Protein AF-A0A935X255-F1 (afdb_monomer_lite)

Sequence (738 aa):
MITITALLGCGSSGLGSADPRAIEQDSILAELKTSAPALTLWVRTAPRISPDDANPSITIHGRTSRNLRSVVASSASGSLGQVVLASPRTFDLTLAGNQELRRVLSGQFVQLAIETADGGHASRYVGRFRVEAVVGGFHGSSRLWVNEEILPVYVAESLADPLRHRVSVRTSRDVSNAVASTIDGRSTWNGTAWNATADRRNAQTLRFDLTTDELIPTLGGDGQRLVFEAQGSREVFRKEAAVRVAVSNLELREAHAPFLADVCEQETRTCLKDAVDSSECGRFEEVRSCVEAREPSCPPMLESWIAECVLQQVEDFANDVDREKISALDALELCTHEGDLMGPMLDEICASAPDEPYCACLGQEDCFEAFAVDFVEPCATTVEPRFDCALGLTFRDIRDPPPTIVHTEERVVRIDDVTDGLLAAQILASAGPVYGITTLEEAFQSVDRHEVNLISFWEGTNGVPYTAIEYGAGDNSYGSVFAWGTTELRAIIGDSDLYDASAERRLGCRIPFGPRWSRCWSQDGCANGFRCEGVVLTYDEEPSETHAIAPGKCVESIESDGPEDGAACTSAQPCSLGAGFACSSAIASNDDGLCRPLWMFGGFAFPESMSIPASGTERYSVTVYGLATVAEEAVFTATLNYTNFTKLKLSLANPQDGTTSTFFDGPALGAAGVHALLGGVSGEFRVKLRVPVPGDEEVNGEWRLIVDTTSRGERVPRYDAYNIIYGDPTLTISSRYD

Foldseek 3Di:
DDDDDDDDDDDDDDDDPDDPVPPVPDPPQDWDWEDDVPKIKIKGFFWAWDPPVVKIKTKIKMFMPAFFPDKFKAFPVGGAADWDAPDRTMIIGMGMHLVRLVCQQLFTKIKIFTWGDPDPDTFTKIKIWGKFKFWAPKDFDPQKDKHRGFFFFAFVVCVPARTWGKIKIFGNDAFPWKWKDKPCPPDPPPPDTFTWDQDPVDSRITIGTHDSVRVRSLEHDPRIWMWMWTHDPPDITIMTIRMGMTMGDIYMDGPVDDDDDQAQDPQLLVCVVPDPGSRVSDGSRNSCNNVVPDQLAQDVLLLVLLVVQLVVQQVVQVPDPVHDRDASLVSSCCCQPPLVNQVVVLVVCCVVPVPDPLNVCPPPPCSSVCCSPVRRVSNSVVCNLQSLFLQGFFVCCVVLDAQQKDWQDKDKDAPVNCPDPFVQLQLCLFQCVPPVDDGSVVSLVQFPPSIWIWTWMARFQVRFIWIWIWTHHPQFIWTFIAGPPHSHTFWTHTSRTTFEPDPVGRGGTNHHGHQFFPWAQAQVSGDPQWGFWFFAWDQDVVVRDIDGPGTATTHGDPVLFDPQFFPKAFPVRADDSSSQWGFQPSLADRDIGGIGHNQQKGKWFWPQKDAQDPAFKDKTKTFAGHHAFFWDWKKKWWKFAFAFLLQKWKWKAAFPPRDIFTQGHSVVCDQVNCCVQFVGRGGIGTDITITPGPDGGGRGGMMMIMIHGDDPPDDDPPDDPDRMIHDGTMMMTGGDYD

pLDDT: mean 86.94, std 14.16, range [22.48, 98.38]

Structure (mmCIF, N/CA/C/O backbone):
data_AF-A0A935X255-F1
#
_entry.id   AF-A0A935X255-F1
#
loop_
_atom_site.group_PDB
_atom_site.id
_atom_site.type_symbol
_atom_site.label_atom_id
_atom_site.label_alt_id
_atom_site.label_comp_id
_atom_site.label_asym_id
_atom_site.label_entity_id
_atom_site.label_seq_id
_atom_site.pdbx_PDB_ins_code
_atom_site.Cartn_x
_atom_site.Cartn_y
_atom_site.Cartn_z
_atom_site.occupancy
_atom_site.B_iso_or_equiv
_atom_site.auth_seq_id
_atom_site.auth_comp_id
_atom_site.auth_asym_id
_atom_site.auth_atom_id
_atom_site.pdbx_PDB_model_num
ATOM 1 N N . MET A 1 1 ? 34.950 -18.655 -27.715 1.00 28.55 1 MET A N 1
ATOM 2 C CA . MET A 1 1 ? 36.169 -18.061 -28.309 1.00 28.55 1 MET A CA 1
ATOM 3 C C . MET A 1 1 ? 36.663 -19.003 -29.410 1.00 28.55 1 MET A C 1
ATOM 5 O O . MET A 1 1 ? 37.285 -20.010 -29.103 1.00 28.55 1 MET A O 1
ATOM 9 N N . ILE A 1 2 ? 36.262 -18.773 -30.667 1.00 24.47 2 ILE A N 1
ATOM 10 C CA . ILE A 1 2 ? 36.640 -19.612 -31.820 1.00 24.47 2 ILE A CA 1
ATOM 11 C C . ILE A 1 2 ? 37.793 -18.911 -32.539 1.00 24.47 2 ILE A C 1
ATOM 13 O O . ILE A 1 2 ? 37.608 -17.853 -33.133 1.00 24.47 2 ILE A O 1
ATOM 17 N N . THR A 1 3 ? 38.990 -19.482 -32.452 1.00 22.48 3 THR A N 1
ATOM 18 C CA . THR A 1 3 ? 40.193 -18.966 -33.110 1.00 22.48 3 THR A CA 1
ATOM 19 C C . THR A 1 3 ? 40.163 -19.348 -34.590 1.00 22.48 3 THR A C 1
ATOM 21 O O . THR A 1 3 ? 40.330 -20.516 -34.934 1.00 22.48 3 THR A O 1
ATOM 24 N N . ILE A 1 4 ? 39.955 -18.378 -35.482 1.00 29.16 4 ILE A N 1
ATOM 25 C CA . ILE A 1 4 ? 40.078 -18.580 -36.932 1.00 29.16 4 ILE A CA 1
ATOM 26 C C . ILE A 1 4 ? 41.558 -18.433 -37.309 1.00 29.16 4 ILE A C 1
ATOM 28 O O . ILE A 1 4 ? 42.127 -17.347 -37.230 1.00 29.16 4 ILE A O 1
ATOM 32 N N . THR A 1 5 ? 42.203 -19.532 -37.703 1.00 26.33 5 THR A N 1
ATOM 33 C CA . THR A 1 5 ? 43.579 -19.536 -38.227 1.00 26.33 5 THR A CA 1
ATOM 34 C C . THR A 1 5 ? 43.546 -19.434 -39.753 1.00 26.33 5 THR A C 1
ATOM 36 O O . THR A 1 5 ? 43.171 -20.388 -40.429 1.00 26.33 5 THR A O 1
ATOM 39 N N . ALA A 1 6 ? 43.947 -18.288 -40.308 1.00 29.00 6 ALA A N 1
ATOM 40 C CA . ALA A 1 6 ? 44.138 -18.110 -41.748 1.00 29.00 6 ALA A CA 1
ATOM 41 C C . ALA A 1 6 ? 45.600 -18.411 -42.134 1.00 29.00 6 ALA A C 1
ATOM 43 O O . ALA A 1 6 ? 46.527 -17.765 -41.645 1.00 29.00 6 ALA A O 1
ATOM 44 N N . LEU A 1 7 ? 45.811 -19.397 -43.012 1.00 29.80 7 LEU A N 1
ATOM 45 C CA . LEU A 1 7 ? 47.106 -19.701 -43.631 1.00 29.80 7 LEU A CA 1
ATOM 46 C C . LEU A 1 7 ? 47.351 -18.758 -44.822 1.00 29.80 7 LEU A C 1
ATOM 48 O O . LEU A 1 7 ? 46.636 -18.820 -45.819 1.00 29.80 7 LEU A O 1
ATOM 52 N N . LEU A 1 8 ? 48.386 -17.920 -44.735 1.00 32.69 8 LEU A N 1
ATOM 53 C CA . LEU A 1 8 ? 48.885 -17.095 -45.840 1.00 32.69 8 LEU A CA 1
ATOM 54 C C . LEU A 1 8 ? 50.045 -17.812 -46.546 1.00 32.69 8 LEU A C 1
ATOM 56 O O . LEU A 1 8 ? 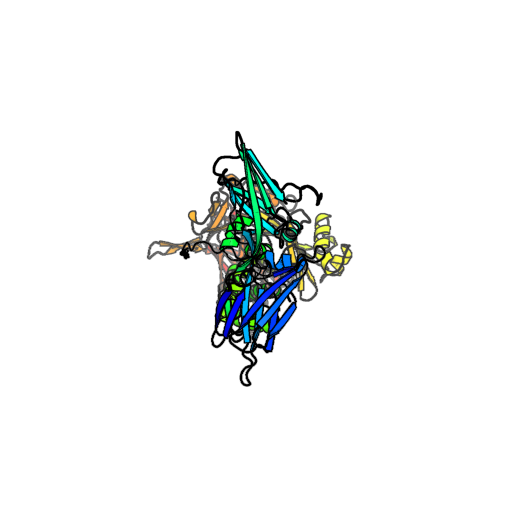51.098 -18.040 -45.952 1.00 32.69 8 LEU A O 1
ATOM 60 N N . GLY A 1 9 ? 49.856 -18.155 -47.822 1.00 30.42 9 GLY A N 1
ATOM 61 C CA . GLY A 1 9 ? 50.917 -18.614 -48.720 1.00 30.42 9 GLY A CA 1
ATOM 62 C C . GLY A 1 9 ? 51.490 -17.452 -49.534 1.00 30.42 9 GLY A C 1
ATOM 63 O O . GLY A 1 9 ? 50.751 -16.757 -50.227 1.00 30.42 9 GLY A O 1
ATOM 64 N N . CYS A 1 10 ? 52.806 -17.244 -49.470 1.00 39.25 10 CYS A N 1
ATOM 65 C CA . CYS A 1 10 ? 53.517 -16.260 -50.290 1.00 39.25 10 CYS A CA 1
ATOM 66 C C . CYS A 1 10 ? 53.726 -16.784 -51.723 1.00 39.25 10 CYS A C 1
ATOM 68 O O . CYS A 1 10 ? 54.491 -17.725 -51.929 1.00 39.25 10 CYS A O 1
ATOM 70 N N . GLY A 1 11 ? 53.095 -16.144 -52.711 1.00 31.88 11 GLY A N 1
ATOM 71 C CA . GLY A 1 11 ? 53.361 -16.324 -54.143 1.00 31.88 11 GLY A CA 1
ATOM 72 C C . GLY A 1 11 ? 53.905 -15.033 -54.760 1.00 31.88 11 GLY A C 1
ATOM 73 O O . GLY A 1 11 ? 53.390 -13.952 -54.493 1.00 31.88 11 GLY A O 1
ATOM 74 N N . SER A 1 12 ? 54.977 -15.142 -55.544 1.00 33.47 12 SER A N 1
ATOM 75 C CA . SER A 1 12 ? 55.759 -14.022 -56.078 1.00 33.47 12 SER A CA 1
ATOM 76 C C . SER A 1 12 ? 55.330 -13.588 -57.491 1.00 33.47 12 SER A C 1
ATOM 78 O O . SER A 1 12 ? 55.118 -14.409 -58.374 1.00 33.47 12 SER A O 1
ATOM 80 N N . SER A 1 13 ? 55.266 -12.264 -57.665 1.00 39.06 13 SER A N 1
ATOM 81 C CA . SER A 1 13 ? 55.654 -11.452 -58.833 1.00 39.06 13 SER A CA 1
ATOM 82 C C . SER A 1 13 ? 55.159 -11.817 -60.245 1.00 39.06 13 SER A C 1
ATOM 84 O O . SER A 1 13 ? 55.776 -12.607 -60.954 1.00 39.06 13 SER A O 1
ATOM 86 N N . GLY A 1 14 ? 54.184 -11.044 -60.738 1.00 32.69 14 GLY A N 1
ATOM 87 C CA . GLY A 1 14 ? 53.932 -10.825 -62.166 1.00 32.69 14 GLY A CA 1
ATOM 88 C C . GLY A 1 14 ? 53.415 -9.405 -62.412 1.00 32.69 14 GLY A C 1
ATOM 89 O O . GLY A 1 14 ? 52.252 -9.118 -62.157 1.00 32.69 14 GLY A O 1
ATOM 90 N N . LEU A 1 15 ? 54.291 -8.501 -62.866 1.00 44.34 15 LEU A N 1
ATOM 91 C CA . LEU A 1 15 ? 53.966 -7.112 -63.213 1.00 44.34 15 LEU A CA 1
ATOM 92 C C . LEU A 1 15 ? 53.176 -7.065 -64.530 1.00 44.34 15 LEU A C 1
ATOM 94 O O . LEU A 1 15 ? 53.755 -7.080 -65.614 1.00 44.34 15 LEU A O 1
ATOM 98 N N . GLY A 1 16 ? 51.854 -6.987 -64.419 1.00 36.94 16 GLY A N 1
ATOM 99 C CA . GLY A 1 16 ? 50.947 -6.562 -65.479 1.00 36.94 16 GLY A CA 1
ATOM 100 C C . GLY A 1 16 ? 50.077 -5.429 -64.945 1.00 36.94 16 GLY A C 1
ATOM 101 O O . GLY A 1 16 ? 49.527 -5.543 -63.856 1.00 36.94 16 GLY A O 1
ATOM 102 N N . SER A 1 17 ? 50.002 -4.325 -65.688 1.00 47.75 17 SER A N 1
ATOM 103 C CA . SER A 1 17 ? 49.127 -3.173 -65.437 1.00 47.75 17 SER A CA 1
ATOM 104 C C . SER A 1 17 ? 47.673 -3.632 -65.260 1.00 47.75 17 SER A C 1
ATOM 106 O O . SER A 1 17 ? 46.958 -3.812 -66.246 1.00 47.75 17 SER A O 1
ATOM 108 N N . ALA A 1 18 ? 47.257 -3.842 -64.011 1.00 40.53 18 ALA A N 1
ATOM 109 C CA . ALA A 1 18 ? 45.892 -4.187 -63.654 1.00 40.53 18 ALA A CA 1
ATOM 110 C C . ALA A 1 18 ? 45.028 -2.922 -63.646 1.00 40.53 18 ALA A C 1
ATOM 112 O O . ALA A 1 18 ? 45.377 -1.912 -63.035 1.00 40.53 18 ALA A O 1
ATOM 113 N N . ASP A 1 19 ? 43.905 -3.004 -64.351 1.00 43.06 19 ASP A N 1
ATOM 114 C CA . ASP A 1 19 ? 42.808 -2.049 -64.293 1.00 43.06 19 ASP A CA 1
ATOM 115 C C . ASP A 1 19 ? 42.371 -1.857 -62.822 1.00 43.06 19 ASP A C 1
ATOM 117 O O . ASP A 1 19 ? 42.008 -2.845 -62.171 1.00 43.06 19 ASP A O 1
ATOM 121 N N . PRO A 1 20 ? 42.391 -0.630 -62.264 1.00 44.69 20 PRO A N 1
ATOM 122 C CA . PRO A 1 20 ? 41.963 -0.372 -60.888 1.00 44.69 20 PRO A CA 1
ATOM 123 C C . PRO A 1 20 ? 40.484 -0.708 -60.627 1.00 44.69 20 PRO A C 1
ATOM 125 O O . PRO A 1 20 ? 40.058 -0.667 -59.478 1.00 44.69 20 PRO A O 1
ATOM 128 N N . ARG A 1 21 ? 39.704 -1.092 -61.649 1.00 44.25 21 ARG A N 1
ATOM 129 C CA . ARG A 1 21 ? 38.328 -1.592 -61.497 1.00 44.25 21 ARG A CA 1
ATOM 130 C C . ARG A 1 21 ? 38.206 -3.108 -61.293 1.00 44.25 21 ARG A C 1
ATOM 132 O O . ARG A 1 21 ? 37.105 -3.577 -61.032 1.00 44.25 21 ARG A O 1
ATOM 139 N N . ALA A 1 22 ? 39.293 -3.879 -61.388 1.00 42.19 22 ALA A N 1
ATOM 140 C CA . ALA A 1 22 ? 39.243 -5.347 -61.316 1.00 42.19 22 ALA A CA 1
ATOM 141 C C . ALA A 1 22 ? 39.646 -5.952 -59.951 1.00 42.19 22 ALA A C 1
ATOM 143 O O . ALA A 1 22 ? 39.548 -7.163 -59.777 1.00 42.19 22 ALA A O 1
ATOM 144 N N . ILE A 1 23 ? 40.083 -5.145 -58.972 1.00 43.38 23 ILE A N 1
ATOM 145 C CA . ILE A 1 23 ? 40.497 -5.630 -57.633 1.00 43.38 23 ILE A CA 1
ATOM 146 C C . ILE A 1 23 ? 39.360 -5.528 -56.593 1.00 43.38 23 ILE A C 1
ATOM 148 O O . ILE A 1 23 ? 39.443 -6.109 -55.516 1.00 43.38 23 ILE A O 1
ATOM 152 N N . GLU A 1 24 ? 38.236 -4.890 -56.924 1.00 43.66 24 GLU A N 1
ATOM 153 C CA . GLU A 1 24 ? 37.090 -4.741 -56.009 1.00 43.66 24 GLU A CA 1
ATOM 154 C C . GLU A 1 24 ? 36.144 -5.961 -55.984 1.00 43.66 24 GLU A C 1
ATOM 156 O O . GLU A 1 24 ? 35.068 -5.902 -55.392 1.00 43.66 24 GLU A O 1
ATOM 161 N N . GLN A 1 25 ? 36.505 -7.070 -56.644 1.00 43.12 25 GLN A N 1
ATOM 162 C CA . GLN A 1 25 ? 35.538 -8.125 -56.963 1.00 43.12 25 GLN A CA 1
ATOM 163 C C . GLN A 1 25 ? 35.700 -9.472 -56.253 1.00 43.12 25 GLN A C 1
ATOM 165 O O . GLN A 1 25 ? 34.866 -10.329 -56.505 1.00 43.12 25 GLN A O 1
ATOM 170 N N . ASP A 1 26 ? 36.669 -9.686 -55.352 1.00 41.25 26 ASP A N 1
ATOM 171 C CA . ASP A 1 26 ? 36.780 -11.007 -54.694 1.00 41.25 26 ASP A CA 1
ATOM 172 C C . ASP A 1 26 ? 37.553 -11.034 -53.359 1.00 41.25 26 ASP A C 1
ATOM 174 O O . ASP A 1 26 ? 38.230 -12.008 -53.018 1.00 41.25 26 ASP A O 1
ATOM 178 N N . SER A 1 27 ? 37.423 -9.999 -52.519 1.00 45.00 27 SER A N 1
ATOM 179 C CA . SER A 1 27 ? 37.490 -10.294 -51.084 1.00 45.00 27 SER A CA 1
ATOM 180 C C . SER A 1 27 ? 36.191 -11.022 -50.760 1.00 45.00 27 SER A C 1
ATOM 182 O O . SER A 1 27 ? 35.115 -10.443 -50.857 1.00 45.00 27 SER A O 1
ATOM 184 N N . ILE A 1 28 ? 36.286 -12.323 -50.485 1.00 49.75 28 ILE A N 1
ATOM 185 C CA . ILE A 1 28 ? 35.174 -13.182 -50.065 1.00 49.75 28 ILE A CA 1
ATOM 186 C C . ILE A 1 28 ? 34.412 -12.435 -48.965 1.00 49.75 28 ILE A C 1
ATOM 188 O O . ILE A 1 28 ? 34.857 -12.390 -47.818 1.00 49.75 28 ILE A O 1
ATOM 192 N N . LEU A 1 29 ? 33.317 -11.768 -49.337 1.00 62.62 29 LEU A N 1
ATOM 193 C CA . LEU A 1 29 ? 32.521 -10.978 -48.411 1.00 62.62 29 LEU A CA 1
ATOM 194 C C . LEU A 1 29 ? 31.969 -11.974 -47.405 1.00 62.62 29 LEU A C 1
ATOM 196 O O . LEU A 1 29 ? 31.193 -12.856 -47.774 1.00 62.62 29 LEU A O 1
ATOM 200 N N . ALA A 1 30 ? 32.429 -11.881 -46.160 1.00 87.50 30 ALA A N 1
ATOM 201 C CA . ALA A 1 30 ? 31.957 -12.768 -45.117 1.00 87.50 30 ALA A CA 1
ATOM 202 C C . ALA A 1 30 ? 30.427 -12.627 -45.023 1.00 87.50 30 ALA A C 1
ATOM 204 O O . ALA A 1 30 ? 29.881 -11.529 -44.922 1.00 87.50 30 ALA A O 1
ATOM 205 N N . GLU A 1 31 ? 29.723 -13.747 -45.145 1.00 95.19 31 GLU A N 1
ATOM 206 C CA . GLU A 1 31 ? 28.279 -13.822 -44.946 1.00 95.19 31 GLU A CA 1
ATOM 207 C C . GLU A 1 31 ? 28.029 -14.507 -43.606 1.00 95.19 31 GLU A C 1
ATOM 209 O O . GLU A 1 31 ? 28.599 -15.564 -43.321 1.00 95.19 31 GLU A O 1
ATOM 214 N N . LEU A 1 32 ? 27.141 -13.934 -42.798 1.00 96.38 32 LEU A N 1
ATOM 215 C CA . LEU A 1 32 ? 26.515 -14.671 -41.712 1.00 96.38 32 LEU A CA 1
ATOM 216 C C . LEU A 1 32 ? 25.489 -15.625 -42.305 1.00 96.38 32 LEU A C 1
ATOM 218 O O . LEU A 1 32 ? 24.794 -15.281 -43.261 1.00 96.38 32 LEU A O 1
ATOM 222 N N . LYS A 1 33 ? 25.382 -16.819 -41.726 1.00 97.56 33 LYS A N 1
ATOM 223 C CA . LYS A 1 33 ? 24.455 -17.863 -42.160 1.00 97.56 33 LYS A CA 1
ATOM 224 C C . LYS A 1 33 ? 23.729 -18.436 -40.955 1.00 97.56 33 LYS A C 1
ATOM 226 O O . LYS A 1 33 ? 24.370 -18.851 -39.996 1.00 97.56 33 LYS A O 1
ATOM 231 N N . THR A 1 34 ? 22.413 -18.559 -41.064 1.00 97.50 34 THR A N 1
ATOM 232 C CA . THR A 1 34 ? 21.570 -19.251 -40.082 1.00 97.50 34 THR A CA 1
ATOM 233 C C . THR A 1 34 ? 20.476 -20.055 -40.788 1.00 97.50 34 THR A C 1
ATOM 235 O O . THR A 1 34 ? 20.255 -19.894 -41.993 1.00 97.50 34 THR A O 1
ATOM 238 N N . SER A 1 35 ? 19.826 -20.997 -40.108 1.00 97.00 35 SER A N 1
ATOM 239 C CA . SER A 1 35 ? 18.799 -21.858 -40.713 1.00 97.00 35 SER A CA 1
ATOM 240 C C . SER A 1 35 ? 17.690 -22.212 -39.732 1.00 97.00 35 SER A C 1
ATOM 242 O O . SER A 1 35 ? 17.952 -22.459 -38.563 1.00 97.00 35 SER A O 1
ATOM 244 N N . ALA A 1 36 ? 16.475 -22.293 -40.262 1.00 94.38 36 ALA A N 1
ATOM 245 C CA . ALA A 1 36 ? 15.272 -22.828 -39.636 1.00 94.38 36 ALA A CA 1
ATOM 246 C C . ALA A 1 36 ? 14.717 -23.948 -40.545 1.00 94.38 36 ALA A C 1
ATOM 248 O O . ALA A 1 36 ? 15.211 -24.113 -41.673 1.00 94.38 36 ALA A O 1
ATOM 249 N N . PRO A 1 37 ? 13.720 -24.742 -40.116 1.00 93.56 37 PRO A N 1
ATOM 250 C CA . PRO A 1 37 ? 13.120 -25.758 -40.976 1.00 93.56 37 PRO A CA 1
ATOM 251 C C . PRO A 1 37 ? 12.738 -25.189 -42.354 1.00 93.56 37 PRO A C 1
ATOM 253 O O . PRO A 1 37 ? 12.009 -24.210 -42.474 1.00 93.56 37 PRO A O 1
ATOM 256 N N . ALA A 1 38 ? 13.291 -25.787 -43.413 1.00 93.25 38 ALA A N 1
ATOM 257 C CA . ALA A 1 38 ? 13.094 -25.424 -44.822 1.00 93.25 38 ALA A CA 1
ATOM 258 C C . ALA A 1 38 ? 13.614 -24.050 -45.313 1.00 93.25 38 ALA A C 1
ATOM 260 O O . ALA A 1 38 ? 13.556 -23.825 -46.529 1.00 93.25 38 ALA A O 1
ATOM 261 N N . LEU A 1 39 ? 14.200 -23.193 -44.463 1.00 96.19 39 LEU A N 1
ATOM 262 C CA . LEU A 1 39 ? 14.765 -21.892 -44.857 1.00 96.19 39 LEU A CA 1
ATOM 263 C C . LEU A 1 39 ? 16.185 -21.678 -44.309 1.00 96.19 39 LEU A C 1
ATOM 265 O O . LEU A 1 39 ? 16.455 -21.835 -43.123 1.00 96.19 39 LEU A O 1
ATOM 269 N N . THR A 1 40 ? 17.094 -21.238 -45.176 1.00 97.50 40 THR A N 1
ATOM 270 C CA . THR A 1 40 ? 18.413 -20.719 -44.793 1.00 97.50 40 THR A CA 1
ATOM 271 C C . THR A 1 40 ? 18.476 -19.249 -45.173 1.00 97.50 40 THR A C 1
ATOM 273 O O . THR A 1 40 ? 18.122 -18.903 -46.303 1.00 97.50 40 THR A O 1
ATOM 276 N N . LEU A 1 41 ? 18.930 -18.411 -44.242 1.00 97.94 41 LEU A N 1
ATOM 277 C CA . LEU A 1 41 ? 19.128 -16.976 -44.422 1.00 97.94 41 LEU A CA 1
ATOM 278 C C . LEU A 1 41 ? 20.626 -16.668 -44.392 1.00 97.94 41 LEU A C 1
ATOM 280 O O . LEU A 1 41 ? 21.345 -17.140 -43.507 1.00 97.94 41 LEU A O 1
ATOM 284 N N . TRP A 1 42 ? 21.074 -15.872 -45.360 1.00 98.19 42 TRP A N 1
ATOM 285 C CA . TRP A 1 42 ? 22.413 -15.302 -45.406 1.00 98.19 42 TRP A CA 1
ATOM 286 C C . TRP A 1 42 ? 22.332 -13.781 -45.424 1.00 98.19 42 TRP A C 1
ATOM 288 O O . TRP A 1 42 ? 21.516 -13.222 -46.158 1.00 98.19 42 TRP A O 1
ATOM 298 N N . VAL A 1 43 ? 23.201 -13.121 -44.663 1.00 97.75 43 VAL A N 1
ATOM 299 C CA . VAL A 1 43 ? 23.325 -11.656 -44.630 1.00 97.75 43 VAL A CA 1
ATOM 300 C C . VAL A 1 43 ? 24.802 -11.288 -44.700 1.00 97.75 43 VAL A C 1
ATOM 302 O O . VAL A 1 43 ? 25.622 -11.891 -44.007 1.00 97.75 43 VAL A O 1
ATOM 305 N N . ARG A 1 44 ? 25.168 -10.324 -45.550 1.00 96.44 44 ARG A N 1
ATOM 306 C CA . ARG A 1 44 ? 26.562 -9.860 -45.640 1.00 96.44 44 ARG A CA 1
ATOM 307 C C . ARG A 1 44 ? 26.984 -9.161 -44.350 1.00 96.44 44 ARG A C 1
ATOM 309 O O . ARG A 1 44 ? 26.254 -8.309 -43.854 1.00 96.44 44 ARG A O 1
ATOM 316 N N . THR A 1 45 ? 28.179 -9.474 -43.848 1.00 94.56 45 THR A N 1
ATOM 317 C CA . THR A 1 45 ? 28.704 -8.870 -42.612 1.00 94.56 45 THR A CA 1
ATOM 318 C C . THR A 1 45 ? 29.122 -7.419 -42.789 1.00 94.56 45 THR A C 1
ATOM 320 O O . THR A 1 45 ? 29.143 -6.700 -41.805 1.00 94.56 45 THR A O 1
ATOM 323 N N . ALA A 1 46 ? 29.460 -6.982 -44.005 1.00 93.56 46 ALA A N 1
ATOM 324 C CA . ALA A 1 46 ? 29.887 -5.618 -44.305 1.00 93.56 46 ALA A CA 1
ATOM 325 C C . ALA A 1 46 ? 28.845 -4.927 -45.203 1.00 93.56 46 ALA A C 1
ATOM 327 O O . ALA A 1 46 ? 28.827 -5.171 -46.418 1.00 93.56 46 ALA A O 1
ATOM 328 N N . PRO A 1 47 ? 27.951 -4.101 -44.633 1.00 93.69 47 PRO A N 1
ATOM 329 C CA . PRO A 1 47 ? 26.996 -3.317 -45.400 1.00 93.69 47 PRO A CA 1
ATOM 330 C C . PRO A 1 47 ? 27.674 -2.318 -46.337 1.00 93.69 47 PRO A C 1
ATOM 332 O O . PRO A 1 47 ? 28.791 -1.859 -46.093 1.00 93.69 47 PRO A O 1
ATOM 335 N N . ARG A 1 48 ? 26.966 -1.932 -47.400 1.00 93.38 48 ARG A N 1
ATOM 336 C CA . ARG A 1 48 ? 27.388 -0.821 -48.259 1.00 93.38 48 ARG A CA 1
ATOM 337 C C . ARG A 1 48 ? 26.957 0.485 -47.619 1.00 93.38 48 ARG A C 1
ATOM 339 O O . ARG A 1 48 ? 25.773 0.661 -47.353 1.00 93.38 48 ARG A O 1
ATOM 346 N N . ILE A 1 49 ? 27.901 1.387 -47.404 1.00 91.19 49 ILE A N 1
ATOM 347 C CA . ILE A 1 49 ? 27.619 2.714 -46.864 1.00 91.19 49 ILE A CA 1
ATOM 348 C C . ILE A 1 49 ? 27.615 3.692 -48.036 1.00 91.19 49 ILE A C 1
ATOM 350 O O . ILE A 1 49 ? 28.547 3.689 -48.839 1.00 91.19 49 ILE A O 1
ATOM 354 N N . SER A 1 50 ? 26.558 4.491 -48.151 1.00 90.25 50 SER A N 1
ATOM 355 C CA . SER A 1 50 ? 26.496 5.613 -49.083 1.00 90.25 50 SER A CA 1
ATOM 356 C C . SER A 1 50 ? 26.694 6.903 -48.284 1.00 90.25 50 SER A C 1
ATOM 358 O O . SER A 1 50 ? 25.764 7.303 -47.575 1.00 90.25 50 SER A O 1
ATOM 360 N N . PRO A 1 51 ? 27.878 7.538 -48.367 1.00 74.94 51 PRO A N 1
ATOM 361 C CA . PRO A 1 51 ? 28.167 8.798 -47.693 1.00 74.94 51 PRO A CA 1
ATOM 362 C C . PRO A 1 51 ? 27.524 9.945 -48.483 1.00 74.94 51 PRO A C 1
ATOM 364 O O . PRO A 1 51 ? 28.189 10.679 -49.207 1.00 74.94 51 PRO A O 1
ATOM 367 N N . ASP A 1 52 ? 26.200 10.042 -48.435 1.00 79.88 52 ASP A N 1
ATOM 368 C CA . ASP A 1 52 ? 25.520 11.280 -48.806 1.00 79.88 52 ASP A CA 1
ATOM 369 C C . ASP A 1 52 ? 25.528 12.179 -47.566 1.00 79.88 52 ASP A C 1
ATOM 371 O O . ASP A 1 52 ? 24.882 11.849 -46.570 1.00 79.88 52 ASP A O 1
ATOM 375 N N . ASP A 1 53 ? 26.280 13.284 -47.617 1.00 69.12 53 ASP A N 1
ATOM 376 C CA . ASP A 1 53 ? 26.476 14.214 -46.493 1.00 69.12 53 ASP A CA 1
ATOM 377 C C . ASP A 1 53 ? 25.149 14.706 -45.887 1.00 69.12 53 ASP A C 1
ATOM 379 O O . ASP A 1 53 ? 25.093 15.052 -44.708 1.00 69.12 53 ASP A O 1
ATOM 383 N N . ALA A 1 54 ? 24.072 14.746 -46.680 1.00 79.75 54 ALA A N 1
ATOM 384 C CA . ALA A 1 54 ? 22.758 15.179 -46.214 1.00 79.75 54 ALA A CA 1
ATOM 385 C C . ALA A 1 54 ? 21.914 14.042 -45.619 1.00 79.75 54 ALA A C 1
ATOM 387 O O . ALA A 1 54 ? 20.998 14.307 -44.838 1.00 79.75 54 ALA A O 1
ATOM 388 N N . ASN A 1 55 ? 22.168 12.793 -46.017 1.00 86.31 55 ASN A N 1
ATOM 389 C CA . ASN A 1 55 ? 21.338 11.656 -45.641 1.00 86.31 55 ASN A CA 1
ATOM 390 C C . ASN A 1 55 ? 22.119 10.331 -45.744 1.00 86.31 55 ASN A C 1
ATOM 392 O O . ASN A 1 55 ? 21.926 9.567 -46.699 1.00 86.31 55 ASN A O 1
ATOM 396 N N . PRO A 1 56 ? 23.014 10.043 -44.783 1.00 90.12 56 PRO A N 1
ATOM 397 C CA . PRO A 1 56 ? 23.809 8.828 -44.809 1.00 90.12 56 PRO A CA 1
ATOM 398 C C . PRO A 1 56 ? 22.887 7.611 -44.810 1.00 90.12 56 PRO A C 1
ATOM 400 O O . PRO A 1 56 ? 21.861 7.573 -44.123 1.00 90.12 56 PRO A O 1
ATOM 403 N N . SER A 1 57 ? 23.248 6.609 -45.608 1.00 94.62 57 SER A N 1
ATOM 404 C CA . SER A 1 57 ? 22.477 5.373 -45.685 1.00 94.62 57 SER A CA 1
ATOM 405 C C . SER A 1 57 ? 23.356 4.136 -45.697 1.00 94.62 57 SER A C 1
ATOM 407 O O . SER A 1 57 ? 24.486 4.132 -46.191 1.00 94.62 57 SER A O 1
ATOM 409 N N . ILE A 1 58 ? 22.808 3.063 -45.137 1.00 95.38 58 ILE A N 1
ATOM 410 C CA . ILE A 1 58 ? 23.432 1.751 -45.058 1.00 95.38 58 ILE A CA 1
ATOM 411 C C . ILE A 1 58 ? 22.546 0.769 -45.810 1.00 95.38 58 ILE A C 1
ATOM 413 O O . ILE A 1 58 ? 21.371 0.619 -45.495 1.00 95.38 58 ILE A O 1
ATOM 417 N N . THR A 1 59 ? 23.113 0.076 -46.794 1.00 96.81 59 THR A N 1
ATOM 418 C CA . THR A 1 59 ? 22.432 -0.987 -47.534 1.00 96.81 59 THR A CA 1
ATOM 419 C C . THR A 1 59 ? 22.988 -2.350 -47.142 1.00 96.81 59 THR A C 1
ATOM 421 O O . THR A 1 59 ? 24.159 -2.664 -47.381 1.00 96.81 59 THR A O 1
ATOM 424 N N . ILE A 1 60 ? 22.126 -3.170 -46.549 1.00 97.50 60 ILE A N 1
ATOM 425 C CA . ILE A 1 60 ? 22.410 -4.526 -46.092 1.00 97.50 60 ILE A CA 1
ATOM 426 C C . ILE A 1 60 ? 21.847 -5.506 -47.117 1.00 97.50 60 ILE A C 1
ATOM 428 O O . ILE A 1 60 ? 20.644 -5.547 -47.361 1.00 97.50 60 ILE A O 1
ATOM 432 N N . HIS A 1 61 ? 22.725 -6.317 -47.700 1.00 97.69 61 HIS A N 1
ATOM 433 C CA . HIS A 1 61 ? 22.338 -7.333 -48.671 1.00 97.69 61 HIS A CA 1
ATOM 434 C C . HIS A 1 61 ? 22.075 -8.672 -47.980 1.00 97.69 61 HIS A C 1
ATOM 436 O O . HIS A 1 61 ? 22.937 -9.176 -47.248 1.00 97.69 61 HIS A O 1
ATOM 442 N N . GLY A 1 62 ? 20.923 -9.273 -48.269 1.00 97.81 62 GLY A N 1
ATOM 443 C CA . GLY A 1 62 ? 20.544 -10.590 -47.778 1.00 97.81 62 GLY A CA 1
ATOM 444 C C . GLY A 1 62 ? 20.041 -11.518 -48.880 1.00 97.81 62 GLY A C 1
ATOM 445 O O . GLY A 1 62 ? 19.585 -11.093 -49.943 1.00 97.81 62 GLY A O 1
ATOM 446 N N . ARG A 1 63 ? 20.125 -12.827 -48.632 1.00 97.88 63 ARG A N 1
ATOM 447 C CA . ARG A 1 63 ? 19.619 -13.860 -49.544 1.00 97.88 63 ARG A CA 1
ATOM 448 C C . ARG A 1 63 ? 19.079 -15.073 -48.804 1.00 97.88 63 ARG A C 1
ATOM 450 O O . ARG A 1 63 ? 19.472 -15.340 -47.671 1.00 97.88 63 ARG A O 1
ATOM 457 N N . THR A 1 64 ? 18.210 -15.836 -49.458 1.00 97.88 64 THR A N 1
ATOM 458 C CA . THR A 1 64 ? 17.548 -17.009 -48.874 1.00 97.88 64 THR A CA 1
ATOM 459 C C . THR A 1 64 ? 17.620 -18.246 -49.772 1.00 97.88 64 THR A C 1
ATOM 461 O O . THR A 1 64 ? 17.955 -18.177 -50.956 1.00 97.88 64 THR A O 1
ATOM 464 N N . SER A 1 65 ? 17.362 -19.430 -49.201 1.00 96.69 65 SER A N 1
ATOM 465 C CA . SER A 1 65 ? 17.404 -20.706 -49.942 1.00 96.69 65 SER A CA 1
ATOM 466 C C . SER A 1 65 ? 16.122 -20.979 -50.734 1.00 96.69 65 SER A C 1
ATOM 468 O O . SER A 1 65 ? 16.120 -21.842 -51.615 1.00 96.69 65 SER A O 1
ATOM 470 N N . ARG A 1 66 ? 15.050 -20.235 -50.437 1.00 95.88 66 ARG A N 1
ATOM 471 C CA . ARG A 1 66 ? 13.717 -20.324 -51.048 1.00 95.88 66 ARG A CA 1
ATOM 472 C C . ARG A 1 66 ? 13.362 -19.030 -51.763 1.00 95.88 66 ARG A C 1
ATOM 474 O O . ARG A 1 66 ? 13.990 -18.003 -51.525 1.00 95.88 66 ARG A O 1
ATOM 481 N N . ASN A 1 67 ? 12.354 -19.076 -52.629 1.00 96.12 67 ASN A N 1
ATOM 482 C CA . ASN A 1 67 ? 11.875 -17.855 -53.263 1.00 96.12 67 ASN A CA 1
ATOM 483 C C . ASN A 1 67 ? 11.137 -16.983 -52.235 1.00 96.12 67 ASN A C 1
ATOM 485 O O . ASN A 1 67 ? 10.347 -17.493 -51.443 1.00 96.12 67 ASN A O 1
ATOM 489 N N . LEU A 1 68 ? 11.403 -15.683 -52.246 1.00 96.62 68 LEU A N 1
ATOM 490 C CA . LEU A 1 68 ? 10.809 -14.672 -51.386 1.00 96.62 68 LEU A CA 1
ATOM 491 C C . LEU A 1 68 ? 9.515 -14.160 -52.015 1.00 96.62 68 LEU A C 1
ATOM 493 O O . LEU A 1 68 ? 9.479 -13.824 -53.199 1.00 96.62 68 LEU A O 1
ATOM 497 N N . ARG A 1 69 ? 8.462 -14.077 -51.204 1.00 96.19 69 ARG A N 1
ATOM 498 C CA . ARG A 1 69 ? 7.229 -13.358 -51.529 1.00 96.19 69 ARG A CA 1
ATOM 499 C C . ARG A 1 69 ? 7.299 -11.924 -51.013 1.00 96.19 69 ARG A C 1
ATOM 501 O O . ARG A 1 69 ? 6.968 -10.997 -51.744 1.00 96.19 69 ARG A O 1
ATOM 508 N N . SER A 1 70 ? 7.724 -11.758 -49.765 1.00 96.56 70 SER A N 1
ATOM 509 C CA . SER A 1 70 ? 7.886 -10.466 -49.103 1.00 96.56 70 SER A CA 1
ATOM 510 C C . SER A 1 70 ? 8.954 -10.569 -48.013 1.00 96.56 70 SER A C 1
ATOM 512 O O . SER A 1 70 ? 9.199 -11.640 -47.452 1.00 96.56 70 SER A O 1
ATOM 514 N N . VAL A 1 71 ? 9.613 -9.444 -47.748 1.00 97.44 71 VAL A N 1
ATOM 515 C CA . VAL A 1 71 ? 10.495 -9.253 -46.595 1.00 97.44 71 VAL A CA 1
ATOM 516 C C . VAL A 1 71 ? 10.184 -7.871 -46.038 1.00 97.44 71 VAL A C 1
ATOM 518 O O . VAL A 1 71 ? 10.204 -6.896 -46.788 1.00 97.44 71 VAL A O 1
ATOM 521 N N . VAL A 1 72 ? 9.875 -7.793 -44.749 1.00 96.75 72 VAL A N 1
ATOM 522 C CA . VAL A 1 72 ? 9.619 -6.534 -44.038 1.00 96.75 72 VAL A CA 1
ATOM 523 C C . VAL A 1 72 ? 10.611 -6.429 -42.892 1.00 96.75 72 VAL A C 1
ATOM 525 O O . VAL A 1 72 ? 10.817 -7.409 -42.178 1.00 96.75 72 VAL A O 1
ATOM 528 N N . ALA A 1 73 ? 11.231 -5.262 -42.735 1.00 97.00 73 ALA A N 1
ATOM 529 C CA . ALA A 1 73 ? 12.148 -4.986 -41.640 1.00 97.00 73 ALA A CA 1
ATOM 530 C C . ALA A 1 73 ? 11.473 -4.117 -40.569 1.00 97.00 73 ALA A C 1
ATOM 532 O O . ALA A 1 73 ? 10.761 -3.156 -40.875 1.00 97.00 73 ALA A O 1
ATOM 533 N N . SER A 1 74 ? 11.696 -4.469 -39.309 1.00 94.56 74 SER A N 1
ATOM 534 C CA . SER A 1 74 ? 11.177 -3.761 -38.140 1.00 94.56 74 SER A CA 1
ATOM 535 C C . SER A 1 74 ? 12.170 -3.813 -36.982 1.00 94.56 74 SER A C 1
ATOM 537 O O . SER A 1 74 ? 13.136 -4.575 -36.994 1.00 94.56 74 SER A O 1
ATOM 539 N N . SER A 1 75 ? 11.928 -3.002 -35.963 1.00 92.00 75 SER A N 1
ATOM 540 C CA . SER A 1 75 ? 12.547 -3.105 -34.645 1.00 92.00 75 SER A CA 1
ATOM 541 C C . SER A 1 75 ? 11.465 -2.979 -33.566 1.00 92.00 75 SER A C 1
ATOM 543 O O . SER A 1 75 ? 10.286 -2.817 -33.888 1.00 92.00 75 SER A O 1
ATOM 545 N N . ALA A 1 76 ? 11.833 -3.018 -32.282 1.00 81.38 76 ALA A N 1
ATOM 546 C CA . ALA A 1 76 ? 10.863 -2.827 -31.196 1.00 81.38 76 ALA A CA 1
ATOM 547 C C . ALA A 1 76 ? 10.174 -1.443 -31.232 1.00 81.38 76 ALA A C 1
ATOM 549 O O . ALA A 1 76 ? 9.141 -1.260 -30.604 1.00 81.38 76 ALA A O 1
ATOM 550 N N . SER A 1 77 ? 10.716 -0.474 -31.987 1.00 81.56 77 SER A N 1
ATOM 551 C CA . SER A 1 77 ? 10.123 0.862 -32.163 1.00 81.56 77 SER A CA 1
ATOM 552 C C . SER A 1 77 ? 9.305 1.025 -33.457 1.00 81.56 77 SER A C 1
ATOM 554 O O . SER A 1 77 ? 8.909 2.143 -33.792 1.00 81.56 77 SER A O 1
ATOM 556 N N . GLY A 1 78 ? 9.041 -0.064 -34.191 1.00 88.94 78 GLY A N 1
ATOM 557 C CA . GLY A 1 78 ? 8.181 -0.075 -35.381 1.00 88.94 78 GLY A CA 1
ATOM 558 C C . GLY A 1 78 ? 8.901 -0.455 -36.678 1.00 88.94 78 GLY A C 1
ATOM 559 O O . GLY A 1 78 ? 9.907 -1.160 -36.669 1.00 88.94 78 GLY A O 1
ATOM 560 N N . SER A 1 79 ? 8.361 -0.025 -37.823 1.00 90.50 79 SER A N 1
ATOM 561 C CA . SER A 1 79 ? 8.950 -0.299 -39.144 1.00 90.50 79 SER A CA 1
ATOM 562 C C . SER A 1 79 ? 10.325 0.348 -39.298 1.00 90.50 79 SER A C 1
ATOM 564 O O . SER A 1 79 ? 10.534 1.467 -38.825 1.00 90.50 79 SER A O 1
ATOM 566 N N . LEU A 1 80 ? 11.231 -0.328 -40.006 1.00 94.06 80 LEU A N 1
ATOM 567 C CA . LEU A 1 80 ? 12.611 0.111 -40.168 1.00 94.06 80 LEU A CA 1
ATOM 568 C C . LEU A 1 80 ? 13.058 0.027 -41.634 1.00 94.06 80 LEU A C 1
ATOM 570 O O . LEU A 1 80 ? 13.081 -1.063 -42.208 1.00 94.06 80 LEU A O 1
ATOM 574 N N . GLY A 1 81 ? 13.487 1.153 -42.205 1.00 95.12 81 GLY A N 1
ATOM 575 C CA . GLY A 1 81 ? 14.089 1.216 -43.532 1.00 95.12 81 GLY A CA 1
ATOM 576 C C . GLY A 1 81 ? 13.179 0.773 -44.676 1.00 95.12 81 GLY A C 1
ATOM 577 O O . GLY A 1 81 ? 11.976 0.544 -44.534 1.00 95.12 81 GLY A O 1
ATOM 578 N N . GLN A 1 82 ? 13.786 0.640 -45.853 1.00 97.19 82 GLN A N 1
ATOM 579 C CA . GLN A 1 82 ? 13.132 0.150 -47.060 1.00 97.19 82 GLN A CA 1
ATOM 580 C C . GLN A 1 82 ? 13.750 -1.177 -47.497 1.00 97.19 82 GLN A C 1
ATOM 582 O O . GLN A 1 82 ? 14.954 -1.263 -47.734 1.00 97.19 82 GLN A O 1
ATOM 587 N N . VAL A 1 83 ? 12.914 -2.204 -47.664 1.00 97.81 83 VAL A N 1
ATOM 588 C CA . VAL A 1 83 ? 13.334 -3.497 -48.216 1.00 97.81 83 VAL A CA 1
ATOM 589 C C . VAL A 1 83 ? 12.928 -3.602 -49.684 1.00 97.81 83 VAL A C 1
ATOM 591 O O . VAL A 1 83 ? 11.759 -3.429 -50.029 1.00 97.81 83 VAL A O 1
ATOM 594 N N . VAL A 1 84 ? 13.885 -3.925 -50.556 1.00 97.75 84 VAL A N 1
ATOM 595 C CA . VAL A 1 84 ? 13.666 -4.155 -51.991 1.00 97.75 84 VAL A CA 1
ATOM 596 C C . VAL A 1 84 ? 14.104 -5.571 -52.357 1.00 97.75 84 VAL A C 1
ATOM 598 O O . VAL A 1 84 ? 15.237 -5.969 -52.100 1.00 97.75 84 VAL A O 1
ATOM 601 N N . LEU A 1 85 ? 13.222 -6.349 -52.993 1.00 97.94 85 LEU A N 1
ATOM 602 C CA . LEU A 1 85 ? 13.574 -7.671 -53.520 1.00 97.94 85 LEU A CA 1
ATOM 603 C C . LEU A 1 85 ? 14.388 -7.516 -54.813 1.00 97.94 85 LEU A C 1
ATOM 605 O O . LEU A 1 85 ? 13.833 -7.264 -55.881 1.00 97.94 85 LEU A O 1
ATOM 609 N N . ALA A 1 86 ? 15.709 -7.673 -54.721 1.00 96.19 86 ALA A N 1
ATOM 610 C CA . ALA A 1 86 ? 16.616 -7.567 -55.865 1.00 96.19 86 ALA A CA 1
ATOM 611 C C . ALA A 1 86 ? 16.498 -8.760 -56.840 1.00 96.19 86 ALA A C 1
ATOM 613 O O . ALA A 1 86 ? 16.807 -8.642 -58.024 1.00 96.19 86 ALA A O 1
ATOM 614 N N . SER A 1 87 ? 16.052 -9.924 -56.358 1.00 97.06 87 SER A N 1
ATOM 615 C CA . SER A 1 87 ? 15.751 -11.115 -57.167 1.00 97.06 87 SER A CA 1
ATOM 616 C C . SER A 1 87 ? 14.760 -12.015 -56.415 1.00 97.06 87 SER A C 1
ATOM 618 O O . SER A 1 87 ? 14.473 -11.744 -55.247 1.00 97.06 87 SER A O 1
ATOM 620 N N . PRO A 1 88 ? 14.285 -13.137 -56.997 1.00 96.88 88 PRO A N 1
ATOM 621 C CA . PRO A 1 88 ? 13.423 -14.072 -56.278 1.00 96.88 88 PRO A CA 1
ATOM 622 C C . PRO A 1 88 ? 14.007 -14.601 -54.967 1.00 96.88 88 PRO A C 1
ATOM 624 O O . PRO A 1 88 ? 13.250 -15.131 -54.173 1.00 96.88 88 PRO A O 1
ATOM 627 N N . ARG A 1 89 ? 15.322 -14.515 -54.723 1.00 97.38 89 ARG A N 1
ATOM 628 C CA . ARG A 1 89 ? 15.966 -15.056 -53.510 1.00 97.38 89 ARG A CA 1
ATOM 629 C C . ARG A 1 89 ? 16.872 -14.066 -52.791 1.00 97.38 89 ARG A C 1
ATOM 631 O O . ARG A 1 89 ? 17.621 -14.469 -51.907 1.00 97.38 89 ARG A O 1
ATOM 638 N N . THR A 1 90 ? 16.870 -12.802 -53.193 1.00 97.81 90 THR A N 1
ATOM 639 C CA . THR A 1 90 ? 17.776 -11.787 -52.642 1.00 97.81 90 THR A CA 1
ATOM 640 C C . THR A 1 90 ? 17.012 -10.510 -52.355 1.00 97.81 90 THR A C 1
ATOM 642 O O . THR A 1 90 ? 16.117 -10.142 -53.116 1.00 97.81 90 THR A O 1
ATOM 645 N N . PHE A 1 91 ? 17.403 -9.811 -51.300 1.00 98.38 91 PHE A N 1
ATOM 646 C CA . PHE A 1 91 ? 16.835 -8.530 -50.913 1.00 98.38 91 PHE A CA 1
ATOM 647 C C . PHE A 1 91 ? 17.940 -7.563 -50.485 1.00 98.38 91 PHE A C 1
ATOM 649 O O . PHE A 1 91 ? 18.998 -7.988 -50.020 1.00 98.38 91 PHE A O 1
ATOM 656 N N . ASP A 1 92 ? 17.664 -6.274 -50.631 1.00 98.25 92 ASP A N 1
ATOM 657 C CA . ASP A 1 92 ? 18.465 -5.185 -50.087 1.00 98.25 92 ASP A CA 1
ATOM 658 C C . ASP A 1 92 ? 17.607 -4.426 -49.068 1.00 98.25 92 ASP A C 1
ATOM 660 O O . ASP A 1 92 ? 16.486 -4.021 -49.379 1.00 98.25 92 ASP A O 1
ATOM 664 N N . LEU A 1 93 ? 18.113 -4.274 -47.844 1.00 98.00 93 LEU A N 1
ATOM 665 C CA . LEU A 1 93 ? 17.543 -3.413 -46.808 1.00 98.00 93 LEU A CA 1
ATOM 666 C C . LEU A 1 93 ? 18.354 -2.121 -46.761 1.00 98.00 93 LEU A C 1
ATOM 668 O O . LEU A 1 93 ? 19.524 -2.149 -46.380 1.00 98.00 93 LEU A O 1
ATOM 672 N N . THR A 1 94 ? 17.737 -1.003 -47.123 1.00 97.88 94 THR A N 1
ATOM 673 C CA . THR A 1 94 ? 18.339 0.327 -47.019 1.00 97.88 94 THR A CA 1
ATOM 674 C C . THR A 1 94 ? 17.802 1.036 -45.782 1.00 97.88 94 THR A C 1
ATOM 676 O O . THR A 1 94 ? 16.601 1.265 -45.666 1.00 97.88 94 THR A O 1
ATOM 679 N N . LEU A 1 95 ? 18.711 1.378 -44.873 1.00 96.19 95 LEU A N 1
ATOM 680 C CA . LEU A 1 95 ? 18.478 2.191 -43.684 1.00 96.19 95 LEU A CA 1
ATOM 681 C C . LEU A 1 95 ? 18.970 3.602 -43.997 1.00 96.19 95 LEU A C 1
ATOM 683 O O . LEU A 1 95 ? 20.153 3.762 -44.308 1.00 96.19 95 LEU A O 1
ATOM 687 N N . ALA A 1 96 ? 18.092 4.598 -43.974 1.00 93.75 96 ALA A N 1
ATOM 688 C CA . ALA A 1 96 ? 18.411 5.960 -44.385 1.00 93.75 96 ALA A CA 1
ATOM 689 C C . ALA A 1 96 ? 18.090 6.974 -43.284 1.00 93.75 96 ALA A C 1
ATOM 691 O O . ALA A 1 96 ? 17.027 6.952 -42.666 1.00 93.75 96 ALA A O 1
ATOM 692 N N . GLY A 1 97 ? 19.012 7.913 -43.090 1.00 92.12 97 GLY A N 1
ATOM 693 C CA . GLY A 1 97 ? 18.839 9.040 -42.186 1.00 92.12 97 GLY A CA 1
ATOM 694 C C . GLY A 1 97 ? 19.230 8.758 -40.746 1.00 92.12 97 GLY A C 1
ATOM 695 O O . GLY A 1 97 ? 19.251 7.623 -40.265 1.00 92.12 97 GLY A O 1
ATOM 696 N N . ASN A 1 98 ? 19.542 9.841 -40.035 1.00 91.06 98 ASN A N 1
ATOM 697 C CA . ASN A 1 98 ? 20.158 9.761 -38.713 1.00 91.06 98 ASN A CA 1
ATOM 698 C C . ASN A 1 98 ? 19.282 9.032 -37.692 1.00 91.06 98 ASN A C 1
ATOM 700 O O . ASN A 1 98 ? 19.816 8.338 -36.837 1.00 91.06 98 ASN A O 1
ATOM 704 N N . GLN A 1 99 ? 17.952 9.142 -37.777 1.00 92.38 99 GLN A N 1
ATOM 705 C CA . GLN A 1 99 ? 17.059 8.465 -36.832 1.00 92.38 99 GLN A CA 1
ATOM 706 C C . GLN A 1 99 ? 17.080 6.940 -36.989 1.00 92.38 99 GLN A C 1
ATOM 708 O O . GLN A 1 99 ? 17.138 6.236 -35.983 1.00 92.38 99 GLN A O 1
ATOM 713 N N . GLU A 1 100 ? 17.059 6.418 -38.218 1.00 93.62 100 GLU A N 1
ATOM 714 C CA . GLU A 1 100 ? 17.127 4.970 -38.448 1.00 93.62 100 GLU A CA 1
ATOM 715 C C . GLU A 1 100 ? 18.505 4.422 -38.084 1.00 93.62 100 GLU A C 1
ATOM 717 O O . GLU A 1 100 ? 18.603 3.406 -37.395 1.00 93.62 100 GLU A O 1
ATOM 722 N N . LEU A 1 101 ? 19.567 5.135 -38.473 1.00 94.88 101 LEU A N 1
ATOM 723 C CA . LEU A 1 101 ? 20.937 4.776 -38.112 1.00 94.88 101 LEU A CA 1
ATOM 724 C C . LEU A 1 101 ? 21.146 4.796 -36.596 1.00 94.88 101 LEU A C 1
ATOM 726 O O . LEU A 1 101 ? 21.740 3.869 -36.054 1.00 94.88 101 LEU A O 1
ATOM 730 N N . ARG A 1 102 ? 20.589 5.788 -35.895 1.00 95.00 102 ARG A N 1
ATOM 731 C CA . ARG A 1 102 ? 20.614 5.856 -34.430 1.00 95.00 102 ARG A CA 1
ATOM 732 C C . ARG A 1 102 ? 19.943 4.656 -33.784 1.00 95.00 102 ARG A C 1
ATOM 734 O O . ARG A 1 102 ? 20.505 4.099 -32.848 1.00 95.00 102 ARG A O 1
ATOM 741 N N . ARG A 1 103 ? 18.779 4.244 -34.293 1.00 93.62 103 ARG A N 1
ATOM 742 C CA . ARG A 1 103 ? 18.054 3.071 -33.781 1.00 93.62 103 ARG A CA 1
ATOM 743 C C . ARG A 1 103 ? 18.835 1.780 -33.980 1.00 93.62 103 ARG A C 1
ATOM 745 O O . ARG A 1 103 ? 18.883 0.970 -33.073 1.00 93.62 103 ARG A O 1
ATOM 752 N N . VAL A 1 104 ? 19.452 1.560 -35.139 1.00 95.69 104 VAL A N 1
ATOM 753 C CA . VAL A 1 104 ? 20.180 0.296 -35.353 1.00 95.69 104 VAL A CA 1
ATOM 754 C C . VAL A 1 104 ? 21.531 0.272 -34.642 1.00 95.69 104 VAL A C 1
ATOM 756 O O . VAL A 1 104 ? 21.917 -0.765 -34.113 1.00 95.69 104 VAL A O 1
ATOM 759 N N . LEU A 1 105 ? 22.225 1.414 -34.573 1.00 96.12 105 LEU A N 1
ATOM 760 C CA . LEU A 1 105 ? 23.527 1.520 -33.911 1.00 96.12 105 LEU A CA 1
ATOM 761 C C . LEU A 1 105 ? 23.416 1.541 -32.384 1.00 96.12 105 LEU A C 1
ATOM 763 O O . LEU A 1 105 ? 24.419 1.309 -31.719 1.00 96.12 105 LEU A O 1
ATOM 767 N N . SER A 1 106 ? 22.227 1.753 -31.807 1.00 95.50 106 SER A N 1
ATOM 768 C CA . SER A 1 106 ? 22.002 1.585 -30.362 1.00 95.50 106 SER A CA 1
ATOM 769 C C . SER A 1 106 ? 22.166 0.133 -29.890 1.00 95.50 106 SER A C 1
ATOM 771 O O . SER A 1 106 ? 22.142 -0.146 -28.694 1.00 95.50 106 SER A O 1
ATOM 773 N N . GLY A 1 107 ? 22.350 -0.803 -30.826 1.00 93.81 107 GLY A N 1
ATOM 774 C CA . GLY A 1 107 ? 22.410 -2.232 -30.563 1.00 93.81 107 GLY A CA 1
ATOM 775 C C . GLY A 1 107 ? 21.047 -2.910 -30.657 1.00 93.81 107 GLY A C 1
ATOM 776 O O . GLY A 1 107 ? 20.979 -4.110 -30.380 1.00 93.81 107 GLY A O 1
ATOM 777 N N . GLN A 1 108 ? 19.995 -2.185 -31.057 1.00 94.00 108 GLN A N 1
ATOM 778 C CA . GLN A 1 108 ? 18.667 -2.742 -31.287 1.00 94.00 108 GLN A CA 1
ATOM 779 C C . GLN A 1 108 ? 18.702 -3.804 -32.394 1.00 94.00 108 GLN A C 1
ATOM 781 O O . GLN A 1 108 ? 19.321 -3.624 -33.446 1.00 94.00 108 GLN A O 1
ATOM 786 N N . PHE A 1 109 ? 18.009 -4.923 -32.175 1.00 95.25 109 PHE A N 1
ATOM 787 C CA . PHE A 1 109 ? 17.858 -5.939 -33.211 1.00 95.25 109 PHE A CA 1
ATOM 788 C C . PHE A 1 109 ? 17.008 -5.419 -34.375 1.00 95.25 109 PHE A C 1
ATOM 790 O O . PHE A 1 109 ? 15.900 -4.911 -34.189 1.00 95.25 109 PHE A O 1
ATOM 797 N N . VAL A 1 110 ? 17.505 -5.638 -35.589 1.00 96.44 110 VAL A N 1
ATOM 798 C CA . VAL A 1 110 ? 16.713 -5.559 -36.814 1.00 96.44 110 VAL A CA 1
ATOM 799 C C . VAL A 1 110 ? 16.014 -6.896 -36.992 1.00 96.44 110 VAL A C 1
ATOM 801 O O . VAL A 1 110 ? 16.675 -7.918 -37.178 1.00 96.44 110 VAL A O 1
ATOM 804 N N . GLN A 1 111 ? 14.688 -6.897 -36.934 1.00 97.06 111 GLN A N 1
ATOM 805 C CA . GLN A 1 111 ? 13.858 -8.062 -37.203 1.00 97.06 111 GLN A CA 1
ATOM 806 C C . GLN A 1 111 ? 13.410 -8.068 -38.666 1.00 97.06 111 GLN A C 1
ATOM 808 O O . GLN A 1 111 ? 13.051 -7.037 -39.227 1.00 97.06 111 GLN A O 1
ATOM 813 N N . LEU A 1 112 ? 13.430 -9.244 -39.283 1.00 97.62 112 LEU A N 1
ATOM 814 C CA . LEU A 1 112 ? 12.976 -9.490 -40.644 1.00 97.62 112 LEU A CA 1
ATOM 815 C C . LEU A 1 112 ? 11.784 -10.444 -40.610 1.00 97.62 112 LEU A C 1
ATOM 817 O O . LEU A 1 112 ? 11.961 -11.633 -40.342 1.00 97.62 112 LEU A O 1
ATOM 821 N N . ALA A 1 113 ? 10.594 -9.958 -40.946 1.00 96.56 113 ALA A N 1
ATOM 822 C CA . ALA A 1 113 ? 9.456 -10.814 -41.259 1.00 96.56 113 ALA A CA 1
ATOM 823 C C . ALA A 1 113 ? 9.594 -11.303 -42.708 1.00 96.56 113 ALA A C 1
ATOM 825 O O . ALA A 1 113 ? 9.546 -10.506 -43.647 1.00 96.56 113 ALA A O 1
ATOM 826 N N . ILE A 1 114 ? 9.809 -12.607 -42.890 1.00 97.31 114 ILE A N 1
ATOM 827 C CA . ILE A 1 114 ? 10.109 -13.230 -44.184 1.00 97.31 114 ILE A CA 1
ATOM 828 C C . ILE A 1 114 ? 8.959 -14.164 -44.571 1.00 97.31 114 ILE A C 1
ATOM 830 O O . ILE A 1 114 ? 8.684 -15.136 -43.866 1.00 97.31 114 ILE A O 1
ATOM 834 N N . GLU A 1 115 ? 8.338 -13.922 -45.728 1.00 96.31 115 GLU A N 1
ATOM 835 C CA . GLU A 1 115 ? 7.373 -14.844 -46.339 1.00 96.31 115 GLU A CA 1
ATOM 836 C C . GLU A 1 115 ? 7.965 -15.486 -47.600 1.00 96.31 115 GLU A C 1
ATOM 838 O O . GLU A 1 115 ? 8.462 -14.794 -48.496 1.00 96.31 115 GLU A O 1
ATOM 843 N N . THR A 1 116 ? 7.897 -16.816 -47.704 1.00 96.38 116 THR A N 1
ATOM 844 C CA . THR A 1 116 ? 8.376 -17.562 -48.881 1.00 96.38 116 THR A CA 1
ATOM 845 C C . THR A 1 116 ? 7.253 -17.844 -49.891 1.00 96.38 116 THR A C 1
ATOM 847 O O . THR A 1 116 ? 6.068 -17.836 -49.558 1.00 96.38 116 THR A O 1
ATOM 850 N N . ALA A 1 117 ? 7.617 -18.072 -51.158 1.00 91.31 117 ALA A N 1
ATOM 851 C CA . ALA A 1 117 ? 6.701 -18.220 -52.296 1.00 91.31 117 ALA A CA 1
ATOM 852 C C . ALA A 1 117 ? 6.530 -19.676 -52.798 1.00 91.31 117 ALA A C 1
ATOM 854 O O . ALA A 1 117 ? 6.123 -19.891 -53.941 1.00 91.31 117 ALA A O 1
ATOM 855 N N . ASP A 1 118 ? 6.846 -20.690 -51.988 1.00 82.69 118 ASP A N 1
ATOM 856 C CA . ASP A 1 118 ? 6.918 -22.083 -52.449 1.00 82.69 118 ASP A CA 1
ATOM 857 C C . ASP A 1 118 ? 5.571 -22.837 -52.327 1.00 82.69 118 ASP A C 1
ATOM 859 O O . ASP A 1 118 ? 5.013 -22.985 -51.246 1.00 82.69 118 ASP A O 1
ATOM 863 N N . GLY A 1 119 ? 5.071 -23.406 -53.432 1.00 58.66 119 GLY A N 1
ATOM 864 C CA . GLY A 1 119 ? 4.189 -24.589 -53.399 1.00 58.66 119 GLY A CA 1
ATOM 865 C C . GLY A 1 119 ? 2.758 -24.440 -52.854 1.00 58.66 119 GLY A C 1
ATOM 866 O O . GLY A 1 119 ? 2.125 -25.458 -52.599 1.00 58.66 119 GLY A O 1
ATOM 867 N N . GLY A 1 120 ? 2.223 -23.225 -52.703 1.00 58.38 120 GLY A N 1
ATOM 868 C CA . GLY A 1 120 ? 0.813 -22.995 -52.337 1.00 58.38 120 GLY A CA 1
ATOM 869 C C . GLY A 1 120 ? 0.533 -22.790 -50.843 1.00 58.38 120 GLY A C 1
ATOM 870 O O . GLY A 1 120 ? -0.578 -22.396 -50.498 1.00 58.38 120 GLY A O 1
ATOM 871 N N . HIS A 1 121 ? 1.535 -22.950 -49.972 1.00 66.19 121 HIS A N 1
ATOM 872 C CA . HIS A 1 121 ? 1.458 -22.568 -48.560 1.00 66.19 121 HIS A CA 1
ATOM 873 C C . HIS A 1 121 ? 2.567 -21.559 -48.249 1.00 66.19 121 HIS A C 1
ATOM 875 O O . HIS A 1 121 ? 3.746 -21.857 -48.416 1.00 66.19 121 HIS A O 1
ATOM 881 N N . ALA A 1 122 ? 2.196 -20.350 -47.823 1.00 70.56 122 ALA A N 1
ATOM 882 C CA . ALA A 1 122 ? 3.170 -19.352 -47.395 1.00 70.56 122 ALA A CA 1
ATOM 883 C C . ALA A 1 122 ? 3.726 -19.754 -46.023 1.00 70.56 122 ALA A C 1
ATOM 885 O O . ALA A 1 122 ? 2.999 -19.732 -45.030 1.00 70.56 122 ALA A O 1
ATOM 886 N N . SER A 1 123 ? 5.006 -20.119 -45.968 1.00 89.19 123 SER A N 1
ATOM 887 C CA . SER A 1 123 ? 5.720 -20.278 -44.701 1.00 89.19 123 SER A CA 1
ATOM 888 C C . SER A 1 123 ? 6.228 -18.914 -44.238 1.00 89.19 123 SER A C 1
ATOM 890 O O . SER A 1 123 ? 6.757 -18.134 -45.037 1.00 89.19 123 SER A O 1
ATOM 892 N N . ARG A 1 124 ? 6.054 -18.630 -42.945 1.00 94.56 124 ARG A N 1
ATOM 893 C CA . ARG A 1 124 ? 6.455 -17.374 -42.306 1.00 94.56 124 ARG A CA 1
ATOM 894 C C . ARG A 1 124 ? 7.609 -17.616 -41.348 1.00 94.56 124 ARG A C 1
ATOM 896 O O . ARG A 1 124 ? 7.553 -18.525 -40.520 1.00 94.56 124 ARG A O 1
ATOM 903 N N . TYR A 1 125 ? 8.619 -16.767 -41.443 1.00 95.88 125 TYR A N 1
ATOM 904 C CA . TYR A 1 125 ? 9.813 -16.818 -40.612 1.00 95.88 125 TYR A CA 1
ATOM 905 C C . TYR A 1 125 ? 10.117 -15.439 -40.043 1.00 95.88 125 TYR A C 1
ATOM 907 O O . TYR A 1 125 ? 9.781 -14.422 -40.654 1.00 95.88 125 TYR A O 1
ATOM 915 N N . VAL A 1 126 ? 10.799 -15.422 -38.903 1.00 96.50 126 VAL A N 1
ATOM 916 C CA . VAL A 1 126 ? 11.350 -14.205 -38.310 1.00 96.50 126 VAL A CA 1
ATOM 917 C C . VAL A 1 126 ? 12.859 -14.376 -38.210 1.00 96.50 126 VAL A C 1
ATOM 919 O O . VAL A 1 126 ? 13.353 -15.274 -37.528 1.00 96.50 126 VAL A O 1
ATOM 922 N N . GLY A 1 127 ? 13.596 -13.545 -38.942 1.00 97.19 127 GLY A N 1
ATOM 923 C CA . GLY A 1 127 ? 15.038 -13.390 -38.775 1.00 97.19 127 GLY A CA 1
ATOM 924 C C . GLY A 1 127 ? 15.337 -12.218 -37.850 1.00 97.19 127 GLY A C 1
ATOM 925 O O . GLY A 1 127 ? 14.554 -11.275 -37.799 1.00 97.19 127 GLY A O 1
ATOM 926 N N . ARG A 1 128 ? 16.468 -12.231 -37.149 1.00 97.25 128 ARG A N 1
ATOM 927 C CA . ARG A 1 128 ? 16.991 -11.019 -36.504 1.00 97.25 128 ARG A CA 1
ATOM 928 C C . ARG A 1 128 ? 18.505 -10.941 -36.595 1.00 97.25 128 ARG A C 1
ATOM 930 O O . ARG A 1 128 ? 19.160 -11.974 -36.680 1.00 97.25 128 ARG A O 1
ATOM 937 N N . PHE A 1 129 ? 19.048 -9.732 -36.592 1.00 97.44 129 PHE A N 1
ATOM 938 C CA . PHE A 1 129 ? 20.487 -9.465 -36.510 1.00 97.44 129 PHE A CA 1
ATOM 939 C C . PHE A 1 129 ? 20.740 -8.097 -35.872 1.00 97.44 129 PHE A C 1
ATOM 941 O O . PHE A 1 129 ? 19.812 -7.300 -35.731 1.00 97.44 129 PHE A O 1
ATOM 948 N N . ARG A 1 130 ? 21.988 -7.810 -35.493 1.00 96.50 130 ARG A N 1
ATOM 949 C CA . ARG A 1 130 ? 22.412 -6.484 -35.017 1.00 96.50 130 ARG A CA 1
ATOM 950 C C . ARG A 1 130 ? 23.274 -5.780 -36.054 1.00 96.50 130 ARG A C 1
ATOM 952 O O . ARG A 1 130 ? 23.959 -6.428 -36.847 1.00 96.50 130 ARG A O 1
ATOM 959 N N . VAL A 1 131 ? 23.218 -4.454 -36.035 1.00 96.38 131 VAL A N 1
ATOM 960 C CA . VAL A 1 131 ? 24.087 -3.577 -36.819 1.00 96.38 131 VAL A CA 1
ATOM 961 C C . VAL A 1 131 ? 24.993 -2.857 -35.832 1.00 96.38 131 VAL A C 1
ATOM 963 O O . VAL A 1 131 ? 24.521 -2.104 -34.989 1.00 96.38 131 VAL A O 1
ATOM 966 N N . GLU A 1 132 ? 26.289 -3.113 -35.911 1.00 95.81 132 GLU A N 1
ATOM 967 C CA . GLU A 1 132 ? 27.272 -2.619 -34.949 1.00 95.81 132 GLU A CA 1
ATOM 968 C C . GLU A 1 132 ? 28.283 -1.722 -35.662 1.00 95.81 132 GLU A C 1
ATOM 970 O O . GLU A 1 132 ? 28.685 -1.990 -36.799 1.00 95.81 132 GLU A O 1
ATOM 975 N N . ALA A 1 133 ? 28.711 -0.650 -34.999 1.00 95.56 133 ALA A N 1
ATOM 976 C CA . ALA A 1 133 ? 29.866 0.107 -35.450 1.00 95.56 133 ALA A CA 1
ATOM 977 C C . ALA A 1 133 ? 31.142 -0.583 -34.953 1.00 95.56 133 ALA A C 1
ATOM 979 O O . ALA A 1 133 ? 31.253 -0.983 -33.796 1.00 95.56 133 ALA A O 1
ATOM 980 N N . VAL A 1 134 ? 32.116 -0.731 -35.842 1.00 95.25 134 VAL A N 1
ATOM 981 C CA . VAL A 1 134 ? 33.403 -1.360 -35.544 1.00 95.25 134 VAL A CA 1
ATOM 982 C C . VAL A 1 134 ? 34.529 -0.490 -36.074 1.00 95.25 134 VAL A C 1
ATOM 984 O O . VAL A 1 134 ? 34.408 0.139 -37.124 1.00 95.25 134 VAL A O 1
ATOM 987 N N . VAL A 1 135 ? 35.654 -0.457 -35.375 1.00 94.00 135 VAL A N 1
ATOM 988 C CA . VAL A 1 135 ? 36.874 0.180 -35.865 1.00 94.00 135 VAL A CA 1
ATOM 989 C C . VAL A 1 135 ? 37.812 -0.861 -36.460 1.00 94.00 135 VAL A C 1
ATOM 991 O O . VAL A 1 135 ? 37.989 -1.955 -35.936 1.00 94.00 135 VAL A O 1
ATOM 994 N N . GLY A 1 136 ? 38.445 -0.512 -37.574 1.00 91.94 136 GLY A N 1
ATOM 995 C CA . GLY A 1 136 ? 39.412 -1.365 -38.250 1.00 91.94 136 GLY A CA 1
ATOM 996 C C . GLY A 1 136 ? 40.399 -0.559 -39.083 1.00 91.94 136 GLY A C 1
ATOM 997 O O . GLY A 1 136 ? 40.419 0.669 -39.048 1.00 91.94 136 GLY A O 1
ATOM 998 N N . GLY A 1 137 ? 41.250 -1.245 -39.851 1.00 90.88 137 GLY A N 1
ATOM 999 C CA . GLY A 1 137 ? 42.224 -0.575 -40.722 1.00 90.88 137 GLY A CA 1
ATOM 1000 C C . GLY A 1 137 ? 43.148 0.362 -39.940 1.00 90.88 137 GLY A C 1
ATOM 1001 O O . GLY A 1 137 ? 43.216 1.554 -40.232 1.00 90.88 137 GLY A O 1
ATOM 1002 N N . PHE A 1 138 ? 43.796 -0.175 -38.907 1.00 94.12 138 PHE A N 1
ATOM 1003 C CA . PHE A 1 138 ? 44.585 0.583 -37.942 1.00 94.12 138 PHE A CA 1
ATOM 1004 C C . PHE A 1 138 ? 45.947 1.040 -38.490 1.00 94.12 138 PHE A C 1
ATOM 1006 O O . PHE A 1 138 ? 46.708 0.230 -39.018 1.00 94.12 138 PHE A O 1
ATOM 1013 N N . HIS A 1 139 ? 46.321 2.301 -38.256 1.00 94.38 139 HIS A N 1
ATOM 1014 C CA . HIS A 1 139 ? 47.662 2.841 -38.533 1.00 94.38 139 HIS A CA 1
ATOM 1015 C C . HIS A 1 139 ? 48.207 3.628 -37.339 1.00 94.38 139 HIS A C 1
ATOM 1017 O O . HIS A 1 139 ? 47.473 3.990 -36.424 1.00 94.38 139 HIS A O 1
ATOM 1023 N N . GLY A 1 140 ? 49.516 3.882 -37.325 1.00 94.56 140 GLY A N 1
ATOM 1024 C CA . GLY A 1 140 ? 50.185 4.628 -36.258 1.00 94.56 140 GLY A CA 1
ATOM 1025 C C . GLY A 1 140 ? 50.789 3.739 -35.168 1.00 94.56 140 GLY A C 1
ATOM 1026 O O . GLY A 1 140 ? 51.172 2.594 -35.408 1.00 94.56 140 GLY A O 1
ATOM 1027 N N . SER A 1 141 ? 50.916 4.295 -33.965 1.00 94.88 141 SER A N 1
ATOM 1028 C CA . SER A 1 141 ? 51.640 3.726 -32.827 1.00 94.88 141 SER A CA 1
ATOM 1029 C C . SER A 1 141 ? 51.148 2.328 -32.440 1.00 94.88 141 SER A C 1
ATOM 1031 O O . SER A 1 141 ? 49.950 2.076 -32.328 1.00 94.88 141 SER A O 1
ATOM 1033 N N . SER A 1 142 ? 52.079 1.411 -32.165 1.00 94.69 142 SER A N 1
ATOM 1034 C CA . SER A 1 142 ? 51.787 0.092 -31.582 1.00 94.69 142 SER A CA 1
ATOM 1035 C C . SER A 1 142 ? 51.577 0.130 -30.067 1.00 94.69 142 SER A C 1
ATOM 1037 O O . SER A 1 142 ? 51.292 -0.898 -29.466 1.00 94.69 142 SER A O 1
ATOM 1039 N N . ARG A 1 143 ? 51.734 1.302 -29.440 1.00 95.06 143 ARG A N 1
ATOM 1040 C CA . ARG A 1 143 ? 51.541 1.508 -27.995 1.00 95.06 143 ARG A CA 1
ATOM 1041 C C . ARG A 1 143 ? 50.115 1.906 -27.619 1.00 95.06 143 ARG A C 1
ATOM 1043 O O . ARG A 1 143 ? 49.836 2.078 -26.437 1.00 95.06 143 ARG A O 1
ATOM 1050 N N . LEU A 1 144 ? 49.263 2.076 -28.628 1.00 94.38 144 LEU A N 1
ATOM 1051 C CA . LEU A 1 144 ? 47.825 2.252 -28.508 1.00 94.38 144 LEU A CA 1
ATOM 1052 C C . LEU A 1 144 ? 47.144 1.049 -29.158 1.00 94.38 144 LEU A C 1
ATOM 1054 O O . LEU A 1 144 ? 47.342 0.782 -30.350 1.00 94.38 144 LEU A O 1
ATOM 1058 N N . TRP A 1 145 ? 46.343 0.344 -28.370 1.00 96.12 145 TRP A N 1
ATOM 1059 C CA . TRP A 1 145 ? 45.497 -0.753 -28.821 1.00 96.12 145 TRP A CA 1
ATOM 1060 C C . TRP A 1 145 ? 44.050 -0.313 -28.708 1.00 96.12 145 TRP A C 1
ATOM 1062 O O . TRP A 1 145 ? 43.526 -0.160 -27.611 1.00 96.12 145 TRP A O 1
ATOM 1072 N N . VAL A 1 146 ? 43.424 -0.072 -29.849 1.00 95.25 146 VAL A N 1
ATOM 1073 C CA . VAL A 1 146 ? 42.010 0.289 -29.922 1.00 95.25 146 VAL A CA 1
ATOM 1074 C C . VAL A 1 146 ? 41.220 -1.014 -29.999 1.00 95.25 146 VAL A C 1
ATOM 1076 O O . VAL A 1 146 ? 41.576 -1.883 -30.796 1.00 95.25 146 VAL A O 1
ATOM 1079 N N . ASN A 1 147 ? 40.205 -1.175 -29.152 1.00 95.31 147 ASN A N 1
ATOM 1080 C CA . ASN A 1 147 ? 39.275 -2.294 -29.262 1.00 95.31 147 ASN A CA 1
ATOM 1081 C C . ASN A 1 147 ? 38.476 -2.157 -30.566 1.00 95.31 147 ASN A C 1
ATOM 1083 O O . ASN A 1 147 ? 38.032 -1.059 -30.880 1.00 95.31 147 ASN A O 1
ATOM 1087 N N . GLU A 1 148 ? 38.320 -3.249 -31.315 1.00 95.12 148 GLU A N 1
ATOM 1088 C CA . GLU A 1 148 ? 37.620 -3.246 -32.608 1.00 95.12 148 GLU A CA 1
ATOM 1089 C C . GLU A 1 148 ? 36.121 -2.961 -32.459 1.00 95.12 148 GLU A C 1
ATOM 1091 O O . GLU A 1 148 ? 35.513 -2.390 -33.358 1.00 95.12 148 GLU A O 1
ATOM 1096 N N . GLU A 1 149 ? 35.528 -3.314 -31.322 1.00 93.94 149 GLU A N 1
ATOM 1097 C CA . GLU A 1 149 ? 34.112 -3.081 -31.039 1.00 93.94 149 GLU A CA 1
ATOM 1098 C C . GLU A 1 149 ? 33.871 -1.654 -30.522 1.00 93.94 149 GLU A C 1
ATOM 1100 O O . GLU A 1 149 ? 34.534 -1.205 -29.579 1.00 93.94 149 GLU A O 1
ATOM 1105 N N . ILE A 1 150 ? 32.901 -0.955 -31.122 1.00 95.19 150 ILE A N 1
ATOM 1106 C CA . ILE A 1 150 ? 32.324 0.269 -30.563 1.00 95.19 150 ILE A CA 1
ATOM 1107 C C . ILE A 1 150 ? 31.029 -0.124 -29.854 1.00 95.19 150 ILE A C 1
ATOM 1109 O O . ILE A 1 150 ? 30.068 -0.548 -30.494 1.00 95.19 150 ILE A O 1
ATOM 1113 N N . LEU A 1 151 ? 31.011 0.000 -28.529 1.00 95.31 151 LEU A N 1
ATOM 1114 C CA . LEU A 1 151 ? 29.898 -0.469 -27.707 1.00 95.31 151 LEU A CA 1
ATOM 1115 C C . LEU A 1 151 ? 28.847 0.633 -27.532 1.00 95.31 151 LEU A C 1
ATOM 1117 O O . LEU A 1 151 ? 29.187 1.687 -26.989 1.00 95.31 151 LEU A O 1
ATOM 1121 N N . PRO A 1 152 ? 27.576 0.418 -27.911 1.00 96.62 152 PRO A N 1
ATOM 1122 C CA . PRO A 1 152 ? 26.511 1.325 -27.520 1.00 96.62 152 PRO A CA 1
ATOM 1123 C C . PRO A 1 152 ? 26.235 1.170 -26.020 1.00 96.62 152 PRO A C 1
ATOM 1125 O O . PRO A 1 152 ? 25.947 0.073 -25.532 1.00 96.62 152 PRO A O 1
ATOM 1128 N N . VAL A 1 153 ? 26.321 2.273 -25.283 1.00 95.75 153 VAL A N 1
ATOM 1129 C CA . VAL A 1 153 ? 26.175 2.325 -23.827 1.00 95.75 153 VAL A CA 1
ATOM 1130 C C . VAL A 1 153 ? 25.182 3.399 -23.391 1.00 95.75 153 VAL A C 1
ATOM 1132 O O . VAL A 1 153 ? 25.018 4.418 -24.065 1.00 95.75 153 VAL A O 1
ATOM 113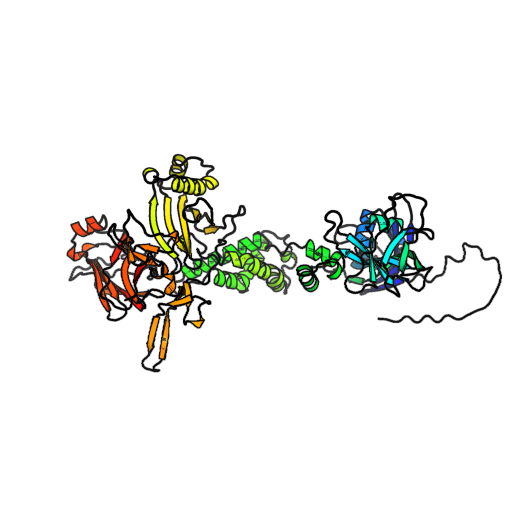5 N N . TYR A 1 154 ? 24.524 3.166 -22.252 1.00 94.38 154 TYR A N 1
ATOM 1136 C CA . TYR A 1 154 ? 23.588 4.104 -21.630 1.00 94.38 154 TYR A CA 1
ATOM 1137 C C . TYR A 1 154 ? 24.309 4.979 -20.600 1.00 94.38 154 TYR A C 1
ATOM 1139 O O . TYR A 1 154 ? 24.892 4.455 -19.648 1.00 94.38 154 TYR A O 1
ATOM 1147 N N . VAL A 1 155 ? 24.261 6.303 -20.776 1.00 91.75 155 VAL A N 1
ATOM 1148 C CA . VAL A 1 155 ? 24.894 7.290 -19.885 1.00 91.75 155 VAL A CA 1
ATOM 1149 C C . VAL A 1 155 ? 23.834 8.236 -19.318 1.00 91.75 155 VAL A C 1
ATOM 1151 O O . VAL A 1 155 ? 23.374 9.154 -19.999 1.00 91.75 155 VAL A O 1
ATOM 1154 N N . ALA A 1 156 ? 23.463 8.022 -18.052 1.00 86.31 156 ALA A N 1
ATOM 1155 C CA . ALA A 1 156 ? 22.350 8.710 -17.389 1.00 86.31 156 ALA A CA 1
ATOM 1156 C C . ALA A 1 156 ? 22.496 10.244 -17.307 1.00 86.31 156 ALA A C 1
ATOM 1158 O O . ALA A 1 156 ? 21.498 10.961 -17.316 1.00 86.31 156 ALA A O 1
ATOM 1159 N N . GLU A 1 157 ? 23.726 10.768 -17.275 1.00 82.88 157 GLU A N 1
ATOM 1160 C CA . GLU A 1 157 ? 23.997 12.211 -17.161 1.00 82.88 157 GLU A CA 1
ATOM 1161 C C . GLU A 1 157 ? 23.492 13.027 -18.369 1.00 82.88 157 GLU A C 1
ATOM 1163 O O . GLU A 1 157 ? 23.352 14.248 -18.285 1.00 82.88 157 GLU A O 1
ATOM 1168 N N . SER A 1 158 ? 23.186 12.376 -19.498 1.00 78.06 158 SER A N 1
ATOM 1169 C CA . SER A 1 158 ? 22.674 13.036 -20.700 1.00 78.06 158 SER A CA 1
ATOM 1170 C C . SER A 1 158 ? 21.186 12.770 -20.914 1.00 78.06 158 SER A C 1
ATOM 1172 O O . SER A 1 158 ? 20.790 12.036 -21.812 1.00 78.06 158 SER A O 1
ATOM 1174 N N . LEU A 1 159 ? 20.346 13.431 -20.115 1.00 73.94 159 LEU A N 1
ATOM 1175 C CA . LEU A 1 159 ? 18.886 13.246 -20.135 1.00 73.94 159 LEU A CA 1
ATOM 1176 C C . LEU A 1 159 ? 18.229 13.452 -21.516 1.00 73.94 159 LEU A C 1
ATOM 1178 O O . LEU A 1 159 ? 17.187 12.869 -21.787 1.00 73.94 159 LEU A O 1
ATOM 1182 N N . ALA A 1 160 ? 18.816 14.273 -22.395 1.00 85.00 160 ALA A N 1
ATOM 1183 C CA . ALA A 1 160 ? 18.277 14.519 -23.738 1.00 85.00 160 ALA A CA 1
ATOM 1184 C C . ALA A 1 160 ? 18.660 13.435 -24.767 1.00 85.00 160 ALA A C 1
ATOM 1186 O O . ALA A 1 160 ? 17.942 13.226 -25.745 1.00 85.00 160 ALA A O 1
ATOM 1187 N N . ASP A 1 161 ? 19.798 12.766 -24.571 1.00 88.81 161 ASP A N 1
ATOM 1188 C CA . ASP A 1 161 ? 20.269 11.673 -25.419 1.00 88.81 161 ASP A CA 1
ATOM 1189 C C . ASP A 1 161 ? 21.195 10.763 -24.600 1.00 88.81 161 ASP A C 1
ATOM 1191 O O . ASP A 1 161 ? 22.398 11.026 -24.545 1.00 88.81 161 ASP A O 1
ATOM 1195 N N . PRO A 1 162 ? 20.674 9.703 -23.961 1.00 92.88 162 PRO A N 1
ATOM 1196 C CA . PRO A 1 162 ? 21.489 8.830 -23.123 1.00 92.88 162 PRO A CA 1
ATOM 1197 C C . PRO A 1 162 ? 22.366 7.862 -23.932 1.00 92.88 162 PRO A C 1
ATOM 1199 O O . PRO A 1 162 ? 23.214 7.187 -23.348 1.00 92.88 162 PRO A O 1
ATOM 1202 N N . LEU A 1 163 ? 22.189 7.768 -25.259 1.00 95.56 163 LEU A N 1
ATOM 1203 C CA . LEU A 1 163 ? 22.953 6.853 -26.105 1.00 95.56 163 LEU A CA 1
ATOM 1204 C C . LEU A 1 163 ? 24.354 7.408 -26.374 1.00 95.56 163 LEU A C 1
ATOM 1206 O O . LEU A 1 163 ? 24.526 8.493 -26.941 1.00 95.56 163 LEU A O 1
ATOM 1210 N N . ARG A 1 164 ? 25.372 6.628 -26.016 1.00 95.00 164 ARG A N 1
ATOM 1211 C CA . ARG A 1 164 ? 26.768 6.878 -26.381 1.00 95.00 164 ARG A CA 1
ATOM 1212 C C . ARG A 1 164 ? 27.379 5.660 -27.050 1.00 95.00 164 ARG A C 1
ATOM 1214 O O . ARG A 1 164 ? 27.005 4.533 -26.764 1.00 95.00 164 ARG A O 1
ATOM 1221 N N . HIS A 1 165 ? 28.348 5.900 -27.918 1.00 95.38 165 HIS A N 1
ATOM 1222 C CA . HIS A 1 165 ? 29.123 4.891 -28.626 1.00 95.38 165 HIS A CA 1
ATOM 1223 C C . HIS A 1 165 ? 30.531 4.888 -28.056 1.00 95.38 165 HIS A C 1
ATOM 1225 O O . HIS A 1 165 ? 31.333 5.777 -28.346 1.00 95.38 165 HIS A O 1
ATOM 1231 N N . ARG A 1 166 ? 30.810 3.921 -27.186 1.00 94.56 166 ARG A N 1
ATOM 1232 C CA . ARG A 1 166 ? 32.043 3.849 -26.413 1.00 94.56 166 ARG A CA 1
ATOM 1233 C C . ARG A 1 166 ? 33.131 3.117 -27.179 1.00 94.56 166 ARG A C 1
ATOM 1235 O O . ARG A 1 166 ? 33.037 1.916 -27.433 1.00 94.56 166 ARG A O 1
ATOM 1242 N N . VAL A 1 167 ? 34.222 3.823 -27.454 1.00 94.94 167 VAL A N 1
ATOM 1243 C CA . VAL A 1 167 ? 35.471 3.239 -27.946 1.00 94.94 167 VAL A CA 1
ATOM 1244 C C . VAL A 1 167 ? 36.435 3.067 -26.781 1.00 94.94 167 VAL A C 1
ATOM 1246 O O . VAL A 1 167 ? 36.733 4.015 -26.052 1.00 94.94 167 VAL A O 1
ATOM 1249 N N . SER A 1 168 ? 36.955 1.852 -26.618 1.00 94.12 168 SER A N 1
ATOM 1250 C CA . SER A 1 168 ? 37.959 1.548 -25.595 1.00 94.12 168 SER A CA 1
ATOM 1251 C C . SER A 1 168 ? 39.357 1.507 -26.201 1.00 94.12 168 SER A C 1
ATOM 1253 O O . SER A 1 168 ? 39.608 0.766 -27.152 1.00 94.12 168 SER A O 1
ATOM 1255 N N . VAL A 1 169 ? 40.293 2.260 -25.626 1.00 94.19 169 VAL A N 1
ATOM 1256 C CA . VAL A 1 169 ? 41.697 2.287 -26.053 1.00 94.19 169 VAL A CA 1
ATOM 1257 C C . VAL A 1 169 ? 42.593 1.916 -24.885 1.00 94.19 169 VAL A C 1
ATOM 1259 O O . VAL A 1 169 ? 42.554 2.547 -23.835 1.00 94.19 169 VAL A O 1
ATOM 1262 N N . ARG A 1 170 ? 43.436 0.903 -25.068 1.00 94.56 170 ARG A N 1
ATOM 1263 C CA . ARG A 1 170 ? 44.465 0.516 -24.105 1.00 94.56 170 ARG A CA 1
ATOM 1264 C C . ARG A 1 170 ? 45.810 1.125 -24.468 1.00 94.56 170 ARG A C 1
ATOM 1266 O O . ARG A 1 170 ? 46.199 1.136 -25.638 1.00 94.56 170 ARG A O 1
ATOM 1273 N N . THR A 1 171 ? 46.543 1.587 -23.467 1.00 92.88 171 THR A N 1
ATOM 1274 C CA . THR A 1 171 ? 47.893 2.140 -23.606 1.00 92.88 171 THR A CA 1
ATOM 1275 C C . THR A 1 171 ? 48.923 1.182 -23.010 1.00 92.88 171 THR A C 1
ATOM 1277 O O . THR A 1 171 ? 48.638 0.418 -22.094 1.00 92.88 171 THR A O 1
ATOM 1280 N N . SER A 1 172 ? 50.159 1.200 -23.517 1.00 90.50 172 SER A N 1
ATOM 1281 C CA . SER A 1 172 ? 51.245 0.364 -22.960 1.00 90.50 172 SER A CA 1
ATOM 1282 C C . SER A 1 172 ? 51.873 0.921 -21.686 1.00 90.50 172 SER A C 1
ATOM 1284 O O . SER A 1 172 ? 52.725 0.274 -21.077 1.00 90.50 172 SER A O 1
ATOM 1286 N N . ARG A 1 173 ? 51.519 2.160 -21.344 1.00 87.75 173 ARG A N 1
ATOM 1287 C CA . ARG A 1 173 ? 52.051 2.958 -20.242 1.00 87.75 173 ARG A CA 1
ATOM 1288 C C . ARG A 1 173 ? 50.983 3.931 -19.775 1.00 87.75 173 ARG A C 1
ATOM 1290 O O . ARG A 1 173 ? 50.076 4.258 -20.540 1.00 87.75 173 ARG A O 1
ATOM 1297 N N . ASP A 1 174 ? 51.168 4.454 -18.577 1.00 86.25 174 ASP A N 1
ATOM 1298 C CA . ASP A 1 174 ? 50.316 5.507 -18.040 1.00 86.25 174 ASP A CA 1
ATOM 1299 C C . ASP A 1 174 ? 50.422 6.766 -18.911 1.00 86.25 174 ASP A C 1
ATOM 1301 O O . ASP A 1 174 ? 51.507 7.151 -19.373 1.00 86.25 174 ASP A O 1
ATOM 1305 N N . VAL A 1 175 ? 49.274 7.390 -19.156 1.00 85.69 175 VAL A N 1
ATOM 1306 C CA . VAL A 1 175 ? 49.139 8.601 -19.967 1.00 85.69 175 VAL A CA 1
ATOM 1307 C C . VAL A 1 175 ? 48.513 9.703 -19.123 1.00 85.69 175 VAL A C 1
ATOM 1309 O O . VAL A 1 175 ? 47.660 9.436 -18.282 1.00 85.69 175 VAL A O 1
ATOM 1312 N N . SER A 1 176 ? 48.957 10.944 -19.317 1.00 83.62 176 SER A N 1
ATOM 1313 C CA . SER A 1 176 ? 48.461 12.095 -18.549 1.00 83.62 176 SER A CA 1
ATOM 1314 C C . SER A 1 176 ? 47.264 12.779 -19.203 1.00 83.62 176 SER A C 1
ATOM 1316 O O . SER A 1 176 ? 46.532 13.502 -18.537 1.00 83.62 176 SER A O 1
ATOM 1318 N N . ASN A 1 177 ? 47.102 12.601 -20.514 1.00 84.44 177 ASN A N 1
ATOM 1319 C CA . ASN A 1 177 ? 46.000 13.145 -21.294 1.00 84.44 177 ASN A CA 1
ATOM 1320 C C . ASN A 1 177 ? 45.768 12.263 -22.525 1.00 84.44 177 ASN A C 1
ATOM 1322 O O . ASN A 1 177 ? 46.730 11.727 -23.082 1.00 84.44 177 ASN A O 1
ATOM 1326 N N . ALA A 1 178 ? 44.522 12.136 -22.965 1.00 85.56 178 ALA A N 1
ATOM 1327 C CA . ALA A 1 178 ? 44.188 11.487 -24.219 1.00 85.56 178 ALA A CA 1
ATOM 1328 C C . ALA A 1 178 ? 42.956 12.130 -24.860 1.00 85.56 178 ALA A C 1
ATOM 1330 O O . ALA A 1 178 ? 41.990 12.467 -24.177 1.00 85.56 178 ALA A O 1
ATOM 1331 N N . VAL A 1 179 ? 43.008 12.283 -26.179 1.00 86.31 179 VAL A N 1
ATOM 1332 C CA . VAL A 1 179 ? 41.962 12.900 -26.993 1.00 86.31 179 VAL A CA 1
ATOM 1333 C C . VAL A 1 179 ? 41.677 12.037 -28.216 1.00 86.31 179 VAL A C 1
ATOM 1335 O O . VAL A 1 179 ? 42.587 11.429 -28.786 1.00 86.31 179 VAL A O 1
ATOM 1338 N N . ALA A 1 180 ? 40.413 11.990 -28.624 1.00 83.38 180 ALA A N 1
ATOM 1339 C CA . ALA A 1 180 ? 40.012 11.466 -29.921 1.00 83.38 180 ALA A CA 1
ATOM 1340 C C . ALA A 1 180 ? 39.520 12.614 -30.815 1.00 83.38 180 ALA A C 1
ATOM 1342 O O . ALA A 1 180 ? 38.960 13.597 -30.328 1.00 83.38 180 ALA A O 1
ATOM 1343 N N . SER A 1 181 ? 39.756 12.503 -32.121 1.00 83.19 181 SER A N 1
ATOM 1344 C CA . SER A 1 181 ? 39.321 13.474 -33.138 1.00 83.19 181 SER A CA 1
ATOM 1345 C C . SER A 1 181 ? 39.169 12.804 -34.509 1.00 83.19 181 SER A C 1
ATOM 1347 O O . SER A 1 181 ? 39.560 11.651 -34.680 1.00 83.19 181 SER A O 1
ATOM 1349 N N . THR A 1 182 ? 38.623 13.503 -35.502 1.00 80.44 182 THR A N 1
ATOM 1350 C CA . THR A 1 182 ? 38.583 13.065 -36.910 1.00 80.44 182 THR A CA 1
ATOM 1351 C C . THR A 1 182 ? 39.730 13.687 -37.722 1.00 80.44 182 THR A C 1
ATOM 1353 O O . THR A 1 182 ? 40.168 14.798 -37.430 1.00 80.44 182 THR A O 1
ATOM 1356 N N . ILE A 1 183 ? 40.236 12.990 -38.755 1.00 66.25 183 ILE A N 1
ATOM 1357 C CA . ILE A 1 183 ? 41.413 13.422 -39.555 1.00 66.25 183 ILE A CA 1
ATOM 1358 C C . ILE A 1 183 ? 41.239 14.775 -40.270 1.00 66.25 183 ILE A C 1
ATOM 1360 O O . ILE A 1 183 ? 42.241 15.460 -40.495 1.00 66.25 183 ILE A O 1
ATOM 1364 N N . ASP A 1 184 ? 40.015 15.199 -40.591 1.00 59.72 184 ASP A N 1
ATOM 1365 C CA . ASP A 1 184 ? 39.769 16.469 -41.283 1.00 59.72 184 ASP A CA 1
ATOM 1366 C C . ASP A 1 184 ? 39.938 17.683 -40.356 1.00 59.72 184 ASP A C 1
ATOM 1368 O O . ASP A 1 184 ? 39.004 18.425 -40.058 1.00 59.72 184 ASP A O 1
ATOM 1372 N N . GLY A 1 185 ? 41.183 17.971 -39.968 1.00 49.31 185 GLY A N 1
ATOM 1373 C CA . GLY A 1 185 ? 41.604 19.203 -39.289 1.00 49.31 185 GLY A CA 1
ATOM 1374 C C . GLY A 1 185 ? 41.427 20.484 -40.127 1.00 49.31 185 GLY A C 1
ATOM 1375 O O . GLY A 1 185 ? 42.169 21.447 -39.938 1.00 49.31 185 GLY A O 1
ATOM 1376 N N . ARG A 1 186 ? 40.499 20.495 -41.096 1.00 39.19 186 ARG A N 1
ATOM 1377 C CA . ARG A 1 186 ? 40.201 21.607 -42.012 1.00 39.19 186 ARG A CA 1
ATOM 1378 C C . ARG A 1 186 ? 38.731 22.010 -42.091 1.00 39.19 186 ARG A C 1
ATOM 1380 O O . ARG A 1 186 ? 38.472 23.102 -42.588 1.00 39.19 186 ARG A O 1
ATOM 1387 N N . SER A 1 187 ? 37.793 21.232 -41.562 1.00 39.56 187 SER A N 1
ATOM 1388 C CA . SER A 1 187 ? 36.429 21.716 -41.342 1.00 39.56 187 SER A CA 1
ATOM 1389 C C . SER A 1 187 ? 36.143 21.709 -39.853 1.00 39.56 187 SER A C 1
ATOM 1391 O O . SER A 1 187 ? 36.075 20.661 -39.221 1.00 39.56 187 SER A O 1
ATOM 1393 N N . THR A 1 188 ? 35.967 22.901 -39.296 1.00 37.09 188 THR A N 1
ATOM 1394 C CA . THR A 1 188 ? 35.326 23.133 -38.005 1.00 37.09 188 THR A CA 1
ATOM 1395 C C . THR A 1 188 ? 33.881 22.635 -38.057 1.00 37.09 188 THR A C 1
ATOM 1397 O O . THR A 1 188 ? 32.947 23.431 -38.109 1.00 37.09 188 THR A O 1
ATOM 1400 N N . TRP A 1 189 ? 33.675 21.322 -38.039 1.00 40.22 189 TRP A N 1
ATOM 1401 C CA . TRP A 1 189 ? 32.465 20.775 -37.448 1.00 40.22 189 TRP A CA 1
ATOM 1402 C C . TRP A 1 189 ? 32.713 20.823 -35.933 1.00 40.22 189 TRP A C 1
ATOM 1404 O O . TRP A 1 189 ? 33.323 19.940 -35.347 1.00 40.22 189 TRP A O 1
ATOM 1414 N N . ASN A 1 190 ? 32.460 22.003 -35.361 1.00 44.88 190 ASN A N 1
ATOM 1415 C CA . ASN A 1 190 ? 32.581 22.389 -33.948 1.00 44.88 190 ASN A CA 1
ATOM 1416 C C . ASN A 1 190 ? 33.864 22.099 -33.142 1.00 44.88 190 ASN A C 1
ATOM 1418 O O . ASN A 1 190 ? 33.892 22.459 -31.972 1.00 44.88 190 ASN A O 1
ATOM 1422 N N . GLY A 1 191 ? 34.953 21.570 -33.708 1.00 46.72 191 GLY A N 1
ATOM 1423 C CA . GLY A 1 191 ? 36.263 21.549 -33.029 1.00 46.72 191 GLY A CA 1
ATOM 1424 C C . GLY A 1 191 ? 36.279 20.845 -31.663 1.00 46.72 191 GLY A C 1
ATOM 1425 O O . GLY A 1 191 ? 37.183 21.081 -30.859 1.00 46.72 191 GLY A O 1
ATOM 1426 N N . THR A 1 192 ? 35.287 20.004 -31.381 1.00 52.62 192 THR A N 1
ATOM 1427 C CA . THR A 1 192 ? 35.172 19.264 -30.133 1.00 52.62 192 THR A CA 1
ATOM 1428 C C . THR A 1 192 ? 36.133 18.087 -30.183 1.00 52.62 192 THR A C 1
ATOM 1430 O O . THR A 1 192 ? 35.847 17.044 -30.759 1.00 52.62 192 THR A O 1
ATOM 1433 N N . ALA A 1 193 ? 37.317 18.265 -29.598 1.00 60.56 193 ALA A N 1
ATOM 1434 C CA . ALA A 1 193 ? 38.130 17.128 -29.198 1.00 60.56 193 ALA A CA 1
ATOM 1435 C C . ALA A 1 193 ? 37.353 16.336 -28.138 1.00 60.56 193 ALA A C 1
ATOM 1437 O O . ALA A 1 193 ? 36.901 16.910 -27.142 1.00 60.56 193 ALA A O 1
ATOM 1438 N N . TRP A 1 194 ? 37.205 15.027 -28.340 1.00 70.44 194 TRP A N 1
ATOM 1439 C CA . TRP A 1 194 ? 36.595 14.157 -27.340 1.00 70.44 194 TRP A CA 1
ATOM 1440 C C . TRP A 1 194 ? 37.641 13.825 -26.292 1.00 70.44 194 TRP A C 1
ATOM 1442 O O . TRP A 1 194 ? 38.616 13.118 -26.569 1.00 70.44 194 TRP A O 1
ATOM 1452 N N . ASN A 1 195 ? 37.458 14.363 -25.091 1.00 70.44 195 ASN A N 1
ATOM 1453 C CA . ASN A 1 195 ? 38.333 14.048 -23.974 1.00 70.44 195 ASN A CA 1
ATOM 1454 C C . ASN A 1 195 ? 38.080 12.609 -23.530 1.00 70.44 195 ASN A C 1
ATOM 1456 O O . ASN A 1 195 ? 36.937 12.211 -23.305 1.00 70.44 195 ASN A O 1
ATOM 1460 N N . ALA A 1 196 ? 39.156 11.835 -23.397 1.00 70.00 196 ALA A N 1
ATOM 1461 C CA . ALA A 1 196 ? 39.063 10.510 -22.813 1.00 70.00 196 ALA A CA 1
ATOM 1462 C C . ALA A 1 196 ? 38.627 10.623 -21.352 1.00 70.00 196 ALA A C 1
ATOM 1464 O O . ALA A 1 196 ? 39.205 11.398 -20.585 1.00 70.00 196 ALA A O 1
ATOM 1465 N N . THR A 1 197 ? 37.694 9.773 -20.939 1.00 74.75 197 THR A N 1
ATOM 1466 C CA . THR A 1 197 ? 37.510 9.495 -19.516 1.00 74.75 197 THR A CA 1
ATOM 1467 C C . THR A 1 197 ? 38.405 8.312 -19.171 1.00 74.75 197 THR A C 1
ATOM 1469 O O . THR A 1 197 ? 38.283 7.231 -19.756 1.00 74.75 197 THR A O 1
ATOM 1472 N N . ALA A 1 198 ? 39.369 8.523 -18.272 1.00 66.75 198 ALA A N 1
ATOM 1473 C CA . ALA A 1 198 ? 40.215 7.438 -17.788 1.00 66.75 198 ALA A CA 1
ATOM 1474 C C . ALA A 1 198 ? 39.356 6.441 -17.003 1.00 66.75 198 ALA A C 1
ATOM 1476 O O . ALA A 1 198 ? 38.579 6.838 -16.130 1.00 66.75 198 ALA A O 1
ATOM 1477 N N . ASP A 1 199 ? 39.506 5.151 -17.298 1.00 68.69 199 ASP A N 1
ATOM 1478 C CA . ASP A 1 199 ? 38.857 4.110 -16.513 1.00 68.69 199 ASP A CA 1
ATOM 1479 C C . ASP A 1 199 ? 39.441 4.121 -15.092 1.00 68.69 199 ASP A C 1
ATOM 1481 O O . ASP A 1 199 ? 40.633 3.873 -14.885 1.00 68.69 199 ASP A O 1
ATOM 1485 N N . ARG A 1 200 ? 38.599 4.412 -14.093 1.00 59.28 200 ARG A N 1
ATOM 1486 C CA . ARG A 1 200 ? 39.014 4.501 -12.683 1.00 59.28 200 ARG A CA 1
ATOM 1487 C C . ARG A 1 200 ? 39.606 3.193 -12.156 1.00 59.28 200 ARG A C 1
ATOM 1489 O O . ARG A 1 200 ? 40.372 3.227 -11.197 1.00 59.28 200 ARG A O 1
ATOM 1496 N N . ARG A 1 201 ? 39.272 2.051 -12.769 1.00 66.50 201 ARG A N 1
ATOM 1497 C CA . ARG A 1 201 ? 39.766 0.725 -12.369 1.00 66.50 201 ARG A CA 1
ATOM 1498 C C . ARG A 1 201 ? 41.085 0.353 -13.039 1.00 66.50 201 ARG A C 1
ATOM 1500 O O . ARG A 1 201 ? 41.794 -0.519 -12.542 1.00 66.50 201 ARG A O 1
ATOM 1507 N N . ASN A 1 202 ? 41.434 1.004 -14.149 1.00 78.06 202 ASN A N 1
ATOM 1508 C CA . ASN A 1 202 ? 42.670 0.741 -14.872 1.00 78.06 202 ASN A CA 1
ATOM 1509 C C . ASN A 1 202 ? 43.136 1.990 -15.631 1.00 78.06 202 ASN A C 1
ATOM 1511 O O . ASN A 1 202 ? 42.662 2.259 -16.732 1.00 78.06 202 ASN A O 1
ATOM 1515 N N . ALA A 1 203 ? 44.143 2.684 -15.090 1.00 76.00 203 ALA A N 1
ATOM 1516 C CA . ALA A 1 203 ? 44.723 3.900 -15.675 1.00 76.00 203 ALA A CA 1
ATOM 1517 C C . ALA A 1 203 ? 45.274 3.727 -17.110 1.00 76.00 203 ALA A C 1
ATOM 1519 O O . ALA A 1 203 ? 45.585 4.714 -17.775 1.00 76.00 203 ALA A O 1
ATOM 1520 N N . GLN A 1 204 ? 45.395 2.488 -17.598 1.00 87.94 204 GLN A N 1
ATOM 1521 C CA . GLN A 1 204 ? 45.833 2.162 -18.956 1.00 87.94 204 GLN A CA 1
ATOM 1522 C C . GLN A 1 204 ? 44.675 1.926 -19.931 1.00 87.94 204 GLN A C 1
ATOM 1524 O O . GLN A 1 204 ? 44.923 1.660 -21.104 1.00 87.94 204 GLN A O 1
ATOM 1529 N N . THR A 1 205 ? 43.421 1.981 -19.475 1.00 91.00 205 THR A N 1
ATOM 1530 C CA . THR A 1 205 ? 42.233 1.885 -20.331 1.00 91.00 205 THR A CA 1
ATOM 1531 C C . THR A 1 205 ? 41.541 3.241 -20.391 1.00 91.00 205 THR A C 1
ATOM 1533 O O . THR A 1 205 ? 41.150 3.820 -19.382 1.00 91.00 205 THR A O 1
ATOM 1536 N N . LEU A 1 206 ? 41.407 3.754 -21.604 1.00 90.38 206 LEU A N 1
ATOM 1537 C CA . LEU A 1 206 ? 40.784 5.027 -21.926 1.00 90.38 206 LEU A CA 1
ATOM 1538 C C . LEU A 1 206 ? 39.434 4.752 -22.584 1.00 90.38 206 LEU A C 1
ATOM 1540 O O . LEU A 1 206 ? 39.355 3.900 -23.475 1.00 90.38 206 LEU A O 1
ATOM 1544 N N . ARG A 1 207 ? 38.394 5.474 -22.166 1.00 92.44 207 ARG A N 1
ATOM 1545 C CA . ARG A 1 207 ? 37.049 5.397 -22.747 1.00 92.44 207 ARG A CA 1
ATOM 1546 C C . ARG A 1 207 ? 36.739 6.702 -23.479 1.00 92.44 207 ARG A C 1
ATOM 1548 O O . ARG A 1 207 ? 36.937 7.783 -22.923 1.00 92.44 207 ARG A O 1
ATOM 1555 N N . PHE A 1 208 ? 36.268 6.592 -24.716 1.00 91.88 208 PHE A N 1
ATOM 1556 C CA . PHE A 1 208 ? 35.797 7.714 -25.526 1.00 91.88 208 PHE A CA 1
ATOM 1557 C C . PHE A 1 208 ? 34.334 7.479 -25.867 1.00 91.88 208 PHE A C 1
ATOM 1559 O O . PHE A 1 208 ? 34.031 6.494 -26.535 1.00 91.88 208 PHE A O 1
ATOM 1566 N N . ASP A 1 209 ? 33.459 8.373 -25.422 1.00 92.12 209 ASP A N 1
ATOM 1567 C CA . ASP A 1 209 ? 32.017 8.255 -25.619 1.00 92.12 209 ASP A CA 1
ATOM 1568 C C . ASP A 1 209 ? 31.582 9.234 -26.708 1.00 92.12 209 ASP A C 1
ATOM 1570 O O . ASP A 1 209 ? 31.575 10.445 -26.492 1.00 92.12 209 ASP A O 1
ATOM 1574 N N . LEU A 1 210 ? 31.247 8.705 -27.885 1.00 92.31 210 LEU A N 1
ATOM 1575 C CA . LEU A 1 210 ? 30.765 9.494 -29.016 1.00 92.31 210 LEU A CA 1
ATOM 1576 C C . LEU A 1 210 ? 29.235 9.537 -29.006 1.00 92.31 210 LEU A C 1
ATOM 1578 O O . LEU A 1 210 ? 28.573 8.536 -28.731 1.00 92.31 210 LEU A O 1
ATOM 1582 N N . THR A 1 211 ? 28.645 10.676 -29.342 1.00 92.25 211 THR A N 1
ATOM 1583 C CA . THR A 1 211 ? 27.220 10.740 -29.688 1.00 92.25 211 THR A CA 1
ATOM 1584 C C . THR A 1 211 ? 26.974 10.083 -31.045 1.00 92.25 211 THR A C 1
ATOM 1586 O O . THR A 1 211 ? 27.891 9.860 -31.840 1.00 92.25 211 THR A O 1
ATOM 1589 N N . THR A 1 212 ? 25.715 9.769 -31.346 1.00 91.06 212 THR A N 1
ATOM 1590 C CA . THR A 1 212 ? 25.381 9.188 -32.653 1.00 91.06 212 THR A CA 1
ATOM 1591 C C . THR A 1 212 ? 25.649 10.167 -33.799 1.00 91.06 212 THR A C 1
ATOM 1593 O O . THR A 1 212 ? 26.156 9.757 -34.842 1.00 91.06 212 THR A O 1
ATOM 1596 N N . ASP A 1 213 ? 25.372 11.456 -33.595 1.00 89.31 213 ASP A N 1
ATOM 1597 C CA . ASP A 1 213 ? 25.616 12.497 -34.600 1.00 89.31 213 ASP A CA 1
ATOM 1598 C C . ASP A 1 213 ? 27.115 12.722 -34.864 1.00 89.31 213 ASP A C 1
ATOM 1600 O O . ASP A 1 213 ? 27.483 13.192 -35.936 1.00 89.31 213 ASP A O 1
ATOM 1604 N N . GLU A 1 214 ? 27.988 12.348 -33.925 1.00 89.19 214 GLU A N 1
ATOM 1605 C CA . GLU A 1 214 ? 29.444 12.348 -34.112 1.00 89.19 214 GLU A CA 1
ATOM 1606 C C . GLU A 1 214 ? 29.947 11.061 -34.772 1.00 89.19 214 GLU A C 1
ATOM 1608 O O . GLU A 1 214 ? 30.891 11.102 -35.560 1.00 89.19 214 GLU A O 1
ATOM 1613 N N . LEU A 1 215 ? 29.319 9.917 -34.482 1.00 92.00 215 LEU A N 1
ATOM 1614 C CA . LEU A 1 215 ? 29.687 8.630 -35.068 1.00 92.00 215 LEU A CA 1
ATOM 1615 C C . LEU A 1 215 ? 29.287 8.539 -36.546 1.00 92.00 215 LEU A C 1
ATOM 1617 O O . LEU A 1 215 ? 30.098 8.110 -37.364 1.00 92.00 215 LEU A O 1
ATOM 1621 N N . ILE A 1 216 ? 28.058 8.931 -36.898 1.00 90.81 216 ILE A N 1
ATOM 1622 C CA . ILE A 1 216 ? 27.494 8.742 -38.244 1.00 90.81 216 ILE A CA 1
ATOM 1623 C C . ILE A 1 216 ? 28.362 9.346 -39.359 1.00 90.81 216 ILE A C 1
ATOM 1625 O O . ILE A 1 216 ? 28.612 8.632 -40.329 1.00 90.81 216 ILE A O 1
ATOM 1629 N N . PRO A 1 217 ? 28.867 10.592 -39.257 1.00 87.31 217 PRO A N 1
ATOM 1630 C CA . PRO A 1 217 ? 29.722 11.165 -40.293 1.00 87.31 217 PRO A CA 1
ATOM 1631 C C . PRO A 1 217 ? 30.957 10.306 -40.570 1.00 87.31 217 PRO A C 1
ATOM 1633 O O . PRO A 1 217 ? 31.337 10.140 -41.722 1.00 87.31 217 PRO A O 1
ATOM 1636 N N . THR A 1 218 ? 31.518 9.673 -39.532 1.00 87.81 218 THR A N 1
ATOM 1637 C CA . THR A 1 218 ? 32.705 8.811 -39.657 1.00 87.81 218 THR A CA 1
ATOM 1638 C C . THR A 1 218 ? 32.432 7.481 -40.367 1.00 87.81 218 THR A C 1
ATOM 1640 O O . THR A 1 218 ? 33.374 6.753 -40.692 1.00 87.81 218 THR A O 1
ATOM 1643 N N . LEU A 1 219 ? 31.161 7.154 -40.629 1.00 87.81 219 LEU A N 1
ATOM 1644 C CA . LEU A 1 219 ? 30.755 5.969 -41.370 1.00 87.81 219 LEU A CA 1
ATOM 1645 C C . LEU A 1 219 ? 30.886 6.237 -42.876 1.00 87.81 219 LEU A C 1
ATOM 1647 O O . LEU A 1 219 ? 30.118 6.999 -43.453 1.00 87.81 219 LEU A O 1
ATOM 1651 N N . GLY A 1 220 ? 31.793 5.529 -43.553 1.00 66.69 220 GLY A N 1
ATOM 1652 C CA . GLY A 1 220 ? 31.659 5.331 -45.003 1.00 66.69 220 GLY A CA 1
ATOM 1653 C C . GLY A 1 220 ? 32.611 6.072 -45.939 1.00 66.69 220 GLY A C 1
ATOM 1654 O O . GLY A 1 220 ? 32.209 6.421 -47.043 1.00 66.69 220 GLY A O 1
ATOM 1655 N N . GLY A 1 221 ? 33.894 6.206 -45.610 1.00 63.66 221 GLY A N 1
ATOM 1656 C CA . GLY A 1 221 ? 34.882 6.537 -46.639 1.00 63.66 221 GLY A CA 1
ATOM 1657 C C . GLY A 1 221 ? 36.318 6.267 -46.217 1.00 63.66 221 GLY A C 1
ATOM 1658 O O . GLY A 1 221 ? 36.664 6.425 -45.051 1.00 63.66 221 GLY A O 1
ATOM 1659 N N . ASP A 1 222 ? 37.181 5.929 -47.180 1.00 63.25 222 ASP A N 1
ATOM 1660 C CA . ASP A 1 222 ? 38.626 5.731 -46.963 1.00 63.25 222 ASP A CA 1
ATOM 1661 C C . ASP A 1 222 ? 39.338 6.983 -46.393 1.00 63.25 222 ASP A C 1
ATOM 1663 O O . ASP A 1 222 ? 40.480 6.895 -45.937 1.00 63.25 222 ASP A O 1
ATOM 1667 N N . GLY A 1 223 ? 38.674 8.147 -46.405 1.00 62.19 223 GLY A N 1
ATOM 1668 C CA . GLY A 1 223 ? 39.197 9.423 -45.909 1.00 62.19 223 GLY A CA 1
ATOM 1669 C C . GLY A 1 223 ? 38.864 9.763 -44.453 1.00 62.19 223 GLY A C 1
ATOM 1670 O O . GLY A 1 223 ? 39.620 10.508 -43.832 1.00 62.19 223 GLY A O 1
ATOM 1671 N N . GLN A 1 224 ? 37.788 9.218 -43.876 1.00 76.12 224 GLN A N 1
ATOM 1672 C CA . GLN A 1 224 ? 37.362 9.585 -42.523 1.00 76.12 224 GLN A CA 1
ATOM 1673 C C . GLN A 1 224 ? 37.821 8.535 -41.510 1.00 76.12 224 GLN A C 1
ATOM 1675 O O . GLN A 1 224 ? 37.347 7.400 -41.484 1.00 76.12 224 GLN A O 1
ATOM 1680 N N . ARG A 1 225 ? 38.805 8.904 -40.685 1.00 87.12 225 ARG A N 1
ATOM 1681 C CA . ARG A 1 225 ? 39.357 8.035 -39.638 1.00 87.12 225 ARG A CA 1
ATOM 1682 C C . ARG A 1 225 ? 39.266 8.729 -38.291 1.00 87.12 225 ARG A C 1
ATOM 1684 O O . ARG A 1 225 ? 39.497 9.937 -38.198 1.00 87.12 225 ARG A O 1
ATOM 1691 N N . LEU A 1 226 ? 39.005 7.937 -37.260 1.00 90.88 226 LEU A N 1
ATOM 1692 C CA . LEU A 1 226 ? 39.208 8.336 -35.878 1.00 90.88 226 LEU A CA 1
ATOM 1693 C C . LEU A 1 226 ? 40.707 8.359 -35.588 1.00 90.88 226 LEU A C 1
ATOM 1695 O O . LEU A 1 226 ? 41.424 7.400 -35.880 1.00 90.88 226 LEU A O 1
ATOM 1699 N N . VAL A 1 227 ? 41.172 9.456 -35.011 1.00 92.12 227 VAL A N 1
ATOM 1700 C CA . VAL A 1 227 ? 42.535 9.665 -34.537 1.00 92.12 227 VAL A CA 1
ATOM 1701 C C . VAL A 1 227 ? 42.505 9.681 -33.021 1.00 92.12 227 VAL A C 1
ATOM 1703 O O . VAL A 1 227 ? 41.907 10.568 -32.422 1.00 92.12 227 VAL A O 1
ATOM 1706 N N . PHE A 1 228 ? 43.191 8.726 -32.410 1.00 93.00 228 PHE A N 1
ATOM 1707 C CA . PHE A 1 228 ? 43.413 8.657 -30.974 1.00 93.00 228 PHE A CA 1
ATOM 1708 C C . PHE A 1 228 ? 44.820 9.160 -30.677 1.00 93.00 228 PHE A C 1
ATOM 1710 O O . PHE A 1 228 ? 45.801 8.581 -31.156 1.00 93.00 228 PHE A O 1
ATOM 1717 N N . GLU A 1 229 ? 44.928 10.216 -29.881 1.00 92.69 229 GLU A N 1
ATOM 1718 C CA . GLU A 1 229 ? 46.197 10.747 -29.401 1.00 92.69 229 GLU A CA 1
ATOM 1719 C C . GLU A 1 229 ? 46.267 10.632 -27.882 1.00 92.69 229 GLU A C 1
ATOM 1721 O O . GLU A 1 229 ? 45.346 11.030 -27.177 1.00 92.69 229 GLU A O 1
ATOM 1726 N N . ALA A 1 230 ? 47.363 10.083 -27.362 1.00 90.50 230 ALA A N 1
ATOM 1727 C CA . ALA A 1 230 ? 47.594 9.975 -25.927 1.00 90.50 230 ALA A CA 1
ATOM 1728 C C . ALA A 1 230 ? 48.993 10.482 -25.568 1.00 90.50 230 ALA A C 1
ATOM 1730 O O . ALA A 1 230 ? 49.993 10.089 -26.176 1.00 90.50 230 ALA A O 1
ATOM 1731 N N . GLN A 1 231 ? 49.067 11.354 -24.569 1.00 90.94 231 GLN A N 1
ATOM 1732 C CA . GLN A 1 231 ? 50.299 11.970 -24.103 1.00 90.94 231 GLN A CA 1
ATOM 1733 C C . GLN A 1 231 ? 50.929 11.119 -22.998 1.00 90.94 231 GLN A C 1
ATOM 1735 O O . GLN A 1 231 ? 50.431 11.051 -21.874 1.00 90.94 231 GLN A O 1
ATOM 1740 N N . GLY A 1 232 ? 52.045 10.467 -23.324 1.00 87.19 232 GLY A N 1
ATOM 1741 C CA . GLY A 1 232 ? 52.925 9.851 -22.337 1.00 87.19 232 GLY A CA 1
ATOM 1742 C C . GLY A 1 232 ? 53.885 10.875 -21.722 1.00 87.19 232 GLY A C 1
ATOM 1743 O O . GLY A 1 232 ? 53.980 12.020 -22.160 1.00 87.19 232 GLY A O 1
ATOM 1744 N N . SER A 1 233 ? 54.681 10.446 -20.740 1.00 88.19 233 SER A N 1
ATOM 1745 C CA . SER A 1 233 ? 55.603 11.331 -20.004 1.00 88.19 233 SER A CA 1
ATOM 1746 C C . SER A 1 233 ? 56.696 12.004 -20.852 1.00 88.19 233 SER A C 1
ATOM 1748 O O . SER A 1 233 ? 57.297 12.977 -20.401 1.00 88.19 233 SER A O 1
ATOM 1750 N N . ARG A 1 234 ? 56.997 11.490 -22.055 1.00 91.81 234 ARG A N 1
ATOM 1751 C CA . ARG A 1 234 ? 58.053 12.015 -22.949 1.00 91.81 234 ARG A CA 1
ATOM 1752 C C . ARG A 1 234 ? 57.704 12.012 -24.440 1.00 91.81 234 ARG A C 1
ATOM 1754 O O . ARG A 1 234 ? 58.517 12.457 -25.243 1.00 91.81 234 ARG A O 1
ATOM 1761 N N . GLU A 1 235 ? 56.552 11.476 -24.827 1.00 93.94 235 GLU A N 1
ATOM 1762 C CA . GLU A 1 235 ? 56.183 11.290 -26.233 1.00 93.94 235 GLU A CA 1
ATOM 1763 C C . GLU A 1 235 ? 54.658 11.231 -26.394 1.00 93.94 235 GLU A C 1
ATOM 1765 O O . GLU A 1 235 ? 53.945 10.888 -25.450 1.00 93.94 235 GLU A O 1
ATOM 1770 N N . VAL A 1 236 ? 54.167 11.553 -27.591 1.00 91.62 236 VAL A N 1
ATOM 1771 C CA . VAL A 1 236 ? 52.748 11.447 -27.954 1.00 91.62 236 VAL A CA 1
ATOM 1772 C C . VAL A 1 236 ? 52.555 10.187 -28.790 1.00 91.62 236 VAL A C 1
ATOM 1774 O O . VAL A 1 236 ? 53.243 9.979 -29.791 1.00 91.62 236 VAL A O 1
ATOM 1777 N N . PHE A 1 237 ? 51.623 9.333 -28.379 1.00 93.56 237 PHE A N 1
ATOM 1778 C CA . PHE A 1 237 ? 51.195 8.179 -29.156 1.00 93.56 237 PHE A CA 1
ATOM 1779 C C . PHE A 1 237 ? 50.004 8.581 -30.012 1.00 93.56 237 PHE A C 1
ATOM 1781 O O . PHE A 1 237 ? 49.043 9.122 -29.484 1.00 93.56 237 PHE A O 1
ATOM 1788 N N . ARG A 1 238 ? 50.049 8.284 -31.311 1.00 95.12 238 ARG A N 1
ATOM 1789 C CA . ARG A 1 238 ? 48.949 8.541 -32.246 1.00 95.12 238 ARG A CA 1
ATOM 1790 C C . ARG A 1 238 ? 48.530 7.252 -32.936 1.00 95.12 238 ARG A C 1
ATOM 1792 O O . ARG A 1 238 ? 49.401 6.529 -33.422 1.00 95.12 238 ARG A O 1
ATOM 1799 N N . LYS A 1 239 ? 47.232 6.967 -32.990 1.00 95.25 239 LYS A N 1
ATOM 1800 C CA . LYS A 1 239 ? 46.642 5.826 -33.699 1.00 95.25 239 LYS A CA 1
ATOM 1801 C C . LYS A 1 239 ? 45.486 6.303 -34.562 1.00 95.25 239 LYS A C 1
ATOM 1803 O O . LYS A 1 239 ? 44.668 7.077 -34.092 1.00 95.25 239 LYS A O 1
ATOM 1808 N N . GLU A 1 240 ? 45.402 5.814 -35.787 1.00 94.50 240 GLU A N 1
ATOM 1809 C CA . GLU A 1 240 ? 44.296 6.096 -36.701 1.00 94.50 240 GLU A CA 1
ATOM 1810 C C . GLU A 1 240 ? 43.518 4.809 -36.966 1.00 94.50 240 GLU A C 1
ATOM 1812 O O . GLU A 1 240 ? 44.132 3.756 -37.165 1.00 94.50 240 GLU A O 1
ATOM 1817 N N . ALA A 1 241 ? 42.189 4.879 -36.970 1.00 94.38 241 ALA A N 1
ATOM 1818 C CA . ALA A 1 241 ? 41.305 3.751 -37.246 1.00 94.38 241 ALA A CA 1
ATOM 1819 C C . ALA A 1 241 ? 40.127 4.195 -38.122 1.00 94.38 241 ALA A C 1
ATOM 1821 O O . ALA A 1 241 ? 39.544 5.251 -37.896 1.00 94.38 241 ALA A O 1
ATOM 1822 N N . ALA A 1 242 ? 39.783 3.400 -39.131 1.00 92.38 242 ALA A N 1
ATOM 1823 C CA . ALA A 1 242 ? 38.582 3.613 -39.931 1.00 92.38 242 ALA A CA 1
ATOM 1824 C C . ALA A 1 242 ? 37.368 3.033 -39.198 1.00 92.38 242 ALA A C 1
ATOM 1826 O O . ALA A 1 242 ? 37.444 1.908 -38.701 1.00 92.38 242 ALA A O 1
ATOM 1827 N N . VAL A 1 243 ? 36.258 3.768 -39.169 1.00 92.81 243 VAL A N 1
ATOM 1828 C CA . VAL A 1 243 ? 34.987 3.250 -38.652 1.00 92.81 243 VAL A CA 1
ATOM 1829 C C . VAL A 1 243 ? 34.245 2.557 -39.786 1.00 92.81 243 VAL A C 1
ATOM 1831 O O . VAL A 1 243 ? 34.167 3.048 -40.913 1.00 92.81 243 VAL A O 1
ATOM 1834 N N . ARG A 1 244 ? 33.736 1.367 -39.503 1.00 92.75 244 ARG A N 1
ATOM 1835 C CA . ARG A 1 244 ? 32.942 0.546 -40.408 1.00 92.75 244 ARG A CA 1
ATOM 1836 C C . ARG A 1 244 ? 31.678 0.122 -39.689 1.00 92.75 244 ARG A C 1
ATOM 1838 O O . ARG A 1 244 ? 31.595 0.171 -38.467 1.00 92.75 244 ARG A O 1
ATOM 1845 N N . VAL A 1 245 ? 30.714 -0.337 -40.466 1.00 94.06 245 VAL A N 1
ATOM 1846 C CA . VAL A 1 245 ? 29.528 -0.992 -39.929 1.00 94.06 245 VAL A CA 1
ATOM 1847 C C . VAL A 1 245 ? 29.649 -2.480 -40.195 1.00 94.06 245 VAL A C 1
ATOM 1849 O O . VAL A 1 245 ? 30.103 -2.886 -41.268 1.00 94.06 245 VAL A O 1
ATOM 1852 N N . ALA A 1 246 ? 29.268 -3.281 -39.211 1.00 95.31 246 ALA A N 1
ATOM 1853 C CA . ALA A 1 246 ? 29.216 -4.723 -39.296 1.00 95.31 246 ALA A CA 1
ATOM 1854 C C . ALA A 1 246 ? 27.812 -5.231 -38.960 1.00 95.31 246 ALA A C 1
ATOM 1856 O O . ALA A 1 246 ? 27.088 -4.632 -38.170 1.00 95.31 246 ALA A O 1
ATOM 1857 N N . VAL A 1 247 ? 27.434 -6.355 -39.560 1.00 96.75 247 VAL A N 1
ATOM 1858 C CA . VAL A 1 247 ? 26.272 -7.139 -39.137 1.00 96.75 247 VAL A CA 1
ATOM 1859 C C . VAL A 1 247 ? 26.757 -8.292 -38.268 1.00 96.75 247 VAL A C 1
ATOM 1861 O O . VAL A 1 247 ? 27.704 -8.988 -38.648 1.00 96.75 247 VAL A O 1
ATOM 1864 N N . SER A 1 248 ? 26.093 -8.517 -37.135 1.00 96.19 248 SER A N 1
ATOM 1865 C CA . SER A 1 248 ? 26.387 -9.594 -36.183 1.00 96.19 248 SER A CA 1
ATOM 1866 C C . SER A 1 248 ? 25.103 -10.283 -35.688 1.00 96.19 248 SER A C 1
ATOM 1868 O O . SER A 1 248 ? 23.990 -9.849 -35.989 1.00 96.19 248 SER A O 1
ATOM 1870 N N . ASN A 1 249 ? 25.249 -11.396 -34.958 1.00 95.00 249 ASN A N 1
ATOM 1871 C CA . ASN A 1 249 ? 24.158 -12.098 -34.257 1.00 95.00 249 ASN A CA 1
ATOM 1872 C C . ASN A 1 249 ? 22.942 -12.471 -35.131 1.00 95.00 249 ASN A C 1
ATOM 1874 O O . ASN A 1 249 ? 21.800 -12.201 -34.770 1.00 95.00 249 ASN A O 1
ATOM 1878 N N . LEU A 1 250 ? 23.186 -13.087 -36.295 1.00 97.56 250 LEU A N 1
ATOM 1879 C CA . LEU A 1 250 ? 22.120 -13.519 -37.202 1.00 97.56 250 LEU A CA 1
ATOM 1880 C C . LEU A 1 250 ? 21.407 -14.783 -36.686 1.00 97.56 250 LEU A C 1
ATOM 1882 O O . LEU A 1 250 ? 21.978 -15.874 -36.673 1.00 97.56 250 LEU A O 1
ATOM 1886 N N . GLU A 1 251 ? 20.124 -14.649 -36.370 1.00 97.44 251 GLU A N 1
ATOM 1887 C CA . GLU A 1 251 ? 19.236 -15.723 -35.915 1.00 97.44 251 GLU A CA 1
ATOM 1888 C C . GLU A 1 251 ? 18.008 -15.850 -36.828 1.00 97.44 251 GLU A C 1
ATOM 1890 O O . GLU A 1 251 ? 17.618 -14.895 -37.503 1.00 97.44 251 GLU A O 1
ATOM 1895 N N . LEU A 1 252 ? 17.395 -17.038 -36.873 1.00 97.44 252 LEU A N 1
ATOM 1896 C CA . LEU A 1 252 ? 16.200 -17.317 -37.676 1.00 97.44 252 LEU A CA 1
ATOM 1897 C C . LEU A 1 252 ? 15.304 -18.337 -36.972 1.00 97.44 252 LEU A C 1
ATOM 1899 O O . LEU A 1 252 ? 15.782 -19.391 -36.556 1.00 97.44 252 LEU A O 1
ATOM 1903 N N . ARG A 1 253 ? 14.008 -18.028 -36.878 1.00 95.56 253 ARG A N 1
ATOM 1904 C CA . ARG A 1 253 ? 12.967 -18.879 -36.284 1.00 95.56 253 ARG A CA 1
ATOM 1905 C C . ARG A 1 253 ? 11.725 -18.933 -37.174 1.00 95.56 253 ARG A C 1
ATOM 1907 O O . ARG A 1 253 ? 11.548 -18.107 -38.073 1.00 95.56 253 ARG A O 1
ATOM 1914 N N . GLU A 1 254 ? 10.868 -19.919 -36.938 1.00 93.62 254 GLU A N 1
ATOM 1915 C CA . GLU A 1 254 ? 9.521 -19.956 -37.518 1.00 93.62 254 GLU A CA 1
ATOM 1916 C C . GLU A 1 254 ? 8.619 -18.938 -36.803 1.00 93.62 254 GLU A C 1
ATOM 1918 O O . GLU A 1 254 ? 8.789 -18.677 -35.615 1.00 93.62 254 GLU A O 1
ATOM 1923 N N . ALA A 1 255 ? 7.664 -18.334 -37.516 1.00 89.00 255 ALA A N 1
ATOM 1924 C CA . ALA A 1 255 ? 6.913 -17.185 -36.993 1.00 89.00 255 ALA A CA 1
ATOM 1925 C C . ALA A 1 255 ? 6.000 -17.483 -35.788 1.00 89.00 255 ALA A C 1
ATOM 1927 O O . ALA A 1 255 ? 5.595 -16.550 -35.106 1.00 89.00 255 ALA A O 1
ATOM 1928 N N . HIS A 1 256 ? 5.683 -18.751 -35.517 1.00 85.62 256 HIS A N 1
ATOM 1929 C CA . HIS A 1 256 ? 4.916 -19.148 -34.331 1.00 85.62 256 HIS A CA 1
ATOM 1930 C C . HIS A 1 256 ? 5.761 -19.171 -33.044 1.00 85.62 256 HIS A C 1
ATOM 1932 O O . HIS A 1 256 ? 5.215 -19.377 -31.969 1.00 85.62 256 HIS A O 1
ATOM 1938 N N . ALA A 1 257 ? 7.078 -18.963 -33.150 1.00 80.62 257 ALA A N 1
ATOM 1939 C CA . ALA A 1 257 ? 8.003 -18.843 -32.027 1.00 80.62 257 ALA A CA 1
ATOM 1940 C C . ALA A 1 257 ? 8.804 -17.529 -32.152 1.00 80.62 257 ALA A C 1
ATOM 1942 O O . ALA A 1 257 ? 10.012 -17.564 -32.436 1.00 80.62 257 ALA A O 1
ATOM 1943 N N . PRO A 1 258 ? 8.140 -16.359 -32.027 1.00 79.44 258 PRO A N 1
ATOM 1944 C CA . PRO A 1 258 ? 8.796 -15.068 -32.186 1.00 79.44 258 PRO A CA 1
ATOM 1945 C C . PRO A 1 258 ? 9.900 -14.870 -31.140 1.00 79.44 258 PRO A C 1
ATOM 1947 O O . PRO A 1 258 ? 9.966 -15.544 -30.111 1.00 79.44 258 PRO A O 1
ATOM 1950 N N . PHE A 1 259 ? 10.810 -13.940 -31.419 1.00 84.31 259 PHE A N 1
ATOM 1951 C CA . PHE A 1 259 ? 11.750 -13.486 -30.403 1.00 84.31 259 PHE A CA 1
ATOM 1952 C C . PHE A 1 259 ? 10.977 -12.666 -29.372 1.00 84.31 259 PHE A C 1
ATOM 1954 O O . PHE A 1 259 ? 10.273 -11.732 -29.757 1.00 84.31 259 PHE A O 1
ATOM 1961 N N . LEU A 1 260 ? 11.106 -13.022 -28.094 1.00 76.88 260 LEU A N 1
ATOM 1962 C CA . LEU A 1 260 ? 10.584 -12.203 -27.005 1.00 76.88 260 LEU A CA 1
ATOM 1963 C C . LEU A 1 260 ? 11.228 -10.813 -27.074 1.00 76.88 260 LEU A C 1
ATOM 1965 O O . LEU A 1 260 ? 12.374 -10.679 -27.521 1.00 76.88 260 LEU A O 1
ATOM 1969 N N . ALA A 1 261 ? 10.469 -9.788 -26.685 1.00 74.31 261 ALA A N 1
ATOM 1970 C CA . ALA A 1 261 ? 11.045 -8.470 -26.462 1.00 74.31 261 ALA A CA 1
ATOM 1971 C C . ALA A 1 261 ? 12.146 -8.589 -25.399 1.00 74.31 261 ALA A C 1
ATOM 1973 O O . ALA A 1 261 ? 12.048 -9.438 -24.512 1.00 74.31 261 ALA A O 1
ATOM 1974 N N . ASP A 1 262 ? 13.193 -7.772 -25.506 1.00 73.19 262 ASP A N 1
ATOM 1975 C CA . ASP A 1 262 ? 14.226 -7.721 -24.474 1.00 73.19 262 ASP A CA 1
ATOM 1976 C C . ASP A 1 262 ? 13.552 -7.208 -23.184 1.00 73.19 262 ASP A C 1
ATOM 1978 O O . ASP A 1 262 ? 13.185 -6.036 -23.085 1.00 73.19 262 ASP A O 1
ATOM 1982 N N . VAL A 1 263 ? 13.285 -8.119 -22.244 1.00 79.50 263 VAL A N 1
ATOM 1983 C CA . VAL A 1 263 ? 12.763 -7.800 -20.911 1.00 79.50 263 VAL A CA 1
ATOM 1984 C C . VAL A 1 263 ? 13.949 -7.392 -20.045 1.00 79.50 263 VAL A C 1
ATOM 1986 O O . VAL A 1 263 ? 15.036 -7.948 -20.188 1.00 79.50 263 VAL A O 1
ATOM 1989 N N . CYS A 1 264 ? 13.747 -6.427 -19.148 1.00 83.75 264 CYS A N 1
ATOM 1990 C CA . CYS A 1 264 ? 14.770 -6.030 -18.188 1.00 83.75 264 CYS A CA 1
ATOM 1991 C C . CYS A 1 264 ? 15.246 -7.243 -17.368 1.00 83.75 264 CYS A C 1
ATOM 1993 O O . CYS A 1 264 ? 14.528 -7.714 -16.483 1.00 83.75 264 CYS A O 1
ATOM 1995 N N . GLU A 1 265 ? 16.452 -7.736 -17.655 1.00 86.75 265 GLU A N 1
ATOM 1996 C CA . GLU A 1 265 ? 17.039 -8.861 -16.931 1.00 86.75 265 GLU A CA 1
ATOM 1997 C C . GLU A 1 265 ? 17.316 -8.473 -15.471 1.00 86.75 265 GLU A C 1
ATOM 1999 O O . GLU A 1 265 ? 17.798 -7.375 -15.168 1.00 86.75 265 GLU A O 1
ATOM 2004 N N . GLN A 1 266 ? 17.043 -9.395 -14.543 1.00 82.44 266 GLN A N 1
ATOM 2005 C CA . GLN A 1 266 ? 17.208 -9.159 -13.105 1.00 82.44 266 GLN A CA 1
ATOM 2006 C C . GLN A 1 266 ? 18.658 -8.797 -12.733 1.00 82.44 266 GLN A C 1
ATOM 2008 O O . GLN A 1 266 ? 18.880 -8.001 -11.818 1.00 82.44 266 GLN A O 1
ATOM 2013 N N . GLU A 1 267 ? 19.650 -9.332 -13.454 1.00 89.62 267 GLU A N 1
ATOM 2014 C CA . GLU A 1 267 ? 21.064 -8.978 -13.275 1.00 89.62 267 GLU A CA 1
ATOM 2015 C C . GLU A 1 267 ? 21.333 -7.503 -13.614 1.00 89.62 267 GLU A C 1
ATOM 2017 O O . GLU A 1 267 ? 21.927 -6.786 -12.803 1.00 89.62 267 GLU A O 1
ATOM 2022 N N . THR A 1 268 ? 20.836 -7.010 -14.756 1.00 91.38 268 THR A N 1
ATOM 2023 C CA . THR A 1 268 ? 20.938 -5.592 -15.140 1.00 91.38 268 THR A CA 1
ATOM 2024 C C . THR A 1 268 ? 20.209 -4.700 -14.141 1.00 91.38 268 THR A C 1
ATOM 2026 O O . THR A 1 268 ? 20.771 -3.695 -13.702 1.00 91.38 268 THR A O 1
ATOM 2029 N N . ARG A 1 269 ? 18.999 -5.085 -13.711 1.00 86.50 269 ARG A N 1
ATOM 2030 C CA . ARG A 1 269 ? 18.231 -4.349 -12.692 1.00 86.50 269 ARG A CA 1
ATOM 2031 C C . ARG A 1 269 ? 18.993 -4.235 -11.374 1.00 86.50 269 ARG A C 1
ATOM 2033 O O . ARG A 1 269 ? 19.027 -3.165 -10.773 1.00 86.50 269 ARG A O 1
ATOM 2040 N N . THR A 1 270 ? 19.615 -5.328 -10.939 1.00 89.25 270 THR A N 1
ATOM 2041 C CA . THR A 1 270 ? 20.404 -5.376 -9.701 1.00 89.25 270 THR A CA 1
ATOM 2042 C C . THR A 1 270 ? 21.647 -4.500 -9.822 1.00 89.25 270 THR A C 1
ATOM 2044 O O . THR A 1 270 ? 21.909 -3.695 -8.936 1.00 89.25 270 THR A O 1
ATOM 2047 N N . CYS A 1 271 ? 22.364 -4.576 -10.947 1.00 93.31 271 CYS A N 1
ATOM 2048 C CA . CYS A 1 271 ? 23.517 -3.718 -11.201 1.00 93.31 271 CYS A CA 1
ATOM 2049 C C . CYS A 1 271 ? 23.152 -2.226 -11.180 1.00 93.31 271 CYS A C 1
ATOM 2051 O O . CYS A 1 271 ? 23.870 -1.432 -10.576 1.00 93.31 271 CYS A O 1
ATOM 2053 N N . LEU A 1 272 ? 22.029 -1.835 -11.796 1.00 91.44 272 LEU A N 1
ATOM 2054 C CA . LEU A 1 272 ? 21.625 -0.428 -11.893 1.00 91.44 272 LEU A CA 1
ATOM 2055 C C . LEU A 1 272 ? 21.344 0.231 -10.538 1.00 91.44 272 LEU A C 1
ATOM 2057 O O . LEU A 1 272 ? 21.495 1.446 -10.438 1.00 91.44 272 LEU A O 1
ATOM 2061 N N . LYS A 1 273 ? 20.982 -0.539 -9.503 1.00 88.44 273 LYS A N 1
ATOM 2062 C CA . LYS A 1 273 ? 20.760 -0.006 -8.147 1.00 88.44 273 LYS A CA 1
ATOM 2063 C C . LYS A 1 273 ? 22.037 0.565 -7.525 1.00 88.44 273 LYS A C 1
ATOM 2065 O O . LYS A 1 273 ? 21.974 1.580 -6.838 1.00 88.44 273 LYS A O 1
ATOM 2070 N N . ASP A 1 274 ? 23.183 -0.051 -7.815 1.00 88.56 274 ASP A N 1
ATOM 2071 C CA . ASP A 1 274 ? 24.466 0.271 -7.178 1.00 88.56 274 ASP A CA 1
ATOM 2072 C C . ASP A 1 274 ? 25.479 0.923 -8.137 1.00 88.56 274 ASP A C 1
ATOM 2074 O O . ASP A 1 274 ? 26.549 1.384 -7.720 1.00 88.56 274 ASP A O 1
ATOM 2078 N N . ALA A 1 275 ? 25.185 0.950 -9.439 1.00 87.69 275 ALA A N 1
ATOM 2079 C CA . ALA A 1 275 ? 26.127 1.406 -10.449 1.00 87.69 275 ALA A CA 1
ATOM 2080 C C . ALA A 1 275 ? 26.279 2.930 -10.473 1.00 87.69 275 ALA A C 1
ATOM 2082 O O . ALA A 1 275 ? 25.342 3.682 -10.726 1.00 87.69 275 ALA A O 1
ATOM 2083 N N . VAL A 1 276 ? 27.525 3.383 -10.320 1.00 85.50 276 VAL A N 1
ATOM 2084 C CA . VAL A 1 276 ? 27.910 4.783 -10.565 1.00 85.50 276 VAL A CA 1
ATOM 2085 C C . VAL A 1 276 ? 27.906 5.105 -12.067 1.00 85.50 276 VAL A C 1
ATOM 2087 O O . VAL A 1 276 ? 27.637 6.238 -12.453 1.00 85.50 276 VAL A O 1
ATOM 2090 N N . ASP A 1 277 ? 28.214 4.118 -12.914 1.00 84.50 277 ASP A N 1
ATOM 2091 C CA . ASP A 1 277 ? 28.177 4.219 -14.375 1.00 84.50 277 ASP A CA 1
ATOM 2092 C C . ASP A 1 277 ? 27.252 3.121 -14.921 1.00 84.50 277 ASP A C 1
ATOM 2094 O O . ASP A 1 277 ? 27.615 1.946 -14.965 1.00 84.50 277 ASP A O 1
ATOM 2098 N N . SER A 1 278 ? 26.046 3.510 -15.340 1.00 89.06 278 SER A N 1
ATOM 2099 C CA . SER A 1 278 ? 25.012 2.610 -15.870 1.00 89.06 278 SER A CA 1
ATOM 2100 C C . SER A 1 278 ? 25.469 1.795 -17.082 1.00 89.06 278 SER A C 1
ATOM 2102 O O . SER A 1 278 ? 24.924 0.727 -17.348 1.00 89.06 278 SER A O 1
ATOM 2104 N N . SER A 1 279 ? 26.496 2.256 -17.802 1.00 87.50 279 SER A N 1
ATOM 2105 C CA . SER A 1 279 ? 27.083 1.516 -18.924 1.00 87.50 279 SER A CA 1
ATOM 2106 C C . SER A 1 279 ? 27.793 0.220 -18.523 1.00 87.50 279 SER A C 1
ATOM 2108 O O . SER A 1 279 ? 28.179 -0.562 -19.390 1.00 87.50 279 SER A O 1
ATOM 2110 N N . GLU A 1 280 ? 28.001 -0.006 -17.227 1.00 90.62 280 GLU A N 1
ATOM 2111 C CA . GLU A 1 280 ? 28.618 -1.223 -16.703 1.00 90.62 280 GLU A CA 1
ATOM 2112 C C . GLU A 1 280 ? 27.597 -2.342 -16.456 1.00 90.62 280 GLU A C 1
ATOM 2114 O O . GLU A 1 280 ? 27.998 -3.478 -16.214 1.00 90.62 280 GLU A O 1
ATOM 2119 N N . CYS A 1 281 ? 26.299 -2.036 -16.559 1.00 93.44 281 CYS A N 1
ATOM 2120 C CA . CYS A 1 281 ? 25.203 -2.957 -16.253 1.00 93.44 281 CYS A CA 1
ATOM 2121 C C . CYS A 1 281 ? 24.650 -3.733 -17.448 1.00 93.44 281 CYS A C 1
ATOM 2123 O O . CYS A 1 281 ? 23.727 -4.527 -17.285 1.00 93.44 281 CYS A O 1
ATOM 2125 N N . GLY A 1 282 ? 25.200 -3.511 -18.639 1.00 92.69 282 GLY A N 1
ATOM 2126 C CA . GLY A 1 282 ? 24.765 -4.180 -19.858 1.00 92.69 282 GLY A CA 1
ATOM 2127 C C . GLY A 1 282 ? 24.945 -3.300 -21.087 1.00 92.69 282 GLY A C 1
ATOM 2128 O O . GLY A 1 282 ? 25.536 -2.216 -21.037 1.00 92.69 282 GLY A O 1
ATOM 2129 N N . ARG A 1 283 ? 24.429 -3.776 -22.217 1.00 91.31 283 ARG A N 1
ATOM 2130 C CA . ARG A 1 283 ? 24.345 -2.999 -23.459 1.00 91.31 283 ARG A CA 1
ATOM 2131 C C . ARG A 1 283 ? 23.298 -1.895 -23.316 1.00 91.31 283 ARG A C 1
ATOM 2133 O O . ARG A 1 283 ? 22.401 -1.978 -22.481 1.00 91.31 283 ARG A O 1
ATOM 2140 N N . PHE A 1 284 ? 23.380 -0.871 -24.169 1.00 94.44 284 PHE A N 1
ATOM 2141 C CA . PHE A 1 284 ? 22.433 0.249 -24.148 1.00 94.44 284 PHE A CA 1
ATOM 2142 C C . PHE A 1 284 ? 20.964 -0.191 -24.106 1.00 94.44 284 PHE A C 1
ATOM 2144 O O . PHE A 1 284 ? 20.225 0.321 -23.279 1.00 94.44 284 PHE A O 1
ATOM 2151 N N . GLU A 1 285 ? 20.544 -1.135 -24.953 1.00 90.88 285 GLU A N 1
ATOM 2152 C CA . GLU A 1 285 ? 19.146 -1.593 -25.000 1.00 90.88 285 GLU A CA 1
ATOM 2153 C C . GLU A 1 285 ? 18.708 -2.341 -23.735 1.00 90.88 285 GLU A C 1
ATOM 2155 O O . GLU A 1 285 ? 17.596 -2.125 -23.270 1.00 90.88 285 GLU A O 1
ATOM 2160 N N . GLU A 1 286 ? 19.585 -3.150 -23.135 1.00 90.88 286 GLU A N 1
ATOM 2161 C CA . GLU A 1 286 ? 19.304 -3.864 -21.880 1.00 90.88 286 GLU A CA 1
ATOM 2162 C C . GLU A 1 286 ? 19.101 -2.856 -20.744 1.00 90.88 286 GLU A C 1
ATOM 2164 O O . GLU A 1 286 ? 18.066 -2.846 -20.078 1.00 90.88 286 GLU A O 1
ATOM 2169 N N . VAL A 1 287 ? 20.041 -1.920 -20.591 1.00 93.06 287 VAL A N 1
ATOM 2170 C CA . VAL A 1 287 ? 19.962 -0.873 -19.568 1.00 93.06 287 VAL A CA 1
ATOM 2171 C C . VAL A 1 287 ? 18.777 0.054 -19.813 1.00 93.06 287 VAL A C 1
ATOM 2173 O O . VAL A 1 287 ? 18.038 0.358 -18.882 1.00 93.06 287 VAL A O 1
ATOM 2176 N N . ARG A 1 288 ? 18.555 0.480 -21.060 1.00 91.75 288 ARG A N 1
ATOM 2177 C CA . ARG A 1 288 ? 17.415 1.319 -21.432 1.00 91.75 288 ARG A CA 1
ATOM 2178 C C . ARG A 1 288 ? 16.102 0.616 -21.128 1.00 91.75 288 ARG A C 1
ATOM 2180 O O . ARG A 1 288 ? 15.244 1.244 -20.527 1.00 91.75 288 ARG A O 1
ATOM 2187 N N . SER A 1 289 ? 15.968 -0.665 -21.473 1.00 87.75 289 SER A N 1
ATOM 2188 C CA . SER A 1 289 ? 14.772 -1.444 -21.150 1.00 87.75 289 SER A CA 1
ATOM 2189 C C . SER A 1 289 ? 14.524 -1.484 -19.644 1.00 87.75 289 SER A C 1
ATOM 2191 O O . SER A 1 289 ? 13.383 -1.358 -19.236 1.00 87.75 289 SER A O 1
ATOM 2193 N N . CYS A 1 290 ? 15.569 -1.554 -18.813 1.00 89.31 290 CYS A N 1
ATOM 2194 C CA . CYS A 1 290 ? 15.444 -1.513 -17.357 1.00 89.31 290 CYS A CA 1
ATOM 2195 C C . CYS A 1 290 ? 15.148 -0.130 -16.775 1.00 89.31 290 CYS A C 1
ATOM 2197 O O . CYS A 1 290 ? 14.479 -0.043 -15.753 1.00 89.31 290 CYS A O 1
ATOM 2199 N N . VAL A 1 291 ? 15.663 0.940 -17.383 1.00 87.38 291 VAL A N 1
ATOM 2200 C CA . VAL A 1 291 ? 15.415 2.318 -16.930 1.00 87.38 291 VAL A CA 1
ATOM 2201 C C . VAL A 1 291 ? 14.041 2.815 -17.396 1.00 87.38 291 VAL A C 1
ATOM 2203 O O . VAL A 1 291 ? 13.376 3.557 -16.678 1.00 87.38 291 VAL A O 1
ATOM 2206 N N . GLU A 1 292 ? 13.619 2.426 -18.602 1.00 82.69 292 GLU A N 1
ATOM 2207 C CA . GLU A 1 292 ? 12.312 2.759 -19.182 1.00 82.69 292 GLU A CA 1
ATOM 2208 C C . GLU A 1 292 ? 11.207 1.811 -18.711 1.00 82.69 292 GLU A C 1
ATOM 2210 O O . GLU A 1 292 ? 10.047 2.231 -18.656 1.00 82.69 292 GLU A O 1
ATOM 2215 N N . ALA A 1 293 ? 11.541 0.566 -18.343 1.00 73.94 293 ALA A N 1
ATOM 2216 C CA . ALA A 1 293 ? 10.655 -0.263 -17.544 1.00 73.94 293 ALA A CA 1
ATOM 2217 C C . ALA A 1 293 ? 10.453 0.477 -16.229 1.00 73.94 293 ALA A C 1
ATOM 2219 O O . ALA A 1 293 ? 11.275 0.404 -15.315 1.00 73.94 293 ALA A O 1
ATOM 2220 N N . ARG A 1 294 ? 9.336 1.207 -16.147 1.00 55.91 294 ARG A N 1
ATOM 2221 C CA . ARG A 1 294 ? 8.747 1.557 -14.861 1.00 55.91 294 ARG A CA 1
ATOM 2222 C C . ARG A 1 294 ? 8.825 0.291 -14.015 1.00 55.91 294 ARG A C 1
ATOM 2224 O O . ARG A 1 294 ? 8.511 -0.785 -14.536 1.00 55.91 294 ARG A O 1
ATOM 2231 N N . GLU A 1 295 ? 9.267 0.417 -12.756 1.00 56.41 295 GLU A N 1
ATOM 2232 C CA . GLU A 1 295 ? 8.999 -0.631 -11.762 1.00 56.41 295 GLU A CA 1
ATOM 2233 C C . GLU A 1 295 ? 7.593 -1.136 -12.044 1.00 56.41 295 GLU A C 1
ATOM 2235 O O . GLU A 1 295 ? 6.752 -0.256 -12.265 1.00 56.41 295 GLU A O 1
ATOM 2240 N N . PRO A 1 296 ? 7.378 -2.459 -12.190 1.00 54.81 296 PRO A N 1
ATOM 2241 C CA . PRO A 1 296 ? 6.098 -3.006 -12.607 1.00 54.81 296 PRO A CA 1
ATOM 2242 C C . PRO A 1 296 ? 5.040 -2.446 -11.668 1.00 54.81 296 PRO A C 1
ATOM 2244 O O . PRO A 1 296 ? 4.838 -2.920 -10.558 1.00 54.81 296 PRO A O 1
ATOM 2247 N N . SER A 1 297 ? 4.447 -1.333 -12.084 1.00 66.38 297 SER A N 1
ATOM 2248 C CA . SER A 1 297 ? 3.451 -0.641 -11.310 1.00 66.38 297 SER A CA 1
ATOM 2249 C C . SER A 1 297 ? 2.272 -1.553 -11.454 1.00 66.38 297 SER A C 1
ATOM 2251 O O . SER A 1 297 ? 1.889 -1.824 -12.600 1.00 66.38 297 SER A O 1
ATOM 2253 N N . CYS A 1 298 ? 1.765 -2.056 -10.333 1.00 83.81 298 CYS A N 1
ATOM 2254 C CA . CYS A 1 298 ? 0.593 -2.898 -10.371 1.00 83.81 298 CYS A CA 1
ATOM 2255 C C . CYS A 1 298 ? -0.445 -2.252 -11.304 1.00 83.81 298 CYS A C 1
ATOM 2257 O O . CYS A 1 298 ? -0.781 -1.078 -11.095 1.00 83.81 298 CYS A O 1
ATOM 2259 N N . PRO A 1 299 ? -0.859 -2.934 -12.391 1.00 86.12 299 PRO A N 1
ATOM 2260 C CA . PRO A 1 299 ? -1.854 -2.386 -13.296 1.00 86.12 299 PRO A CA 1
ATOM 2261 C C . PRO A 1 299 ? -3.061 -1.932 -12.467 1.00 86.12 299 PRO A C 1
ATOM 2263 O O . PRO A 1 299 ? -3.524 -2.727 -11.654 1.00 86.12 299 PRO A O 1
ATOM 2266 N N . PRO A 1 300 ? -3.581 -0.699 -12.628 1.00 81.56 300 PRO A N 1
ATOM 2267 C CA . PRO A 1 300 ? -4.609 -0.167 -11.728 1.00 81.56 300 PRO A CA 1
ATOM 2268 C C . PRO A 1 300 ? -5.823 -1.085 -11.563 1.00 81.56 300 PRO A C 1
ATOM 2270 O O . PRO A 1 300 ? -6.384 -1.180 -10.484 1.00 81.56 300 PRO A O 1
ATOM 2273 N N . MET A 1 301 ? -6.193 -1.806 -12.620 1.00 84.69 301 MET A N 1
ATOM 2274 C CA . MET A 1 301 ? -7.283 -2.778 -12.589 1.00 84.69 301 MET A CA 1
ATOM 2275 C C . MET A 1 301 ? -6.942 -4.045 -11.790 1.00 84.69 301 MET A C 1
ATOM 2277 O O . MET A 1 301 ? -7.794 -4.521 -11.051 1.00 84.69 301 MET A O 1
ATOM 2281 N N . LEU A 1 302 ? -5.710 -4.562 -11.895 1.00 90.19 302 LEU A N 1
ATOM 2282 C CA . LEU A 1 302 ? -5.243 -5.679 -11.065 1.00 90.19 302 LEU A CA 1
ATOM 2283 C C . LEU A 1 302 ? -5.129 -5.251 -9.596 1.00 90.19 302 LEU A C 1
ATOM 2285 O O . LEU A 1 302 ? -5.502 -5.997 -8.701 1.00 90.19 302 LEU A O 1
ATOM 2289 N N . GLU A 1 303 ? -4.664 -4.024 -9.357 1.00 88.88 303 GLU A N 1
ATOM 2290 C CA . GLU A 1 303 ? -4.589 -3.422 -8.027 1.00 88.88 303 GLU A CA 1
ATOM 2291 C C . GLU A 1 303 ? -5.976 -3.322 -7.380 1.00 88.88 303 GLU A C 1
ATOM 2293 O O . GLU A 1 303 ? -6.149 -3.752 -6.242 1.00 88.88 303 GLU A O 1
ATOM 2298 N N . SER A 1 304 ? -6.964 -2.791 -8.111 1.00 83.94 304 SER A N 1
ATOM 2299 C CA . SER A 1 304 ? -8.355 -2.726 -7.654 1.00 83.94 304 SER A CA 1
ATOM 2300 C C . SER A 1 304 ? -8.930 -4.112 -7.369 1.00 83.94 304 SER A C 1
ATOM 2302 O O . SER A 1 304 ? -9.580 -4.283 -6.346 1.00 83.94 304 SER A O 1
ATOM 2304 N N . TRP A 1 305 ? -8.638 -5.102 -8.216 1.00 91.25 305 TRP A N 1
ATOM 2305 C CA . TRP A 1 305 ? -9.079 -6.484 -8.017 1.00 91.25 305 TRP A CA 1
ATOM 2306 C C . TRP A 1 305 ? -8.515 -7.120 -6.749 1.00 91.25 305 TRP A C 1
ATOM 2308 O O . TRP A 1 305 ? -9.253 -7.723 -5.974 1.00 91.25 305 TRP A O 1
ATOM 2318 N N . ILE A 1 306 ? -7.211 -6.965 -6.511 1.00 92.19 306 ILE A N 1
ATOM 2319 C CA . ILE A 1 306 ? -6.578 -7.470 -5.289 1.00 92.19 306 ILE A CA 1
ATOM 2320 C C . ILE A 1 306 ? -7.174 -6.774 -4.064 1.00 92.19 306 ILE A C 1
ATOM 2322 O O . ILE A 1 306 ? -7.464 -7.436 -3.075 1.00 92.19 306 ILE A O 1
ATOM 2326 N N . ALA A 1 307 ? -7.403 -5.463 -4.135 1.00 86.81 307 ALA A N 1
ATOM 2327 C CA . ALA A 1 307 ? -8.030 -4.710 -3.055 1.00 86.81 307 ALA A CA 1
ATOM 2328 C C . ALA A 1 307 ? -9.455 -5.183 -2.737 1.00 86.81 307 ALA A C 1
ATOM 2330 O O . ALA A 1 307 ? -9.770 -5.400 -1.569 1.00 86.81 307 ALA A O 1
ATOM 2331 N N . GLU A 1 308 ? -10.285 -5.398 -3.758 1.00 88.06 308 GLU A N 1
ATOM 2332 C CA . GLU A 1 308 ? -11.643 -5.927 -3.601 1.00 88.06 308 GLU A CA 1
ATOM 2333 C C . GLU A 1 308 ? -11.630 -7.349 -3.031 1.00 88.06 308 GLU A C 1
ATOM 2335 O O . GLU A 1 308 ? -12.366 -7.643 -2.093 1.00 88.06 308 GLU A O 1
ATOM 2340 N N . CYS A 1 309 ? -10.730 -8.210 -3.518 1.00 93.25 309 CYS A N 1
ATOM 2341 C CA . CYS A 1 309 ? -10.550 -9.546 -2.959 1.00 93.25 309 CYS A CA 1
ATOM 2342 C C . CYS A 1 309 ? -10.162 -9.491 -1.474 1.00 93.25 309 CYS A C 1
ATOM 2344 O O . CYS A 1 309 ? -10.751 -10.207 -0.666 1.00 93.25 309 CYS A O 1
ATOM 2346 N N . VAL A 1 310 ? -9.210 -8.628 -1.097 1.00 90.88 310 VAL A N 1
ATOM 2347 C CA . VAL A 1 310 ? -8.769 -8.481 0.298 1.00 90.88 310 VAL A CA 1
ATOM 2348 C C . VAL A 1 310 ? -9.923 -8.040 1.193 1.00 90.88 310 VAL A C 1
ATOM 2350 O O . VAL A 1 310 ? -10.136 -8.653 2.238 1.00 90.88 310 VAL A O 1
ATOM 2353 N N . LEU A 1 311 ? -10.688 -7.024 0.782 1.00 85.44 311 LEU A N 1
ATOM 2354 C CA . LEU A 1 311 ? -11.866 -6.572 1.526 1.00 85.44 311 LEU A CA 1
ATOM 2355 C C . LEU A 1 311 ? -12.891 -7.696 1.676 1.00 85.44 311 LEU A C 1
ATOM 2357 O O . LEU A 1 311 ? -13.308 -7.986 2.795 1.00 85.44 311 LEU A O 1
ATOM 2361 N N . GLN A 1 312 ? -13.224 -8.383 0.581 1.00 90.62 312 GLN A N 1
ATOM 2362 C CA . GLN A 1 312 ? -14.181 -9.485 0.604 1.00 90.62 312 GLN A CA 1
ATOM 2363 C C . GLN A 1 312 ? -13.727 -10.610 1.540 1.00 90.62 312 GLN A C 1
ATOM 2365 O O . GLN A 1 312 ? -14.539 -11.127 2.298 1.00 90.62 312 GLN A O 1
ATOM 2370 N N . GLN A 1 313 ? -12.441 -10.977 1.538 1.00 93.38 313 GLN A N 1
ATOM 2371 C CA . GLN A 1 313 ? -11.923 -11.999 2.450 1.00 93.38 313 GLN A CA 1
ATOM 2372 C C . GLN A 1 313 ? -11.973 -11.540 3.912 1.00 93.38 313 GLN A C 1
ATOM 2374 O O . GLN A 1 313 ? -12.391 -12.309 4.776 1.00 93.38 313 GLN A O 1
ATOM 2379 N N . VAL A 1 314 ? -11.602 -10.291 4.207 1.00 86.25 314 VAL A N 1
ATOM 2380 C CA . VAL A 1 314 ? -11.714 -9.742 5.569 1.00 86.25 314 VAL A CA 1
ATOM 2381 C C . VAL A 1 314 ? -13.172 -9.765 6.041 1.00 86.25 314 VAL A C 1
ATOM 2383 O O . VAL A 1 314 ? -13.444 -10.203 7.160 1.00 86.25 314 VAL A O 1
ATOM 2386 N N . GLU A 1 315 ? -14.120 -9.365 5.193 1.00 83.94 315 GLU A N 1
ATOM 2387 C CA . GLU A 1 315 ? -15.551 -9.381 5.509 1.00 83.94 315 GLU A CA 1
ATOM 2388 C C . GLU A 1 315 ? -16.124 -10.796 5.642 1.00 83.94 315 GLU A C 1
ATOM 2390 O O . GLU A 1 315 ? -16.874 -11.068 6.582 1.00 83.94 315 GLU A O 1
ATOM 2395 N N . ASP A 1 316 ? -15.774 -11.713 4.742 1.00 88.69 316 ASP A N 1
ATOM 2396 C CA . ASP A 1 316 ? -16.238 -13.102 4.771 1.00 88.69 316 ASP A CA 1
ATOM 2397 C C . ASP A 1 316 ? -15.794 -13.794 6.063 1.00 88.69 316 ASP A C 1
ATOM 2399 O O . ASP A 1 316 ? -16.599 -14.446 6.731 1.00 88.69 316 ASP A O 1
ATOM 2403 N N . PHE A 1 317 ? -14.532 -13.607 6.459 1.00 89.25 317 PHE A N 1
ATOM 2404 C CA . PHE A 1 317 ? -14.013 -14.138 7.719 1.00 89.25 317 PHE A CA 1
ATOM 2405 C C . PHE A 1 317 ? -14.579 -13.416 8.944 1.00 89.25 317 PHE A C 1
ATOM 2407 O O . PHE A 1 317 ? -14.730 -14.039 9.991 1.00 89.25 317 PHE A O 1
ATOM 2414 N N . ALA A 1 318 ? -14.915 -12.127 8.842 1.00 78.25 318 ALA A N 1
ATOM 2415 C CA . ALA A 1 318 ? -15.575 -11.411 9.929 1.00 78.25 318 ALA A CA 1
ATOM 2416 C C . ALA A 1 318 ? -17.023 -11.881 10.149 1.00 78.25 318 ALA A C 1
ATOM 2418 O O . ALA A 1 318 ? -17.469 -11.939 11.293 1.00 78.25 318 ALA A O 1
ATOM 2419 N N . ASN A 1 319 ? -17.742 -12.226 9.076 1.00 79.19 319 ASN A N 1
ATOM 2420 C CA . ASN A 1 319 ? -19.145 -12.642 9.122 1.00 79.19 319 ASN A CA 1
ATOM 2421 C C . ASN A 1 319 ? -19.338 -14.151 9.385 1.00 79.19 319 ASN A C 1
ATOM 2423 O O . ASN A 1 319 ? -20.430 -14.569 9.785 1.00 79.19 319 ASN A O 1
ATOM 2427 N N . ASP A 1 320 ? -18.315 -14.981 9.157 1.00 83.94 320 ASP A N 1
ATOM 2428 C CA . ASP A 1 320 ? -18.352 -16.419 9.438 1.00 83.94 320 ASP A CA 1
ATOM 2429 C C . ASP A 1 320 ? -18.011 -16.701 10.912 1.00 83.94 320 ASP A C 1
ATOM 2431 O O . ASP A 1 320 ? -16.857 -16.672 11.331 1.00 83.94 320 ASP A O 1
ATOM 2435 N N . VAL A 1 321 ? -19.040 -17.021 11.704 1.00 78.25 321 VAL A N 1
ATOM 2436 C CA . VAL A 1 321 ? -18.921 -17.321 13.144 1.00 78.25 321 VAL A CA 1
ATOM 2437 C C . VAL A 1 321 ? -18.006 -18.506 13.468 1.00 78.25 321 VAL A C 1
ATOM 2439 O O . VAL A 1 321 ? -17.578 -18.633 14.616 1.00 78.25 321 VAL A O 1
ATOM 2442 N N . ASP A 1 322 ? -17.731 -19.376 12.493 1.00 84.38 322 ASP A N 1
ATOM 2443 C CA . ASP A 1 322 ? -16.888 -20.558 12.668 1.00 84.38 322 ASP A CA 1
ATOM 2444 C C . ASP A 1 322 ? -15.422 -20.306 12.256 1.00 84.38 322 ASP A C 1
ATOM 2446 O O . ASP A 1 322 ? -14.580 -21.197 12.422 1.00 84.38 322 ASP A O 1
ATOM 2450 N N . ARG A 1 323 ? -15.089 -19.115 11.734 1.00 82.88 323 ARG A N 1
ATOM 2451 C CA . ARG A 1 323 ? -13.729 -18.747 11.316 1.00 82.88 323 ARG A CA 1
ATOM 2452 C C . ARG A 1 323 ? -13.096 -17.721 12.253 1.00 82.88 323 ARG A C 1
ATOM 2454 O O . ARG A 1 323 ? -13.757 -16.885 12.859 1.00 82.88 323 ARG A O 1
ATOM 2461 N N . GLU A 1 324 ? -11.775 -17.795 12.371 1.00 79.19 324 GLU A N 1
ATOM 2462 C CA . GLU A 1 324 ? -10.989 -16.772 13.061 1.00 79.19 324 GLU A CA 1
ATOM 2463 C C . GLU A 1 324 ? -10.816 -15.558 12.144 1.00 79.19 324 GLU A C 1
ATOM 2465 O O . GLU A 1 324 ? -10.463 -15.721 10.980 1.00 79.19 324 GLU A O 1
ATOM 2470 N N . LYS A 1 325 ? -11.045 -14.343 12.657 1.00 80.81 325 LYS A N 1
ATOM 2471 C CA . LYS A 1 325 ? -10.839 -13.105 11.890 1.00 80.81 325 LYS A CA 1
ATOM 2472 C C . LYS A 1 325 ? -9.384 -13.025 11.412 1.00 80.81 325 LYS A C 1
ATOM 2474 O O . LYS A 1 325 ? -8.467 -13.161 12.220 1.00 80.81 325 LYS A O 1
ATOM 2479 N N . ILE A 1 326 ? -9.187 -12.767 10.124 1.00 86.06 326 ILE A N 1
ATOM 2480 C CA . ILE A 1 326 ? -7.862 -12.632 9.505 1.00 86.06 326 ILE A CA 1
ATOM 2481 C C . ILE A 1 326 ? -7.475 -11.160 9.352 1.00 86.06 326 ILE A C 1
ATOM 2483 O O . ILE A 1 326 ? -8.341 -10.283 9.318 1.00 86.06 326 ILE A O 1
ATOM 2487 N N . SER A 1 327 ? -6.175 -10.873 9.272 1.00 82.25 327 SER A N 1
ATOM 2488 C CA . SER A 1 327 ? -5.706 -9.524 8.946 1.00 82.25 327 SER A CA 1
ATOM 2489 C C . SER A 1 327 ? -5.829 -9.233 7.446 1.00 82.25 327 SER A C 1
ATOM 2491 O O . SER A 1 327 ? -5.953 -10.139 6.624 1.00 82.25 327 SER A O 1
ATOM 2493 N N . ALA A 1 328 ? -5.734 -7.957 7.072 1.00 83.00 328 ALA A N 1
ATOM 2494 C CA . ALA A 1 328 ? -5.670 -7.545 5.671 1.00 83.00 328 ALA A CA 1
ATOM 2495 C C . ALA A 1 328 ? -4.452 -8.125 4.926 1.00 83.00 328 ALA A C 1
ATOM 2497 O O . ALA A 1 328 ? -4.531 -8.377 3.727 1.00 83.00 328 ALA A O 1
ATOM 2498 N N . LEU A 1 329 ? -3.337 -8.354 5.629 1.00 84.62 329 LEU A N 1
ATOM 2499 C CA . LEU A 1 329 ? -2.146 -8.986 5.057 1.00 84.62 329 LEU A CA 1
ATOM 2500 C C . LEU A 1 329 ? -2.352 -10.485 4.830 1.00 84.62 329 LEU A C 1
ATOM 2502 O O . LEU A 1 329 ? -1.997 -10.982 3.767 1.00 84.62 329 LEU A O 1
ATOM 2506 N N . ASP A 1 330 ? -2.991 -11.181 5.774 1.00 89.31 330 ASP A N 1
ATOM 2507 C CA . ASP A 1 330 ? -3.359 -12.590 5.586 1.00 89.31 330 ASP A CA 1
ATOM 2508 C C . ASP A 1 330 ? -4.345 -12.729 4.414 1.00 89.31 330 ASP A C 1
ATOM 2510 O O . ASP A 1 330 ? -4.195 -13.596 3.558 1.00 89.31 330 ASP A O 1
ATOM 2514 N N . ALA A 1 331 ? -5.325 -11.823 4.320 1.00 90.88 331 ALA A N 1
ATOM 2515 C CA . ALA A 1 331 ? -6.249 -11.755 3.193 1.00 90.88 331 ALA A CA 1
ATOM 2516 C C . ALA A 1 331 ? -5.531 -11.460 1.863 1.00 90.88 331 ALA A C 1
ATOM 2518 O O . ALA A 1 331 ? -5.878 -12.048 0.841 1.00 90.88 331 ALA A O 1
ATOM 2519 N N . LEU A 1 332 ? -4.504 -10.600 1.862 1.00 92.38 332 LEU A N 1
ATOM 2520 C CA . LEU A 1 332 ? -3.671 -10.351 0.682 1.00 92.38 332 LEU A CA 1
ATOM 2521 C C . LEU A 1 332 ? -2.919 -11.613 0.263 1.00 92.38 332 LEU A C 1
ATOM 2523 O O . LEU A 1 332 ? -2.884 -11.917 -0.929 1.00 92.38 332 LEU A O 1
ATOM 2527 N N . GLU A 1 333 ? -2.348 -12.354 1.213 1.00 92.31 333 GLU A N 1
ATOM 2528 C CA . GLU A 1 333 ? -1.684 -13.629 0.939 1.00 92.31 333 GLU A CA 1
ATOM 2529 C C . GLU A 1 333 ? -2.664 -14.617 0.295 1.00 92.31 333 GLU A C 1
ATOM 2531 O O . GLU A 1 333 ? -2.365 -15.142 -0.779 1.00 92.31 333 GLU A O 1
ATOM 2536 N N . LEU A 1 334 ? -3.871 -14.776 0.858 1.00 93.75 334 LEU A N 1
ATOM 2537 C CA . LEU A 1 334 ? -4.926 -15.617 0.278 1.00 93.75 334 LEU A CA 1
ATOM 2538 C C . LEU A 1 334 ? -5.255 -15.189 -1.159 1.00 93.75 334 LEU A C 1
ATOM 2540 O O . LEU A 1 334 ? -5.180 -15.994 -2.086 1.00 93.75 334 LEU A O 1
ATOM 2544 N N . CYS A 1 335 ? -5.529 -13.903 -1.373 1.00 94.50 335 CYS A N 1
ATOM 2545 C CA . CYS A 1 335 ? -5.905 -13.354 -2.678 1.00 94.50 335 CYS A CA 1
ATOM 2546 C C . CYS A 1 335 ? -4.812 -13.451 -3.751 1.00 94.50 335 CYS A C 1
ATOM 2548 O O . CYS A 1 335 ? -5.113 -13.347 -4.941 1.00 94.50 335 CYS A O 1
ATOM 2550 N N . THR A 1 336 ? -3.550 -13.625 -3.355 1.00 93.94 336 THR A N 1
ATOM 2551 C CA . THR A 1 336 ? -2.400 -13.592 -4.273 1.00 93.94 336 THR A CA 1
ATOM 2552 C C . THR A 1 336 ? -1.696 -14.937 -4.423 1.00 93.94 336 THR A C 1
ATOM 2554 O O . THR A 1 336 ? -0.975 -15.122 -5.400 1.00 93.94 336 THR A O 1
ATOM 2557 N N . HIS A 1 337 ? -1.930 -15.887 -3.512 1.00 91.31 337 HIS A N 1
ATOM 2558 C CA . HIS A 1 337 ? -1.309 -17.215 -3.535 1.00 91.31 337 HIS A CA 1
ATOM 2559 C C . HIS A 1 337 ? -2.324 -18.355 -3.697 1.00 91.31 337 HIS A C 1
ATOM 2561 O O . HIS A 1 337 ? -1.952 -19.435 -4.169 1.00 91.31 337 HIS A O 1
ATOM 2567 N N . GLU A 1 338 ? -3.606 -18.155 -3.369 1.00 89.88 338 GLU A N 1
ATOM 2568 C CA . GLU A 1 338 ? -4.621 -19.191 -3.569 1.00 89.88 338 GLU A CA 1
ATOM 2569 C C . GLU A 1 338 ? -5.139 -19.204 -5.007 1.00 89.88 338 GLU A C 1
ATOM 2571 O O . GLU A 1 338 ? -5.838 -18.302 -5.478 1.00 89.88 338 GLU A O 1
ATOM 2576 N N . GLY A 1 339 ? -4.819 -20.287 -5.721 1.00 85.00 339 GLY A N 1
ATOM 2577 C CA . GLY A 1 339 ? -5.160 -20.419 -7.134 1.00 85.00 339 GLY A CA 1
ATOM 2578 C C . GLY A 1 339 ? -6.662 -20.354 -7.436 1.00 85.00 339 GLY A C 1
ATOM 2579 O O . GLY A 1 339 ? -7.054 -19.888 -8.507 1.00 85.00 339 GLY A O 1
ATOM 2580 N N . ASP A 1 340 ? -7.495 -20.756 -6.474 1.00 90.31 340 ASP A N 1
ATOM 2581 C CA . ASP A 1 340 ? -8.955 -20.751 -6.597 1.00 90.31 340 ASP A CA 1
ATOM 2582 C C . ASP A 1 340 ? -9.543 -19.328 -6.642 1.00 90.31 340 ASP A C 1
ATOM 2584 O O . ASP A 1 340 ? -10.594 -19.128 -7.254 1.00 90.31 340 ASP A O 1
ATOM 2588 N N . LEU A 1 341 ? -8.858 -18.334 -6.061 1.00 89.88 341 LEU A N 1
ATOM 2589 C CA . LEU A 1 341 ? -9.260 -16.922 -6.106 1.00 89.88 341 LEU A CA 1
ATOM 2590 C C . LEU A 1 341 ? -8.725 -16.220 -7.363 1.00 89.88 341 LEU A C 1
ATOM 2592 O O . LEU A 1 341 ? -9.414 -15.399 -7.970 1.00 89.88 341 LEU A O 1
ATOM 2596 N N . MET A 1 342 ? -7.522 -16.587 -7.812 1.00 90.94 342 MET A N 1
ATOM 2597 C CA . MET A 1 342 ? -6.879 -15.950 -8.965 1.00 90.94 342 MET A CA 1
ATOM 2598 C C . MET A 1 342 ? -7.497 -16.342 -10.316 1.00 90.94 342 MET A C 1
ATOM 2600 O O . MET A 1 342 ? -7.431 -15.563 -11.267 1.00 90.94 342 MET A O 1
ATOM 2604 N N . GLY A 1 343 ? -8.061 -17.548 -10.444 1.00 91.06 343 GLY A N 1
ATOM 2605 C CA . GLY A 1 343 ? -8.642 -18.026 -11.708 1.00 91.06 343 GLY A CA 1
ATOM 2606 C C . GLY A 1 343 ? -9.816 -17.158 -12.182 1.00 91.06 343 GLY A C 1
ATOM 2607 O O . GLY A 1 343 ? -9.747 -16.601 -13.280 1.00 91.06 343 GLY A O 1
ATOM 2608 N N . PRO A 1 344 ? -10.858 -16.977 -11.346 1.00 91.94 344 PRO A N 1
ATOM 2609 C CA . PRO A 1 344 ? -11.956 -16.054 -11.624 1.00 91.94 344 PRO A CA 1
ATOM 2610 C C . PRO A 1 344 ? -11.485 -14.617 -11.875 1.00 91.94 344 PRO A C 1
ATOM 2612 O O . PRO A 1 344 ? -11.990 -13.968 -12.789 1.00 91.94 344 PRO A O 1
ATOM 2615 N N . MET A 1 345 ? -10.479 -14.151 -11.124 1.00 91.06 345 MET A N 1
ATOM 2616 C CA . MET A 1 345 ? -9.872 -12.832 -11.317 1.00 91.06 345 MET A CA 1
ATOM 2617 C C . MET A 1 345 ? -9.282 -12.683 -12.728 1.00 91.06 345 MET A C 1
ATOM 2619 O O . MET A 1 345 ? -9.589 -11.715 -13.419 1.00 91.06 345 MET A O 1
ATOM 2623 N N . LEU A 1 346 ? -8.476 -13.642 -13.202 1.00 93.75 346 LEU A N 1
ATOM 2624 C CA . LEU A 1 346 ? -7.915 -13.601 -14.559 1.00 93.75 346 LEU A CA 1
ATOM 2625 C C . LEU A 1 346 ? -9.019 -13.573 -15.627 1.00 93.75 346 LEU A C 1
ATOM 2627 O O . LEU A 1 346 ? -8.950 -12.777 -16.567 1.00 93.75 346 LEU A O 1
ATOM 2631 N N . ASP A 1 347 ? -10.041 -14.416 -15.474 1.00 92.94 347 ASP A N 1
ATOM 2632 C CA . ASP A 1 347 ? -11.162 -14.491 -16.412 1.00 92.94 347 ASP A CA 1
ATOM 2633 C C . ASP A 1 347 ? -11.933 -13.163 -16.485 1.00 92.94 347 ASP A C 1
ATOM 2635 O O . ASP A 1 347 ? -12.255 -12.688 -17.579 1.00 92.94 347 ASP A O 1
ATOM 2639 N N . GLU A 1 348 ? -12.205 -12.531 -15.343 1.00 92.12 348 GLU A N 1
ATOM 2640 C CA . GLU A 1 348 ? -12.945 -11.271 -15.277 1.00 92.12 348 GLU A CA 1
ATOM 2641 C C . GLU A 1 348 ? -12.135 -10.076 -15.792 1.00 92.12 348 GLU A C 1
ATOM 2643 O O . GLU A 1 348 ? -12.636 -9.259 -16.581 1.00 92.12 348 GLU A O 1
ATOM 2648 N N . ILE A 1 349 ? -10.857 -10.000 -15.423 1.00 91.19 349 ILE A N 1
ATOM 2649 C CA . ILE A 1 349 ? -9.956 -8.961 -15.917 1.00 91.19 349 ILE A CA 1
ATOM 2650 C C . ILE A 1 349 ? -9.816 -9.077 -17.443 1.00 91.19 349 ILE A C 1
ATOM 2652 O O . ILE A 1 349 ? -9.948 -8.083 -18.156 1.00 91.19 349 ILE A O 1
ATOM 2656 N N . CYS A 1 350 ? -9.646 -10.284 -17.986 1.00 93.81 350 CYS A N 1
ATOM 2657 C CA . CYS A 1 350 ? -9.535 -10.466 -19.434 1.00 93.81 350 CYS A CA 1
ATOM 2658 C C . CYS A 1 350 ? -10.862 -10.322 -20.187 1.00 93.81 350 CYS A C 1
ATOM 2660 O O . CYS A 1 350 ? -10.857 -9.997 -21.378 1.00 93.81 350 CYS A O 1
ATOM 2662 N N . ALA A 1 351 ? -12.001 -10.511 -19.519 1.00 93.12 351 ALA A N 1
ATOM 2663 C CA . ALA A 1 351 ? -13.304 -10.180 -20.084 1.00 93.12 351 ALA A CA 1
ATOM 2664 C C . ALA A 1 351 ? -13.521 -8.660 -20.187 1.00 93.12 351 ALA A C 1
ATOM 2666 O O . ALA A 1 351 ? -14.119 -8.192 -21.161 1.00 93.12 351 ALA A O 1
ATOM 2667 N N . SER A 1 352 ? -13.041 -7.893 -19.203 1.00 87.00 352 SER A N 1
ATOM 2668 C CA . SER A 1 352 ? -13.211 -6.435 -19.137 1.00 87.00 352 SER A CA 1
ATOM 2669 C C . SER A 1 352 ? -12.143 -5.654 -19.915 1.00 87.00 352 SER A C 1
ATOM 2671 O O . SER A 1 352 ? -12.466 -4.628 -20.520 1.00 87.00 352 SER A O 1
ATOM 2673 N N . ALA A 1 353 ? -10.908 -6.159 -19.986 1.00 88.44 353 ALA A N 1
ATOM 2674 C CA . ALA A 1 353 ? -9.795 -5.549 -20.711 1.00 88.44 353 ALA A CA 1
ATOM 2675 C C . ALA A 1 353 ? -8.959 -6.601 -21.478 1.00 88.44 353 ALA A C 1
ATOM 2677 O O . ALA A 1 353 ? -7.836 -6.935 -21.095 1.00 88.44 353 ALA A O 1
ATOM 2678 N N . PRO A 1 354 ? -9.466 -7.108 -22.616 1.00 90.56 354 PRO A N 1
ATOM 2679 C CA . PRO A 1 354 ? -8.818 -8.188 -23.369 1.00 90.56 354 PRO A CA 1
ATOM 2680 C C . PRO A 1 354 ? -7.461 -7.813 -23.990 1.00 90.56 354 PRO A C 1
ATOM 2682 O O . PRO A 1 354 ? -6.722 -8.699 -24.415 1.00 90.56 354 PRO A O 1
ATOM 2685 N N . ASP A 1 355 ? -7.142 -6.517 -24.073 1.00 87.50 355 ASP A N 1
ATOM 2686 C CA . ASP A 1 355 ? -5.892 -6.006 -24.651 1.00 87.50 355 ASP A CA 1
ATOM 2687 C C . ASP A 1 355 ? -4.733 -5.942 -23.632 1.00 87.50 355 ASP A C 1
ATOM 2689 O O . ASP A 1 355 ? -3.611 -5.584 -24.002 1.00 87.50 355 ASP A O 1
ATOM 2693 N N . GLU A 1 356 ? -4.977 -6.276 -22.359 1.00 85.56 356 GLU A N 1
ATOM 2694 C CA . GLU A 1 356 ? -3.933 -6.327 -21.331 1.00 85.56 356 GLU A CA 1
ATOM 2695 C C . GLU A 1 356 ? -2.901 -7.433 -21.632 1.00 85.56 356 GLU A C 1
ATOM 2697 O O . GLU A 1 356 ? -3.249 -8.510 -22.130 1.00 85.56 356 GLU A O 1
ATOM 2702 N N . PRO A 1 357 ? -1.606 -7.212 -21.339 1.00 83.38 357 PRO A N 1
ATOM 2703 C CA . PRO A 1 357 ? -0.528 -8.092 -21.789 1.00 83.38 357 PRO A CA 1
ATOM 2704 C C . PRO A 1 357 ? -0.630 -9.519 -21.235 1.00 83.38 357 PRO A C 1
ATOM 2706 O O . PRO A 1 357 ? -0.258 -10.464 -21.932 1.00 83.38 357 PRO A O 1
ATOM 2709 N N . TYR A 1 358 ? -1.175 -9.695 -20.029 1.00 87.38 358 TYR A N 1
ATOM 2710 C CA . TYR A 1 358 ? -1.401 -11.010 -19.422 1.00 87.38 358 TYR A CA 1
ATOM 2711 C C . TYR A 1 358 ? -2.611 -11.759 -20.005 1.00 87.38 358 TYR A C 1
ATOM 2713 O O . TYR A 1 358 ? -2.704 -12.972 -19.860 1.00 87.38 358 TYR A O 1
ATOM 2721 N N . CYS A 1 359 ? -3.494 -11.093 -20.754 1.00 91.94 359 CYS A N 1
ATOM 2722 C CA . CYS A 1 359 ? -4.621 -11.749 -21.425 1.00 91.94 359 CYS A CA 1
ATOM 2723 C C . CYS A 1 359 ? -4.229 -12.425 -22.744 1.00 91.94 359 CYS A C 1
ATOM 2725 O O . CYS A 1 359 ? -4.973 -13.252 -23.275 1.00 91.94 359 CYS A O 1
ATOM 2727 N N . ALA A 1 360 ? -3.034 -12.136 -23.270 1.00 88.31 360 ALA A N 1
ATOM 2728 C CA . ALA A 1 360 ? -2.555 -12.703 -24.528 1.00 88.31 360 ALA A CA 1
ATOM 2729 C C . ALA A 1 360 ? -2.340 -14.229 -24.478 1.00 88.31 360 ALA A C 1
ATOM 2731 O O . ALA A 1 360 ? -2.342 -14.882 -25.526 1.00 88.31 360 ALA A O 1
ATOM 2732 N N . CYS A 1 361 ? -2.149 -14.803 -23.285 1.00 85.88 361 CYS A N 1
ATOM 2733 C CA . CYS A 1 361 ? -1.976 -16.242 -23.105 1.00 85.88 361 CYS A CA 1
ATOM 2734 C C . CYS A 1 361 ? -3.287 -16.995 -22.840 1.00 85.88 361 CYS A C 1
ATOM 2736 O O . CYS A 1 361 ? -3.248 -18.223 -22.745 1.00 85.88 361 CYS A O 1
ATOM 2738 N N . LEU A 1 362 ? -4.433 -16.306 -22.719 1.00 90.06 362 LEU A N 1
ATOM 2739 C CA . LEU A 1 362 ? -5.688 -16.918 -22.276 1.00 90.06 362 LEU A CA 1
ATOM 2740 C C . LEU A 1 362 ? -6.046 -18.139 -23.144 1.00 90.06 362 LEU A C 1
ATOM 2742 O O . LEU A 1 362 ? -6.109 -18.061 -24.374 1.00 90.06 362 LEU A O 1
ATOM 2746 N N . GLY A 1 363 ? -6.254 -19.288 -22.494 1.00 86.44 363 GLY A N 1
ATOM 2747 C CA . GLY A 1 363 ? -6.477 -20.585 -23.146 1.00 86.44 363 GLY A CA 1
ATOM 2748 C C . GLY A 1 363 ? -5.226 -21.457 -23.337 1.00 86.44 363 GLY A C 1
ATOM 2749 O O . GLY A 1 363 ? -5.340 -22.548 -23.898 1.00 86.44 363 GLY A O 1
ATOM 2750 N N . GLN A 1 364 ? -4.050 -21.014 -22.886 1.00 91.81 364 GLN A N 1
ATOM 2751 C CA . GLN A 1 364 ? -2.838 -21.837 -22.773 1.00 91.81 364 GLN A CA 1
ATOM 2752 C C . GLN A 1 364 ? -2.743 -22.468 -21.374 1.00 91.81 364 GLN A C 1
ATOM 2754 O O . GLN A 1 364 ? -3.155 -21.842 -20.400 1.00 91.81 364 GLN A O 1
ATOM 2759 N N . GLU A 1 365 ? -2.188 -23.684 -21.269 1.00 86.31 365 GLU A N 1
ATOM 2760 C CA . GLU A 1 365 ? -2.064 -24.416 -19.989 1.00 86.31 365 GLU A CA 1
ATOM 2761 C C . GLU A 1 365 ? -1.230 -23.643 -18.951 1.00 86.31 365 GLU A C 1
ATOM 2763 O O . GLU A 1 365 ? -1.600 -23.609 -17.782 1.00 86.31 365 GLU A O 1
ATOM 2768 N N . ASP A 1 366 ? -0.188 -22.933 -19.393 1.00 90.50 366 ASP A N 1
ATOM 2769 C CA . ASP A 1 366 ? 0.743 -22.209 -18.512 1.00 90.50 366 ASP A CA 1
ATOM 2770 C C . ASP A 1 366 ? 0.329 -20.743 -18.265 1.00 90.50 366 ASP A C 1
ATOM 2772 O O . ASP A 1 366 ? 1.033 -19.995 -17.588 1.00 90.50 366 ASP A O 1
ATOM 2776 N N . CYS A 1 367 ? -0.797 -20.291 -18.834 1.00 88.69 367 CYS A N 1
ATOM 2777 C CA . CYS A 1 367 ? -1.183 -18.877 -18.776 1.00 88.69 367 CYS A CA 1
ATOM 2778 C C . CYS A 1 367 ? -1.459 -18.402 -17.350 1.00 88.69 367 CYS A C 1
ATOM 2780 O O . CYS A 1 367 ? -1.083 -17.298 -16.970 1.00 88.69 367 CYS A O 1
ATOM 2782 N N . PHE A 1 368 ? -2.103 -19.259 -16.562 1.00 92.19 368 PHE A N 1
ATOM 2783 C CA . PHE A 1 368 ? -2.441 -18.958 -15.183 1.00 92.19 368 PHE A CA 1
ATOM 2784 C C . PHE A 1 368 ? -1.195 -18.809 -14.300 1.00 92.19 368 PHE A C 1
ATOM 2786 O O . PHE A 1 368 ? -1.097 -17.856 -13.534 1.00 92.19 368 PHE A O 1
ATOM 2793 N N . GLU A 1 369 ? -0.219 -19.710 -14.448 1.00 90.81 369 GLU A N 1
ATOM 2794 C CA . GLU A 1 369 ? 1.048 -19.645 -13.710 1.00 90.81 369 GLU A CA 1
ATOM 2795 C C . GLU A 1 369 ? 1.841 -18.388 -14.090 1.00 90.81 369 GLU A C 1
ATOM 2797 O O . GLU A 1 369 ? 2.309 -17.670 -13.209 1.00 90.81 369 GLU A O 1
ATOM 2802 N N . ALA A 1 370 ? 1.913 -18.062 -15.386 1.00 86.81 370 ALA A N 1
ATOM 2803 C CA . ALA A 1 370 ? 2.538 -16.824 -15.850 1.00 86.81 370 ALA A CA 1
ATOM 2804 C C . ALA A 1 370 ? 1.819 -15.579 -15.307 1.00 86.81 370 ALA A C 1
ATOM 2806 O O . ALA A 1 370 ? 2.467 -14.630 -14.881 1.00 86.81 370 ALA A O 1
ATOM 2807 N N . PHE A 1 371 ? 0.484 -15.575 -15.269 1.00 91.94 371 PHE A N 1
ATOM 2808 C CA . PHE A 1 371 ? -0.281 -14.480 -14.677 1.00 91.94 371 PHE A CA 1
ATOM 2809 C C . PHE A 1 371 ? 0.038 -14.293 -13.186 1.00 91.94 371 PHE A C 1
ATOM 2811 O O . PHE A 1 371 ? 0.346 -13.176 -12.763 1.00 91.94 371 PHE A O 1
ATOM 2818 N N . ALA A 1 372 ? 0.020 -15.378 -12.409 1.00 91.88 372 ALA A N 1
ATOM 2819 C CA . ALA A 1 372 ? 0.306 -15.339 -10.979 1.00 91.88 372 ALA A CA 1
ATOM 2820 C C . ALA A 1 372 ? 1.729 -14.823 -10.693 1.00 91.88 372 ALA A C 1
ATOM 2822 O O . ALA A 1 372 ? 1.905 -13.858 -9.952 1.00 91.88 372 ALA A O 1
ATOM 2823 N N . VAL A 1 373 ? 2.738 -15.404 -11.346 1.00 88.25 373 VAL A N 1
ATOM 2824 C CA . VAL A 1 373 ? 4.154 -15.108 -11.074 1.00 88.25 373 VAL A CA 1
ATOM 2825 C C . VAL A 1 373 ? 4.601 -13.776 -11.679 1.00 88.25 373 VAL A C 1
ATOM 2827 O O . VAL A 1 373 ? 5.299 -13.000 -11.030 1.00 88.25 373 VAL A O 1
ATOM 2830 N N . ASP A 1 374 ? 4.212 -13.474 -12.920 1.00 86.50 374 ASP A N 1
ATOM 2831 C CA . ASP A 1 374 ? 4.741 -12.298 -13.622 1.00 86.50 374 ASP A CA 1
ATOM 2832 C C . ASP A 1 374 ? 3.956 -11.013 -13.309 1.00 86.50 374 ASP A C 1
ATOM 2834 O O . ASP A 1 374 ? 4.475 -9.913 -13.530 1.00 86.50 374 ASP A O 1
ATOM 2838 N N . PHE A 1 375 ? 2.720 -11.124 -12.802 1.00 89.75 375 PHE A N 1
ATOM 2839 C CA . PHE A 1 375 ? 1.836 -9.973 -12.590 1.00 89.75 375 PHE A CA 1
ATOM 2840 C C . PHE A 1 375 ? 1.264 -9.887 -11.174 1.00 89.75 375 PHE A C 1
ATOM 2842 O O . PHE A 1 375 ? 1.363 -8.817 -10.568 1.00 89.75 375 PHE A O 1
ATOM 2849 N N . VAL A 1 376 ? 0.695 -10.971 -10.632 1.00 92.38 376 VAL A N 1
ATOM 2850 C CA . VAL A 1 376 ? 0.043 -10.940 -9.308 1.00 92.38 376 VAL A CA 1
ATOM 2851 C C . VAL A 1 376 ? 1.066 -10.796 -8.185 1.00 92.38 376 VAL A C 1
ATOM 2853 O O . VAL A 1 376 ? 0.951 -9.851 -7.414 1.00 92.38 376 VAL A O 1
ATOM 2856 N N . GLU A 1 377 ? 2.099 -11.637 -8.117 1.00 90.50 377 GLU A N 1
ATOM 2857 C CA . GLU A 1 377 ? 3.132 -11.570 -7.067 1.00 90.50 377 GLU A CA 1
ATOM 2858 C C . GLU A 1 377 ? 3.844 -10.198 -7.010 1.00 90.50 377 GLU A C 1
ATOM 2860 O O . GLU A 1 377 ? 3.877 -9.579 -5.941 1.00 90.50 377 GLU A O 1
ATOM 2865 N N . PRO A 1 378 ? 4.355 -9.629 -8.128 1.00 87.75 378 PRO A N 1
ATOM 2866 C CA . PRO A 1 378 ? 4.953 -8.294 -8.106 1.00 87.75 378 PRO A CA 1
ATOM 2867 C C . PRO A 1 378 ? 3.956 -7.205 -7.706 1.00 87.75 378 PRO A C 1
ATOM 2869 O O . PRO A 1 378 ? 4.328 -6.234 -7.036 1.00 87.75 378 PRO A O 1
ATOM 2872 N N . CYS A 1 379 ? 2.690 -7.349 -8.115 1.00 91.56 379 CYS A N 1
ATOM 2873 C CA . CYS A 1 379 ? 1.644 -6.438 -7.685 1.00 91.56 379 CYS A CA 1
ATOM 2874 C C . CYS A 1 379 ? 1.403 -6.549 -6.174 1.00 91.56 379 CYS A C 1
ATOM 2876 O O . CYS A 1 379 ? 1.392 -5.515 -5.511 1.00 91.56 379 CYS A O 1
ATOM 2878 N N . ALA A 1 380 ? 1.295 -7.764 -5.631 1.00 90.44 380 ALA A N 1
ATOM 2879 C CA . ALA A 1 380 ? 1.097 -8.046 -4.213 1.00 90.44 380 ALA A CA 1
ATOM 2880 C C . ALA A 1 380 ? 2.146 -7.324 -3.362 1.00 90.44 380 ALA A C 1
ATOM 2882 O O . ALA A 1 380 ? 1.792 -6.504 -2.523 1.00 90.44 380 ALA A O 1
ATOM 2883 N N . THR A 1 381 ? 3.434 -7.496 -3.678 1.00 86.69 381 THR A N 1
ATOM 2884 C CA . THR A 1 381 ? 4.531 -6.786 -2.996 1.00 86.69 381 THR A CA 1
ATOM 2885 C C . THR A 1 381 ? 4.412 -5.259 -3.108 1.00 86.69 381 THR A C 1
ATOM 2887 O O . THR A 1 381 ? 4.801 -4.521 -2.204 1.00 86.69 381 THR A O 1
ATOM 2890 N N . THR A 1 382 ? 3.875 -4.753 -4.221 1.00 85.12 382 THR A N 1
ATOM 2891 C CA . THR A 1 382 ? 3.675 -3.310 -4.436 1.00 85.12 382 THR A CA 1
ATOM 2892 C C . THR A 1 382 ? 2.521 -2.748 -3.596 1.00 85.12 382 THR A C 1
ATOM 2894 O O . THR A 1 382 ? 2.546 -1.569 -3.222 1.00 85.12 382 THR A O 1
ATOM 2897 N N . VAL A 1 383 ? 1.495 -3.556 -3.315 1.00 85.31 383 VAL A N 1
ATOM 2898 C CA . VAL A 1 383 ? 0.290 -3.134 -2.583 1.00 85.31 383 VAL A CA 1
ATOM 2899 C C . VAL A 1 383 ? 0.317 -3.506 -1.102 1.00 85.31 383 VAL A C 1
ATOM 2901 O O . VAL A 1 383 ? -0.347 -2.834 -0.320 1.00 85.31 383 VAL A O 1
ATOM 2904 N N . GLU A 1 384 ? 1.128 -4.486 -0.701 1.00 86.69 384 GLU A N 1
ATOM 2905 C CA . GLU A 1 384 ? 1.287 -4.975 0.677 1.00 86.69 384 GLU A CA 1
ATOM 2906 C C . GLU A 1 384 ? 1.425 -3.853 1.721 1.00 86.69 384 GLU A C 1
ATOM 2908 O O . GLU A 1 384 ? 0.641 -3.849 2.672 1.00 86.69 384 GLU A O 1
ATOM 2913 N N . PRO A 1 385 ? 2.270 -2.811 1.532 1.00 80.75 385 PRO A N 1
ATOM 2914 C CA . PRO A 1 385 ? 2.409 -1.744 2.528 1.00 80.75 385 PRO A CA 1
ATOM 2915 C C . PRO A 1 385 ? 1.133 -0.927 2.784 1.00 80.75 385 PRO A C 1
ATOM 2917 O O . PRO A 1 385 ? 1.112 -0.096 3.686 1.00 80.75 385 PRO A O 1
ATOM 2920 N N . ARG A 1 386 ? 0.099 -1.080 1.951 1.00 77.12 386 ARG A N 1
ATOM 2921 C CA . ARG A 1 386 ? -1.197 -0.401 2.104 1.00 77.12 386 ARG A CA 1
ATOM 2922 C C . ARG A 1 386 ? -2.161 -1.206 2.964 1.00 77.12 386 ARG A C 1
ATOM 2924 O O . ARG A 1 386 ? -2.984 -0.618 3.660 1.00 77.12 386 ARG A O 1
ATOM 2931 N N . PHE A 1 387 ? -2.044 -2.529 2.897 1.00 82.19 387 PHE A N 1
ATOM 2932 C CA . PHE A 1 387 ? -2.803 -3.464 3.718 1.00 82.19 387 PHE A CA 1
ATOM 2933 C C . PHE A 1 387 ? -2.184 -3.624 5.113 1.00 82.19 387 PHE A C 1
ATOM 2935 O O . PHE A 1 387 ? -2.877 -4.010 6.046 1.00 82.19 387 PHE A O 1
ATOM 2942 N N . ASP A 1 388 ? -0.931 -3.196 5.291 1.00 83.38 388 ASP A N 1
ATOM 2943 C CA . ASP A 1 388 ? -0.276 -3.002 6.592 1.00 83.38 388 ASP A CA 1
ATOM 2944 C C . ASP A 1 388 ? -0.678 -1.675 7.282 1.00 83.38 388 ASP A C 1
ATOM 2946 O O . ASP A 1 388 ? 0.141 -0.971 7.875 1.00 83.38 388 ASP A O 1
ATOM 2950 N N . CYS A 1 389 ? -1.945 -1.269 7.164 1.00 89.25 389 CYS A N 1
ATOM 2951 C CA . CYS A 1 389 ? -2.446 -0.047 7.789 1.00 89.25 389 CYS A CA 1
ATOM 2952 C C . CYS A 1 389 ? -2.799 -0.298 9.261 1.00 89.25 389 CYS A C 1
ATOM 2954 O O . CYS A 1 389 ? -3.727 -1.043 9.574 1.00 89.25 389 CYS A O 1
ATOM 2956 N N . ALA A 1 390 ? -2.128 0.407 10.174 1.00 90.06 390 ALA A N 1
ATOM 2957 C CA . ALA A 1 390 ? -2.350 0.307 11.618 1.00 90.06 390 ALA A CA 1
ATOM 2958 C C . ALA A 1 390 ? -3.764 0.722 12.070 1.00 90.06 390 ALA A C 1
ATOM 2960 O O . ALA A 1 390 ? -4.167 0.420 13.193 1.00 90.06 390 ALA A O 1
ATOM 2961 N N . LEU A 1 391 ? -4.515 1.417 11.206 1.00 92.06 391 LEU A N 1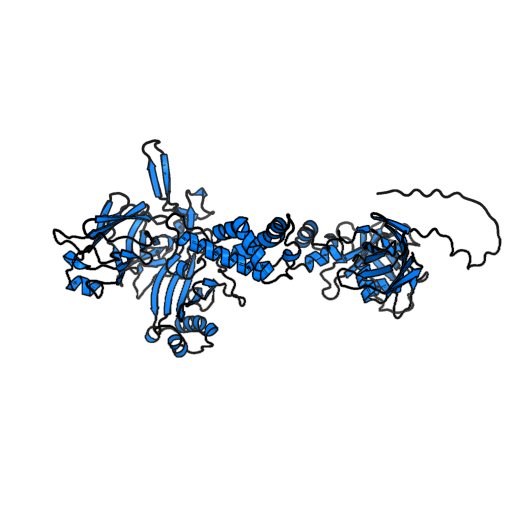
ATOM 2962 C CA . LEU A 1 391 ? -5.906 1.809 11.446 1.00 92.06 391 LEU A CA 1
ATOM 2963 C C . LEU A 1 391 ? -6.938 0.783 10.952 1.00 92.06 391 LEU A C 1
ATOM 2965 O O . LEU A 1 391 ? -8.126 1.007 11.160 1.00 92.06 391 LEU A O 1
ATOM 2969 N N . GLY A 1 392 ? -6.504 -0.300 10.302 1.00 89.44 392 GLY A N 1
ATOM 2970 C CA . GLY A 1 392 ? -7.383 -1.224 9.583 1.00 89.44 392 GLY A CA 1
ATOM 2971 C C . GLY A 1 392 ? -7.674 -0.778 8.149 1.00 89.44 392 GLY A C 1
ATOM 2972 O O . GLY A 1 392 ? -6.989 0.085 7.597 1.00 89.44 392 GLY A O 1
ATOM 2973 N N . LEU A 1 393 ? -8.681 -1.385 7.524 1.00 88.88 393 LEU A N 1
ATOM 2974 C CA . LEU A 1 393 ? -9.099 -1.057 6.156 1.00 88.88 393 LEU A CA 1
ATOM 2975 C C . LEU A 1 393 ? -10.393 -0.262 6.109 1.00 88.88 393 LEU A C 1
ATOM 2977 O O . LEU A 1 393 ? -10.687 0.332 5.080 1.00 88.88 393 LEU A O 1
ATOM 2981 N N . THR A 1 394 ? -11.144 -0.221 7.206 1.00 91.12 394 THR A N 1
ATOM 2982 C CA . THR A 1 394 ? -12.459 0.408 7.258 1.00 91.12 394 THR A CA 1
ATOM 2983 C C . THR A 1 394 ? -12.575 1.354 8.450 1.00 91.12 394 THR A C 1
ATOM 2985 O O . THR A 1 394 ? -11.896 1.223 9.468 1.00 91.12 394 THR A O 1
ATOM 2988 N N . PHE A 1 395 ? -13.490 2.317 8.378 1.00 93.25 395 PHE A N 1
ATOM 2989 C CA . PHE A 1 395 ? -13.877 3.127 9.527 1.00 93.25 395 PHE A CA 1
ATOM 2990 C C . PHE A 1 395 ? -14.468 2.270 10.652 1.00 93.25 395 PHE A C 1
ATOM 2992 O O . PHE A 1 395 ? -14.382 2.660 11.816 1.00 93.25 395 PHE A O 1
ATOM 2999 N N . ARG A 1 396 ? -15.021 1.090 10.333 1.00 88.25 396 ARG A N 1
ATOM 3000 C CA . ARG A 1 396 ? -15.456 0.125 11.344 1.00 88.25 396 ARG A CA 1
ATOM 3001 C C . ARG A 1 396 ? -14.286 -0.315 12.221 1.00 88.25 396 ARG A C 1
ATOM 3003 O O . ARG A 1 396 ? -14.458 -0.344 13.429 1.00 88.25 396 ARG A O 1
ATOM 3010 N N . ASP A 1 397 ? -13.101 -0.527 11.655 1.00 87.75 397 ASP A N 1
ATOM 3011 C CA . ASP A 1 397 ? -11.895 -0.875 12.424 1.00 87.75 397 ASP A CA 1
ATOM 3012 C C . ASP A 1 397 ? -11.456 0.251 13.373 1.00 87.75 397 ASP A C 1
ATOM 3014 O O . ASP A 1 397 ? -10.883 -0.002 14.429 1.00 87.75 397 ASP A O 1
ATOM 3018 N N . ILE A 1 398 ? -11.756 1.510 13.033 1.00 92.69 398 ILE A N 1
ATOM 3019 C CA . ILE A 1 398 ? -11.541 2.646 13.937 1.00 92.69 398 ILE A CA 1
ATOM 3020 C C . ILE A 1 398 ? -12.645 2.700 14.992 1.00 92.69 398 ILE A C 1
ATOM 3022 O O . ILE A 1 398 ? -12.341 2.929 16.157 1.00 92.69 398 ILE A O 1
ATOM 3026 N N . ARG A 1 399 ? -13.914 2.529 14.611 1.00 89.75 399 ARG A N 1
ATOM 3027 C CA . ARG A 1 399 ? -15.082 2.648 15.500 1.00 89.75 399 ARG A CA 1
ATOM 3028 C C . ARG A 1 399 ? -15.196 1.496 16.499 1.00 89.75 399 ARG A C 1
ATOM 3030 O O . ARG A 1 399 ? -15.600 1.726 17.634 1.00 89.75 399 ARG A O 1
ATOM 3037 N N . ASP A 1 400 ? -14.819 0.299 16.083 1.00 84.25 400 ASP A N 1
ATOM 3038 C CA . ASP A 1 400 ? -14.876 -0.940 16.849 1.00 84.25 400 ASP A CA 1
ATOM 3039 C C . ASP A 1 400 ? -13.417 -1.397 17.069 1.00 84.25 400 ASP A C 1
ATOM 3041 O O . ASP A 1 400 ? -12.946 -2.344 16.436 1.00 84.25 400 ASP A O 1
ATOM 3045 N N . PRO A 1 401 ? -12.647 -0.645 17.888 1.00 81.50 401 PRO A N 1
ATOM 3046 C CA . PRO A 1 401 ? -11.198 -0.604 17.787 1.00 81.50 401 PRO A CA 1
ATOM 3047 C C . PRO A 1 401 ? -10.550 -1.945 18.143 1.00 81.50 401 PRO A C 1
ATOM 3049 O O . PRO A 1 401 ? -10.897 -2.545 19.169 1.00 81.50 401 PRO A O 1
ATOM 3052 N N . PRO A 1 402 ? -9.532 -2.389 17.382 1.00 82.25 402 PRO A N 1
ATOM 3053 C CA . PRO A 1 402 ? -8.668 -3.468 17.825 1.00 82.25 402 PRO A CA 1
ATOM 3054 C C . PRO A 1 402 ? -7.919 -3.061 19.109 1.00 82.25 402 PRO A C 1
ATOM 3056 O O . PRO A 1 402 ? -7.786 -1.874 19.409 1.00 82.25 402 PRO A O 1
ATOM 3059 N N . PRO A 1 403 ? -7.305 -4.012 19.839 1.00 82.81 403 PRO A N 1
ATOM 3060 C CA . PRO A 1 403 ? -6.506 -3.718 21.038 1.00 82.81 403 PRO A CA 1
ATOM 3061 C C . PRO A 1 403 ? -5.306 -2.776 20.815 1.00 82.81 403 PRO A C 1
ATOM 3063 O O . PRO A 1 403 ? -4.661 -2.353 21.781 1.00 82.81 403 PRO A O 1
ATOM 3066 N N . THR A 1 404 ? -4.973 -2.482 19.553 1.00 88.81 404 THR A N 1
ATOM 3067 C CA . THR A 1 404 ? -3.958 -1.507 19.139 1.00 88.81 404 THR A CA 1
ATOM 3068 C C . THR A 1 404 ? -4.465 -0.062 19.129 1.00 88.81 404 THR A C 1
ATOM 3070 O O . THR A 1 404 ? -3.644 0.851 19.093 1.00 88.81 404 THR A O 1
ATOM 3073 N N . ILE A 1 405 ? -5.779 0.167 19.204 1.00 92.38 405 ILE A N 1
ATOM 3074 C CA . ILE A 1 405 ? -6.405 1.490 19.201 1.00 92.38 405 ILE A CA 1
ATOM 3075 C C . ILE A 1 405 ? -7.131 1.723 20.530 1.00 92.38 405 ILE A C 1
ATOM 3077 O O . ILE A 1 405 ? -7.861 0.869 21.025 1.00 92.38 405 ILE A O 1
ATOM 3081 N N . VAL A 1 406 ? -6.951 2.909 21.112 1.00 92.12 406 VAL A N 1
ATOM 3082 C CA . VAL A 1 406 ? -7.685 3.336 22.313 1.00 92.12 406 VAL A CA 1
ATOM 3083 C C . VAL A 1 406 ? -8.451 4.612 22.013 1.00 92.12 406 VAL A C 1
ATOM 3085 O O . VAL A 1 406 ? -7.858 5.630 21.653 1.00 92.12 406 VAL A O 1
ATOM 3088 N N . HIS A 1 407 ? -9.770 4.574 22.193 1.00 91.88 407 HIS A N 1
ATOM 3089 C CA . HIS A 1 407 ? -10.615 5.764 22.113 1.00 91.88 407 HIS A CA 1
ATOM 3090 C C . HIS A 1 407 ? -10.468 6.608 23.367 1.00 91.88 407 HIS A C 1
ATOM 3092 O O . HIS A 1 407 ? -10.622 6.118 24.485 1.00 91.88 407 HIS A O 1
ATOM 3098 N N . THR A 1 408 ? -10.229 7.898 23.177 1.00 89.44 408 THR A N 1
ATOM 3099 C CA . THR A 1 408 ? -10.217 8.884 24.263 1.00 89.44 408 THR A CA 1
ATOM 3100 C C . THR A 1 408 ? -11.433 9.796 24.228 1.00 89.44 408 THR A C 1
ATOM 3102 O O . THR A 1 408 ? -11.799 10.368 25.250 1.00 89.44 408 THR A O 1
ATOM 3105 N N . GLU A 1 409 ? -12.074 9.923 23.068 1.00 89.75 409 GLU A N 1
ATOM 3106 C CA . GLU A 1 409 ? -13.330 10.646 22.889 1.00 89.75 409 GLU A CA 1
ATOM 3107 C C . GLU A 1 409 ? -14.131 9.981 21.768 1.00 89.75 409 GLU A C 1
ATOM 3109 O O . GLU A 1 409 ? -13.583 9.692 20.709 1.00 89.75 409 GLU A O 1
ATOM 3114 N N . GLU A 1 410 ? -15.426 9.781 21.989 1.00 90.94 410 GLU A N 1
ATOM 3115 C CA . GLU A 1 410 ? -16.392 9.416 20.952 1.00 90.94 410 GLU A CA 1
ATOM 3116 C C . GLU A 1 410 ? -17.642 10.259 21.201 1.00 90.94 410 GLU A C 1
ATOM 3118 O O . GLU A 1 410 ? -18.231 10.195 22.288 1.00 90.94 410 GLU A O 1
ATOM 3123 N N . ARG A 1 411 ? -18.045 11.079 20.227 1.00 92.31 411 ARG A N 1
ATOM 3124 C CA . ARG A 1 411 ? -19.298 11.836 20.321 1.00 92.31 411 ARG A CA 1
ATOM 3125 C C . ARG A 1 411 ? -19.877 12.191 18.962 1.00 92.31 411 ARG A C 1
ATOM 3127 O O . ARG A 1 411 ? -19.161 12.384 17.985 1.00 92.31 411 ARG A O 1
ATOM 3134 N N . VAL A 1 412 ? -21.192 12.373 18.954 1.00 95.38 412 VAL A N 1
ATOM 3135 C CA . VAL A 1 412 ? -21.909 13.003 17.846 1.00 95.38 412 VAL A CA 1
ATOM 3136 C C . VAL A 1 412 ? -21.780 14.515 17.990 1.00 95.38 412 VAL A C 1
ATOM 3138 O O . VAL A 1 412 ? -22.066 15.071 19.052 1.00 95.38 412 VAL A O 1
ATOM 3141 N N . VAL A 1 413 ? -21.344 15.174 16.925 1.00 97.06 413 VAL A N 1
ATOM 3142 C CA . VAL A 1 413 ? -21.171 16.622 16.840 1.00 97.06 413 VAL A CA 1
ATOM 3143 C C . VAL A 1 413 ? -22.272 17.183 15.950 1.00 97.06 413 VAL A C 1
ATOM 3145 O O . VAL A 1 413 ? -22.477 16.712 14.832 1.00 97.06 413 VAL A O 1
ATOM 3148 N N . ARG A 1 414 ? -22.970 18.207 16.437 1.00 97.75 414 ARG A N 1
ATOM 3149 C CA . ARG A 1 414 ? -23.847 19.080 15.650 1.00 97.75 414 ARG A CA 1
ATOM 3150 C C . ARG A 1 414 ? -23.186 20.439 15.468 1.00 97.75 414 ARG A C 1
ATOM 3152 O O . ARG A 1 414 ? -22.214 20.765 16.145 1.00 97.75 414 ARG A O 1
ATOM 3159 N N . ILE A 1 415 ? -23.743 21.265 14.586 1.00 97.69 415 ILE A N 1
ATOM 3160 C CA . ILE A 1 415 ? -23.183 22.592 14.293 1.00 97.69 415 ILE A CA 1
ATOM 3161 C C . ILE A 1 415 ? -22.978 23.458 15.549 1.00 97.69 415 ILE A C 1
ATOM 3163 O O . ILE A 1 415 ? -21.941 24.103 15.676 1.00 97.69 415 ILE A O 1
ATOM 3167 N N . ASP A 1 416 ? -23.910 23.408 16.507 1.00 97.56 416 ASP A N 1
ATOM 3168 C CA . ASP A 1 416 ? -23.840 24.180 17.757 1.00 97.56 416 ASP A CA 1
ATOM 3169 C C . ASP A 1 416 ? -22.747 23.674 18.722 1.00 97.56 416 ASP A C 1
ATOM 3171 O O . ASP A 1 416 ? -22.338 24.403 19.627 1.00 97.56 416 ASP A O 1
ATOM 3175 N N . ASP A 1 417 ? -22.248 22.448 18.522 1.00 96.12 417 ASP A N 1
ATOM 3176 C CA . ASP A 1 417 ? -21.169 21.854 19.317 1.00 96.12 417 ASP A CA 1
ATOM 3177 C C . ASP A 1 417 ? -19.771 22.247 18.799 1.00 96.12 417 ASP A C 1
ATOM 3179 O O . ASP A 1 417 ? -18.762 21.999 19.470 1.00 96.12 417 ASP A O 1
ATOM 3183 N N . VAL A 1 418 ? -19.682 22.843 17.602 1.00 96.81 418 VAL A N 1
ATOM 3184 C CA . VAL A 1 418 ? -18.414 23.255 16.986 1.00 96.81 418 VAL A CA 1
ATOM 3185 C C . VAL A 1 418 ? -17.985 24.602 17.557 1.00 96.81 418 VAL A C 1
ATOM 3187 O O . VAL A 1 418 ? -18.354 25.670 17.072 1.00 96.81 418 VAL A O 1
ATOM 3190 N N . THR A 1 419 ? -17.201 24.545 18.631 1.00 94.00 419 THR A N 1
ATOM 3191 C CA . THR A 1 419 ? -16.786 25.740 19.384 1.00 94.00 419 THR A CA 1
ATOM 3192 C C . THR A 1 419 ? -15.388 26.244 19.029 1.00 94.00 419 THR A C 1
ATOM 3194 O O . THR A 1 419 ? -15.078 27.407 19.303 1.00 94.00 419 THR A O 1
ATOM 3197 N N . ASP A 1 420 ? -14.554 25.419 18.392 1.00 94.88 420 ASP A N 1
ATOM 3198 C CA . ASP A 1 420 ? -13.192 25.771 17.998 1.00 94.88 420 ASP A CA 1
ATOM 3199 C C . ASP A 1 420 ? -12.985 25.733 16.471 1.00 94.88 420 ASP A C 1
ATOM 3201 O O . ASP A 1 420 ? -13.660 25.025 15.721 1.00 94.88 420 ASP A O 1
ATOM 3205 N N . GLY A 1 421 ? -12.036 26.545 15.998 1.00 97.25 421 GLY A N 1
ATOM 3206 C CA . GLY A 1 421 ? -11.761 26.692 14.568 1.00 97.25 421 GLY A CA 1
ATOM 3207 C C . GLY A 1 421 ? -11.038 25.501 13.934 1.00 97.25 421 GLY A C 1
ATOM 3208 O O . GLY A 1 421 ? -11.087 25.367 12.712 1.00 97.25 421 GLY A O 1
ATOM 3209 N N . LEU A 1 422 ? -10.375 24.648 14.723 1.00 97.62 422 LEU A N 1
ATOM 3210 C CA . LEU A 1 422 ? -9.697 23.460 14.206 1.00 97.62 422 LEU A CA 1
ATOM 3211 C C . LEU A 1 422 ? -10.728 22.393 13.835 1.00 97.62 422 LEU A C 1
ATOM 3213 O O . LEU A 1 422 ? -10.689 21.900 12.709 1.00 97.62 422 LEU A O 1
ATOM 3217 N N . LEU A 1 423 ? -11.682 22.102 14.723 1.00 97.56 423 LEU A N 1
ATOM 3218 C CA . LEU A 1 423 ? -12.769 21.166 14.441 1.00 97.56 423 LEU A CA 1
ATOM 3219 C C . LEU A 1 423 ? -13.590 21.617 13.226 1.00 97.56 423 LEU A C 1
ATOM 3221 O O . LEU A 1 423 ? -13.860 20.820 12.329 1.00 97.56 423 LEU A O 1
ATOM 3225 N N . ALA A 1 424 ? -13.914 22.912 13.133 1.00 98.00 424 ALA A N 1
ATOM 3226 C CA . ALA A 1 424 ? -14.580 23.463 11.952 1.00 98.00 424 ALA A CA 1
ATOM 3227 C C . ALA A 1 424 ? -13.774 23.209 10.663 1.00 98.00 424 ALA A C 1
ATOM 3229 O O . ALA A 1 424 ? -14.338 22.810 9.644 1.00 98.00 424 ALA A O 1
ATOM 3230 N N . ALA A 1 425 ? -12.451 23.399 10.703 1.00 98.12 425 ALA A N 1
ATOM 3231 C CA . ALA A 1 425 ? -11.581 23.157 9.556 1.00 98.12 425 ALA A CA 1
ATOM 3232 C C . ALA A 1 425 ? -11.472 21.666 9.190 1.00 98.12 425 ALA A C 1
ATOM 3234 O O . ALA A 1 425 ? -11.444 21.343 8.004 1.00 98.12 425 ALA A O 1
ATOM 3235 N N . GLN A 1 426 ? -11.447 20.760 10.172 1.00 98.06 426 GLN A N 1
ATOM 3236 C CA . GLN A 1 426 ? -11.440 19.309 9.949 1.00 98.06 426 GLN A CA 1
ATOM 3237 C C . GLN A 1 426 ? -12.760 18.819 9.330 1.00 98.06 426 GLN A C 1
ATOM 3239 O O . GLN A 1 426 ? -12.741 18.069 8.353 1.00 98.06 426 GLN A O 1
ATOM 3244 N N . ILE A 1 427 ? -13.909 19.297 9.824 1.00 97.94 427 ILE A N 1
ATOM 3245 C CA . ILE A 1 427 ? -15.228 18.983 9.245 1.00 97.94 427 ILE A CA 1
ATOM 3246 C C . ILE A 1 427 ? -15.302 19.474 7.792 1.00 97.94 427 ILE A C 1
ATOM 3248 O O . ILE A 1 427 ? -15.687 18.721 6.898 1.00 97.94 427 ILE A O 1
ATOM 3252 N N . LEU A 1 428 ? -14.864 20.709 7.527 1.00 97.69 428 LEU A N 1
ATOM 3253 C CA . LEU A 1 428 ? -14.814 21.264 6.171 1.00 97.69 428 LEU A CA 1
ATOM 3254 C C . LEU A 1 428 ? -13.871 20.490 5.246 1.00 97.69 428 LEU A C 1
ATOM 3256 O O . LEU A 1 428 ? -14.216 20.250 4.091 1.00 97.69 428 LEU A O 1
ATOM 3260 N N . ALA A 1 429 ? -12.701 20.077 5.738 1.00 96.31 429 ALA A N 1
ATOM 3261 C CA . ALA A 1 429 ? -11.766 19.257 4.973 1.00 96.31 429 ALA A CA 1
ATOM 3262 C C . ALA A 1 429 ? -12.343 17.869 4.639 1.00 96.31 429 ALA A C 1
ATOM 3264 O O . ALA A 1 429 ? -12.032 17.334 3.578 1.00 96.31 429 ALA A O 1
ATOM 3265 N N . SER A 1 430 ? -13.216 17.331 5.498 1.00 96.31 430 SER A N 1
ATOM 3266 C CA . SER A 1 430 ? -13.876 16.032 5.304 1.00 96.31 430 SER A CA 1
ATOM 3267 C C . SER A 1 430 ? -15.053 16.104 4.320 1.00 96.31 430 SER A C 1
ATOM 3269 O O . SER A 1 430 ? -15.210 15.234 3.466 1.00 96.31 430 SER A O 1
ATOM 3271 N N . ALA A 1 431 ? -15.892 17.143 4.411 1.00 95.94 431 ALA A N 1
ATOM 3272 C CA . ALA A 1 431 ? -17.088 17.301 3.571 1.00 95.94 431 ALA A CA 1
ATOM 3273 C C . ALA A 1 431 ? -16.811 17.993 2.222 1.00 95.94 431 ALA A C 1
ATOM 3275 O O . ALA A 1 431 ? -17.460 17.713 1.209 1.00 95.94 431 ALA A O 1
ATOM 3276 N N . GLY A 1 432 ? -15.830 18.899 2.188 1.00 92.62 432 GLY A N 1
ATOM 3277 C CA . GLY A 1 432 ? -15.508 19.738 1.034 1.00 92.62 432 GLY A CA 1
ATOM 3278 C C . GLY A 1 432 ? -15.230 18.956 -0.256 1.00 92.62 432 GLY A C 1
ATOM 3279 O O . GLY A 1 432 ? -15.856 19.261 -1.272 1.00 92.62 432 GLY A O 1
ATOM 3280 N N . PRO A 1 433 ? -14.351 17.934 -0.255 1.00 90.38 433 PRO A N 1
ATOM 3281 C CA . PRO A 1 433 ? -14.020 17.171 -1.460 1.00 90.38 433 PRO A CA 1
ATOM 3282 C C . PRO A 1 433 ? -15.182 16.379 -2.071 1.00 90.38 433 PRO A C 1
ATOM 3284 O O . PRO A 1 433 ? -15.126 16.072 -3.260 1.00 90.38 433 PRO A O 1
ATOM 3287 N N . VAL A 1 434 ? -16.203 16.027 -1.283 1.00 88.19 434 VAL A N 1
ATOM 3288 C CA . VAL A 1 434 ? -17.356 15.235 -1.748 1.00 88.19 434 VAL A CA 1
ATOM 3289 C C . VAL A 1 434 ? -18.407 16.136 -2.399 1.00 88.19 434 VAL A C 1
ATOM 3291 O O . VAL A 1 434 ? -18.932 15.812 -3.462 1.00 88.19 434 VAL A O 1
ATOM 3294 N N . TYR A 1 435 ? -18.665 17.307 -1.810 1.00 89.19 435 TYR A N 1
ATOM 3295 C CA . TYR A 1 435 ? -19.795 18.163 -2.192 1.00 89.19 435 TYR A CA 1
ATOM 3296 C C . TYR A 1 435 ? -19.415 19.541 -2.753 1.00 89.19 435 TYR A C 1
ATOM 3298 O O . TYR A 1 435 ? -20.293 20.308 -3.146 1.00 89.19 435 TYR A O 1
ATOM 3306 N N . GLY A 1 436 ? -18.128 19.897 -2.783 1.00 91.88 436 GLY A N 1
ATOM 3307 C CA . GLY A 1 436 ? -17.677 21.245 -3.152 1.00 91.88 436 GLY A CA 1
ATOM 3308 C C . GLY A 1 436 ? -18.049 22.317 -2.119 1.00 91.88 436 GLY A C 1
ATOM 3309 O O . GLY A 1 436 ? -18.221 23.483 -2.473 1.00 91.88 436 GLY A O 1
ATOM 3310 N N . ILE A 1 437 ? -18.208 21.915 -0.857 1.00 94.06 437 ILE A N 1
ATOM 3311 C CA . ILE A 1 437 ? -18.670 22.759 0.251 1.00 94.06 437 ILE A CA 1
ATOM 3312 C C . ILE A 1 437 ? -17.550 23.658 0.771 1.00 94.06 437 ILE A C 1
ATOM 3314 O O . ILE A 1 437 ? -16.392 23.247 0.847 1.00 94.06 437 ILE A O 1
ATOM 3318 N N . THR A 1 438 ? -17.906 24.886 1.164 1.00 96.06 438 THR A N 1
ATOM 3319 C CA . THR A 1 438 ? -16.939 25.867 1.692 1.00 96.06 438 THR A CA 1
ATOM 3320 C C . THR A 1 438 ? -17.321 26.467 3.046 1.00 96.06 438 THR A C 1
ATOM 3322 O O . THR A 1 438 ? -16.519 27.199 3.626 1.00 96.06 438 THR A O 1
ATOM 3325 N N . THR A 1 439 ? -18.511 26.154 3.571 1.00 97.69 439 THR A N 1
ATOM 3326 C CA . THR A 1 439 ? -19.014 26.665 4.858 1.00 97.69 439 THR A CA 1
ATOM 3327 C C . THR A 1 439 ? -19.509 25.540 5.767 1.00 97.69 439 THR A C 1
ATOM 3329 O O . THR A 1 439 ? -19.870 24.458 5.302 1.00 97.69 439 THR A O 1
ATOM 3332 N N . LEU A 1 440 ? -19.473 25.771 7.082 1.00 97.62 440 LEU A N 1
ATOM 3333 C CA . LEU A 1 440 ? -19.818 24.749 8.071 1.00 97.62 440 LEU A CA 1
ATOM 3334 C C . LEU A 1 440 ? -21.322 24.440 8.039 1.00 97.62 440 LEU A C 1
ATOM 3336 O O . LEU A 1 440 ? -21.728 23.289 8.165 1.00 97.62 440 LEU A O 1
ATOM 3340 N N . GLU A 1 441 ? -22.145 25.462 7.807 1.00 97.88 441 GLU A N 1
ATOM 3341 C CA . GLU A 1 441 ? -23.591 25.339 7.650 1.00 97.88 441 GLU A CA 1
ATOM 3342 C C . GLU A 1 441 ? -23.953 24.445 6.462 1.00 97.88 441 GLU A C 1
ATOM 3344 O O . GLU A 1 441 ? -24.803 23.567 6.593 1.00 97.88 441 GLU A O 1
ATOM 3349 N N . GLU A 1 442 ? -23.294 24.642 5.317 1.00 97.38 442 GLU A N 1
ATOM 3350 C CA . GLU A 1 442 ? -23.465 23.784 4.141 1.00 97.38 442 GLU A CA 1
ATOM 3351 C C . GLU A 1 442 ? -23.014 22.347 4.432 1.00 97.38 442 GLU A C 1
ATOM 3353 O O . GLU A 1 442 ? -23.716 21.413 4.047 1.00 97.38 442 GLU A O 1
ATOM 3358 N N . ALA A 1 443 ? -21.898 22.161 5.154 1.00 97.06 443 ALA A N 1
ATOM 3359 C CA . ALA A 1 443 ? -21.398 20.835 5.529 1.00 97.06 443 ALA A CA 1
ATOM 3360 C C . ALA A 1 443 ? -22.456 20.063 6.324 1.00 97.06 443 ALA A C 1
ATOM 3362 O O . ALA A 1 443 ? -22.899 19.005 5.885 1.00 97.06 443 ALA A O 1
ATOM 3363 N N . PHE A 1 444 ? -22.963 20.632 7.418 1.00 97.94 444 PHE A N 1
ATOM 3364 C CA . PHE A 1 444 ? -24.002 19.979 8.216 1.00 97.94 444 PHE A CA 1
ATOM 3365 C C . PHE A 1 444 ? -25.332 19.812 7.467 1.00 97.94 444 PHE A C 1
ATOM 3367 O O . PHE A 1 444 ? -26.057 18.858 7.722 1.00 97.94 444 PHE A O 1
ATOM 3374 N N . GLN A 1 445 ? -25.675 20.690 6.522 1.00 97.25 445 GLN A N 1
ATOM 3375 C CA . GLN A 1 445 ? -26.875 20.518 5.690 1.00 97.25 445 GLN A CA 1
ATOM 3376 C C . GLN A 1 445 ? -26.760 19.369 4.681 1.00 97.25 445 GLN A C 1
ATOM 3378 O O . GLN A 1 445 ? -27.791 18.848 4.259 1.00 97.25 445 GLN A O 1
ATOM 3383 N N . SER A 1 446 ? -25.538 18.999 4.295 1.00 94.81 446 SER A N 1
ATOM 3384 C CA . SER A 1 446 ? -25.271 17.953 3.301 1.00 94.81 446 SER A CA 1
ATOM 3385 C C . SER A 1 446 ? -25.192 16.535 3.868 1.00 94.81 446 SER A C 1
ATOM 3387 O O . SER A 1 446 ? -25.304 15.584 3.100 1.00 94.81 446 SER A O 1
ATOM 3389 N N . VAL A 1 447 ? -25.012 16.394 5.184 1.00 96.25 447 VAL A N 1
ATOM 3390 C CA . VAL A 1 447 ? -24.863 15.098 5.859 1.00 96.25 447 VAL A CA 1
ATOM 3391 C C . VAL A 1 447 ? -26.166 14.650 6.509 1.00 96.25 447 VAL A C 1
ATOM 3393 O O . VAL A 1 447 ? -27.007 15.469 6.904 1.00 96.25 447 VAL A O 1
ATOM 3396 N N . ASP A 1 448 ? -26.328 13.340 6.661 1.00 96.25 448 ASP A N 1
ATOM 3397 C CA . ASP A 1 448 ? -27.524 12.774 7.262 1.00 96.25 448 ASP A CA 1
ATOM 3398 C C . ASP A 1 448 ? -27.717 13.251 8.701 1.00 96.25 448 ASP A C 1
ATOM 3400 O O . ASP A 1 448 ? -26.791 13.332 9.506 1.00 96.25 448 ASP A O 1
ATOM 3404 N N . ARG A 1 449 ? -28.969 13.595 9.024 1.00 96.38 449 ARG A N 1
ATOM 3405 C CA . ARG A 1 449 ? -29.399 14.078 10.350 1.00 96.38 449 ARG A CA 1
ATOM 3406 C C . ARG A 1 449 ? -28.686 15.341 10.848 1.00 96.38 449 ARG A C 1
ATOM 3408 O O . ARG A 1 449 ? -28.919 15.727 11.990 1.00 96.38 449 ARG A O 1
ATOM 3415 N N . HIS A 1 450 ? -27.908 16.022 10.005 1.00 97.56 450 HIS A N 1
ATOM 3416 C CA . HIS A 1 450 ? -27.099 17.177 10.402 1.00 97.56 450 HIS A CA 1
ATOM 3417 C C . HIS A 1 450 ? -26.126 16.854 11.545 1.00 97.56 450 HIS A C 1
ATOM 3419 O O . HIS A 1 450 ? -25.928 17.661 12.458 1.00 97.56 450 HIS A O 1
ATOM 3425 N N . GLU A 1 451 ? -25.544 15.657 11.502 1.00 97.25 451 GLU A N 1
ATOM 3426 C CA . GLU A 1 451 ? -24.681 15.102 12.540 1.00 97.25 451 GLU A CA 1
ATOM 3427 C C . GLU A 1 451 ? -23.404 14.530 11.916 1.00 97.25 451 GLU A C 1
ATOM 3429 O O . GLU A 1 451 ? -23.441 13.953 10.831 1.00 97.25 451 GLU A O 1
ATOM 3434 N N . VAL A 1 452 ? -22.275 14.687 12.609 1.00 97.38 452 VAL A N 1
ATOM 3435 C CA . VAL A 1 452 ? -21.014 14.006 12.275 1.00 97.38 452 VAL A CA 1
ATOM 3436 C C . VAL A 1 452 ? -20.505 13.256 13.504 1.00 97.38 452 VAL A C 1
ATOM 3438 O O . VAL A 1 452 ? -20.650 13.733 14.632 1.00 97.38 452 VAL A O 1
ATOM 3441 N N . ASN A 1 453 ? -19.914 12.087 13.309 1.00 96.94 453 ASN A N 1
ATOM 3442 C CA . ASN A 1 453 ? -19.245 11.324 14.351 1.00 96.94 453 ASN A CA 1
ATOM 3443 C C . ASN A 1 453 ? -17.800 11.808 14.487 1.00 96.94 453 ASN A C 1
ATOM 3445 O O . ASN A 1 453 ? -17.061 11.874 13.506 1.00 96.94 453 ASN A O 1
ATOM 3449 N N . LEU A 1 454 ? -17.401 12.146 15.711 1.00 96.94 454 LEU A N 1
ATOM 3450 C CA . LEU A 1 454 ? -16.029 12.484 16.066 1.00 96.94 454 LEU A CA 1
ATOM 3451 C C . LEU A 1 454 ? -15.467 11.390 16.963 1.00 96.94 454 LEU A C 1
ATOM 3453 O O . LEU A 1 454 ? -16.041 11.099 18.016 1.00 96.94 454 LEU A O 1
ATOM 3457 N N . ILE A 1 455 ? -14.322 10.840 16.562 1.00 95.81 455 ILE A N 1
ATOM 3458 C CA . ILE A 1 455 ? -13.548 9.893 17.364 1.00 95.81 455 ILE A CA 1
ATOM 3459 C C . ILE A 1 455 ? -12.131 10.437 17.528 1.00 95.81 455 ILE A C 1
ATOM 3461 O O . ILE A 1 455 ? -11.383 10.563 16.557 1.00 95.81 455 ILE A O 1
ATOM 3465 N N . SER A 1 456 ? -11.750 10.741 18.764 1.00 95.12 456 SER A N 1
ATOM 3466 C CA . SER A 1 456 ? -10.359 11.005 19.134 1.00 95.12 456 SER A CA 1
ATOM 3467 C C . SER A 1 456 ? -9.771 9.709 19.666 1.00 95.12 456 SER A C 1
ATOM 3469 O O . SER A 1 456 ? -10.312 9.124 20.610 1.00 95.12 456 SER A O 1
ATOM 3471 N N . PHE A 1 457 ? -8.679 9.247 19.070 1.00 95.19 457 PHE A N 1
ATOM 3472 C CA . PHE A 1 457 ? -8.088 7.965 19.433 1.00 95.19 457 PHE A CA 1
ATOM 3473 C C . PHE A 1 457 ? -6.567 7.985 19.348 1.00 95.19 457 PHE A C 1
ATOM 3475 O O . PHE A 1 457 ? -5.957 8.870 18.745 1.00 95.19 457 PHE A O 1
ATOM 3482 N N . TRP A 1 458 ? -5.956 6.986 19.968 1.00 95.38 458 TRP A N 1
ATOM 3483 C CA . TRP A 1 458 ? -4.522 6.756 19.952 1.00 95.38 458 TRP A CA 1
ATOM 3484 C C . TRP A 1 458 ? -4.206 5.430 19.280 1.00 95.38 458 TRP A C 1
ATOM 3486 O O . TRP A 1 458 ? -4.722 4.392 19.691 1.00 95.38 458 TRP A O 1
ATOM 3496 N N . GLU A 1 459 ? -3.348 5.477 18.266 1.00 95.00 459 GLU A N 1
ATOM 3497 C CA . GLU A 1 459 ? -2.796 4.305 17.598 1.00 95.00 459 GLU A CA 1
ATOM 3498 C C . GLU A 1 459 ? -1.517 3.899 18.334 1.00 95.00 459 GLU A C 1
ATOM 3500 O O . GLU A 1 459 ? -0.531 4.639 18.434 1.00 95.00 459 GLU A O 1
ATOM 3505 N N . GLY A 1 460 ? -1.573 2.725 18.940 1.00 92.31 460 GLY A N 1
ATOM 3506 C CA . GLY A 1 460 ? -0.584 2.266 19.886 1.00 92.31 460 GLY A CA 1
ATOM 3507 C C . GLY A 1 460 ? 0.721 1.789 19.287 1.00 92.31 460 GLY A C 1
ATOM 3508 O O . GLY A 1 460 ? 1.726 1.819 19.993 1.00 92.31 460 GLY A O 1
ATOM 3509 N N . THR A 1 461 ? 0.739 1.365 18.026 1.00 93.00 461 THR A N 1
ATOM 3510 C CA . THR A 1 461 ? 1.919 0.743 17.424 1.00 93.00 461 THR A CA 1
ATOM 3511 C C . THR A 1 461 ? 2.989 1.751 17.035 1.00 93.00 461 THR A C 1
ATOM 3513 O O . THR A 1 461 ? 4.179 1.491 17.228 1.00 93.00 461 THR A O 1
ATOM 3516 N N . ASN A 1 462 ? 2.585 2.953 16.629 1.00 93.25 462 ASN A N 1
ATOM 3517 C CA . ASN A 1 462 ? 3.478 4.093 16.430 1.00 93.25 462 ASN A CA 1
ATOM 3518 C C . ASN A 1 462 ? 3.456 5.076 17.598 1.00 93.25 462 ASN A C 1
ATOM 3520 O O . ASN A 1 462 ? 4.345 5.920 17.709 1.00 93.25 462 ASN A O 1
ATOM 3524 N N . GLY A 1 463 ? 2.451 4.987 18.473 1.00 93.50 463 GLY A N 1
ATOM 3525 C CA . GLY A 1 463 ? 2.295 5.936 19.561 1.00 93.50 463 GLY A CA 1
ATOM 3526 C C . GLY A 1 463 ? 1.891 7.317 19.064 1.00 93.50 463 GLY A C 1
ATOM 3527 O O . GLY A 1 463 ? 2.525 8.306 19.431 1.00 93.50 463 GLY A O 1
ATOM 3528 N N . VAL A 1 464 ? 0.882 7.370 18.196 1.00 95.06 464 VAL A N 1
ATOM 3529 C CA . VAL A 1 464 ? 0.433 8.607 17.553 1.00 95.06 464 VAL A CA 1
ATOM 3530 C C . VAL A 1 464 ? -1.073 8.772 17.762 1.00 95.06 464 VAL A C 1
ATOM 3532 O O . VAL A 1 464 ? -1.825 7.823 17.532 1.00 95.06 464 VAL A O 1
ATOM 3535 N N . PRO A 1 465 ? -1.553 9.959 18.172 1.00 96.56 465 PRO A N 1
ATOM 3536 C CA . PRO A 1 465 ? -2.976 10.235 18.214 1.00 96.56 465 PRO A CA 1
ATOM 3537 C C . PRO A 1 465 ? -3.518 10.741 16.886 1.00 96.56 465 PRO A C 1
ATOM 3539 O O . PRO A 1 465 ? -2.834 11.418 16.108 1.00 96.56 465 PRO A O 1
ATOM 3542 N N . TYR A 1 466 ? -4.809 10.501 16.701 1.00 97.56 466 TYR A N 1
ATOM 3543 C CA . TYR A 1 466 ? -5.566 10.896 15.527 1.00 97.56 466 TYR A CA 1
ATOM 3544 C C . TYR A 1 466 ? -6.955 11.411 15.914 1.00 97.56 466 TYR A C 1
ATOM 3546 O O . TYR A 1 466 ? -7.464 11.164 17.010 1.00 97.56 466 TYR A O 1
ATOM 3554 N N . THR A 1 467 ? -7.569 12.126 14.976 1.00 97.69 467 THR A N 1
ATOM 3555 C CA . THR A 1 467 ? -8.981 12.517 15.027 1.00 97.69 467 THR A CA 1
ATOM 3556 C C . THR A 1 467 ? -9.661 12.001 13.769 1.00 97.69 467 THR A C 1
ATOM 3558 O O . THR A 1 467 ? -9.286 12.414 12.673 1.00 97.69 467 THR A O 1
ATOM 3561 N N . ALA A 1 468 ? -10.649 11.123 13.903 1.00 97.94 468 ALA A N 1
ATOM 3562 C CA . ALA A 1 468 ? -11.528 10.739 12.807 1.00 97.94 468 ALA A CA 1
ATOM 3563 C C . ALA A 1 468 ? -12.822 11.556 12.851 1.00 97.94 468 ALA A C 1
ATOM 3565 O O . ALA A 1 468 ? -13.430 11.717 13.910 1.00 97.94 468 ALA A O 1
ATOM 3566 N N . ILE A 1 469 ? -13.227 12.054 11.686 1.00 98.06 469 ILE A N 1
ATOM 3567 C CA . ILE A 1 469 ? -14.526 12.674 11.439 1.00 98.06 469 ILE A CA 1
ATOM 3568 C C . ILE A 1 469 ? -15.225 11.824 10.388 1.00 98.06 469 ILE A C 1
ATOM 3570 O O . ILE A 1 469 ? -14.709 11.698 9.279 1.00 98.06 469 ILE A O 1
ATOM 3574 N N . GLU A 1 470 ? -16.382 11.269 10.718 1.00 97.75 470 GLU A N 1
ATOM 3575 C CA . GLU A 1 470 ? -17.214 10.487 9.802 1.00 97.75 470 GLU A CA 1
ATOM 3576 C C . GLU A 1 470 ? -18.640 11.039 9.772 1.00 97.75 470 GLU A C 1
ATOM 3578 O O . GLU A 1 470 ? -19.111 11.652 10.729 1.00 97.75 470 GLU A O 1
ATOM 3583 N N . TYR A 1 471 ? -19.315 10.878 8.643 1.00 97.56 471 TYR A N 1
ATOM 3584 C CA . TYR A 1 471 ? -20.698 11.264 8.462 1.00 97.56 471 TYR A CA 1
ATOM 3585 C C . TYR A 1 471 ? -21.395 10.365 7.441 1.00 97.56 471 TYR A C 1
ATOM 3587 O O . TYR A 1 471 ? -20.820 9.980 6.421 1.00 97.56 471 TYR A O 1
ATOM 3595 N N . GLY A 1 472 ? -22.679 10.108 7.686 1.00 96.31 472 GLY A N 1
ATOM 3596 C CA . GLY A 1 472 ? -23.539 9.402 6.744 1.00 96.31 472 GLY A CA 1
ATOM 3597 C C . GLY A 1 472 ? -23.970 10.294 5.582 1.00 96.31 472 GLY A C 1
ATOM 3598 O O . GLY A 1 472 ? -24.256 11.486 5.763 1.00 96.31 472 GLY A O 1
ATOM 3599 N N . ALA A 1 473 ? -24.034 9.708 4.390 1.00 93.00 473 ALA A N 1
ATOM 3600 C CA . ALA A 1 473 ? -24.680 10.298 3.231 1.00 93.00 473 ALA A CA 1
ATOM 3601 C C . ALA A 1 473 ? -25.397 9.226 2.403 1.00 93.00 473 ALA A C 1
ATOM 3603 O O . ALA A 1 473 ? -24.843 8.659 1.459 1.00 93.00 473 ALA A O 1
ATOM 3604 N N . GLY A 1 474 ? -26.659 8.986 2.747 1.00 91.75 474 GLY A N 1
ATOM 3605 C CA . GLY A 1 474 ? -27.449 7.909 2.172 1.00 91.75 474 GLY A CA 1
ATOM 3606 C C . GLY A 1 474 ? -27.115 6.575 2.833 1.00 91.75 474 GLY A C 1
ATOM 3607 O O . GLY A 1 474 ? -27.247 6.425 4.044 1.00 91.75 474 GLY A O 1
ATOM 3608 N N . ASP A 1 475 ? -26.748 5.588 2.024 1.00 88.50 475 ASP A N 1
ATOM 3609 C CA . ASP A 1 475 ? -26.277 4.268 2.453 1.00 88.50 475 ASP A CA 1
ATOM 3610 C C . ASP A 1 475 ? -24.769 4.216 2.732 1.00 88.50 475 ASP A C 1
ATOM 3612 O O . ASP A 1 475 ? -24.312 3.274 3.374 1.00 88.50 475 ASP A O 1
ATOM 3616 N N . ASN A 1 476 ? -24.030 5.254 2.338 1.00 91.19 476 ASN A N 1
ATOM 3617 C CA . ASN A 1 476 ? -22.577 5.300 2.446 1.00 91.19 476 ASN A CA 1
ATOM 3618 C C . ASN A 1 476 ? -22.129 6.155 3.640 1.00 91.19 476 ASN A C 1
ATOM 3620 O O . ASN A 1 476 ? -22.809 7.108 4.041 1.00 91.19 476 ASN A O 1
ATOM 3624 N N . SER A 1 477 ? -20.931 5.871 4.154 1.00 93.94 477 SER A N 1
ATOM 3625 C CA . SER A 1 477 ? -20.234 6.735 5.114 1.00 93.94 477 SER A CA 1
ATOM 3626 C C . SER A 1 477 ? -19.034 7.428 4.469 1.00 93.94 477 SER A C 1
ATOM 3628 O O . SER A 1 477 ? -18.320 6.846 3.653 1.00 93.94 477 SER A O 1
ATOM 3630 N N . TYR A 1 478 ? -18.800 8.690 4.815 1.00 96.75 478 TYR A N 1
ATOM 3631 C CA . TYR A 1 478 ? -17.673 9.472 4.310 1.00 96.75 478 TYR A CA 1
ATOM 3632 C C . TYR A 1 478 ? -16.997 10.227 5.442 1.00 96.75 478 TYR A C 1
ATOM 3634 O O . TYR A 1 478 ? -17.587 10.474 6.490 1.00 96.75 478 TYR A O 1
ATOM 3642 N N . GLY A 1 479 ? -15.751 10.638 5.237 1.00 97.31 479 GLY A N 1
ATOM 3643 C CA . GLY A 1 479 ? -15.019 11.285 6.311 1.00 97.31 479 GLY A CA 1
ATOM 3644 C C . GLY A 1 479 ? -13.529 11.411 6.075 1.00 97.31 479 GLY A C 1
ATOM 3645 O O . GLY A 1 479 ? -13.026 11.349 4.950 1.00 97.31 479 GLY A O 1
ATOM 3646 N N . SER A 1 480 ? -12.798 11.633 7.156 1.00 97.50 480 SER A N 1
ATOM 3647 C CA . SER A 1 480 ? -11.347 11.777 7.144 1.00 97.50 480 SER A CA 1
ATOM 3648 C C . SER A 1 480 ? -10.744 11.449 8.503 1.00 97.50 480 SER A C 1
ATOM 3650 O O . SER A 1 480 ? -11.350 11.696 9.543 1.00 97.50 480 SER A O 1
ATOM 3652 N N . VAL A 1 481 ? -9.507 10.958 8.484 1.00 97.88 481 VAL A N 1
ATOM 3653 C CA . VAL A 1 481 ? -8.652 10.813 9.663 1.00 97.88 481 VAL A CA 1
ATOM 3654 C C . VAL A 1 481 ? -7.546 11.856 9.585 1.00 97.88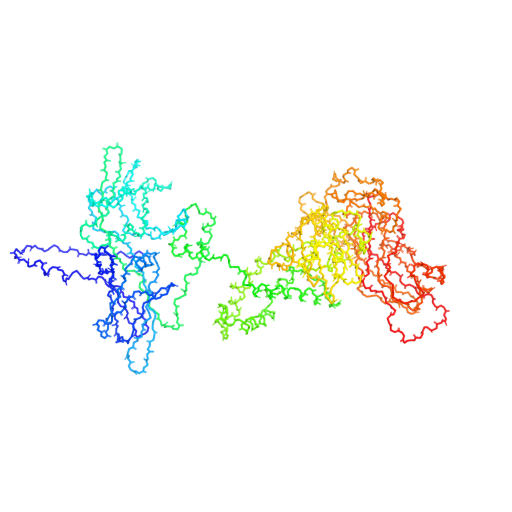 481 VAL A C 1
ATOM 3656 O O . VAL A 1 481 ? -6.823 11.934 8.590 1.00 97.88 481 VAL A O 1
ATOM 3659 N N . PHE A 1 482 ? -7.391 12.645 10.641 1.00 97.75 482 PHE A N 1
ATOM 3660 C CA . PHE A 1 482 ? -6.403 13.712 10.761 1.00 97.75 482 PHE A CA 1
ATOM 3661 C C . PHE A 1 482 ? -5.331 13.356 11.782 1.00 97.75 482 PHE A C 1
ATOM 3663 O O . PHE A 1 482 ? -5.610 12.702 12.789 1.00 97.75 482 PHE A O 1
ATOM 3670 N N . ALA A 1 483 ? -4.112 13.850 11.567 1.00 96.75 483 ALA A N 1
ATOM 3671 C CA . ALA A 1 483 ? -3.122 13.892 12.635 1.00 96.75 483 ALA A CA 1
ATOM 3672 C C . ALA A 1 483 ? -3.633 14.799 13.765 1.00 96.75 483 ALA A C 1
ATOM 3674 O O . ALA A 1 483 ? -4.107 15.914 13.512 1.00 96.75 483 ALA A O 1
ATOM 3675 N N . TRP A 1 484 ? -3.529 14.324 15.006 1.00 96.06 484 TRP A N 1
ATOM 3676 C CA . TRP A 1 484 ? -4.074 15.005 16.178 1.00 96.06 484 TRP A CA 1
ATOM 3677 C C . TRP A 1 484 ? -3.681 16.479 16.280 1.00 96.06 484 TRP A C 1
ATOM 3679 O O . TRP A 1 484 ? -2.514 16.842 16.123 1.00 96.06 484 TRP A O 1
ATOM 3689 N N . GLY A 1 485 ? -4.659 17.333 16.589 1.00 95.69 485 GLY A N 1
ATOM 3690 C CA . GLY A 1 485 ? -4.427 18.767 16.772 1.00 95.69 485 GLY A CA 1
ATOM 3691 C C . GLY A 1 485 ? -4.098 19.527 15.480 1.00 95.69 485 GLY A C 1
ATOM 3692 O O . GLY A 1 485 ? -3.644 20.670 15.549 1.00 95.69 485 GLY A O 1
ATOM 3693 N N . THR A 1 486 ? -4.303 18.923 14.305 1.00 97.44 486 THR A N 1
ATOM 3694 C CA . THR A 1 486 ? -3.992 19.531 13.003 1.00 97.44 486 THR A CA 1
ATOM 3695 C C . THR A 1 486 ? -5.075 19.247 11.959 1.00 97.44 486 THR A C 1
ATOM 3697 O O . THR A 1 486 ? -5.980 18.445 12.174 1.00 97.44 486 THR A O 1
ATOM 3700 N N . THR A 1 487 ? -4.970 19.890 10.796 1.00 97.38 487 THR A N 1
ATOM 3701 C CA . THR A 1 487 ? -5.752 19.562 9.592 1.00 97.38 487 THR A CA 1
ATOM 3702 C C . THR A 1 487 ? -4.971 18.678 8.612 1.00 97.38 487 THR A C 1
ATOM 3704 O O . THR A 1 487 ? -5.365 18.548 7.453 1.00 97.38 487 THR A O 1
ATOM 3707 N N . GLU A 1 488 ? -3.842 18.096 9.035 1.00 96.38 488 GLU A N 1
ATOM 3708 C CA . GLU A 1 488 ? -3.049 17.198 8.195 1.00 96.38 488 GLU A CA 1
ATOM 3709 C C . GLU A 1 488 ? -3.796 15.874 8.015 1.00 96.38 488 GLU A C 1
ATOM 3711 O O . GLU A 1 488 ? -3.953 15.096 8.957 1.00 96.38 488 GLU A O 1
ATOM 3716 N N . LEU A 1 489 ? -4.264 15.634 6.791 1.00 96.12 489 LEU A N 1
ATOM 3717 C CA . LEU A 1 489 ? -4.985 14.427 6.414 1.00 96.12 489 LEU A CA 1
ATOM 3718 C C . LEU A 1 489 ? -4.052 13.210 6.434 1.00 96.12 489 LEU A C 1
ATOM 3720 O O . LEU A 1 489 ? -2.950 13.242 5.884 1.00 96.12 489 LEU A O 1
ATOM 3724 N N . ARG A 1 490 ? -4.512 12.127 7.057 1.00 95.56 490 ARG A N 1
ATOM 3725 C CA . ARG A 1 490 ? -3.791 10.855 7.188 1.00 95.56 490 ARG A CA 1
ATOM 3726 C C . ARG A 1 490 ? -4.485 9.718 6.447 1.00 95.56 490 ARG A C 1
ATOM 3728 O O . ARG A 1 490 ? -3.797 8.912 5.826 1.00 95.56 490 ARG A O 1
ATOM 3735 N N . ALA A 1 491 ? -5.814 9.710 6.457 1.00 95.62 491 ALA A N 1
ATOM 3736 C CA . ALA A 1 491 ? -6.640 8.816 5.653 1.00 95.62 491 ALA A CA 1
ATOM 3737 C C . ALA A 1 491 ? -7.962 9.501 5.275 1.00 95.62 491 ALA A C 1
ATOM 3739 O O . ALA A 1 491 ? -8.390 10.447 5.941 1.00 95.62 491 ALA A O 1
ATOM 3740 N N . ILE A 1 492 ? -8.599 9.028 4.212 1.00 95.94 492 ILE A N 1
ATOM 3741 C CA . ILE A 1 492 ? -9.942 9.423 3.772 1.00 95.94 492 ILE A CA 1
ATOM 3742 C C . ILE A 1 492 ? -10.881 8.263 4.079 1.00 95.94 492 ILE A C 1
ATOM 3744 O O . ILE A 1 492 ? -10.505 7.120 3.858 1.00 95.94 492 ILE A O 1
ATOM 3748 N N . ILE A 1 493 ? -12.089 8.556 4.554 1.00 96.31 493 ILE A N 1
ATOM 3749 C CA . ILE A 1 493 ? -13.149 7.553 4.699 1.00 96.31 493 ILE A CA 1
ATOM 3750 C C . ILE A 1 493 ? -14.083 7.707 3.497 1.00 96.31 493 ILE A C 1
ATOM 3752 O O . ILE A 1 493 ? -14.573 8.815 3.243 1.00 96.31 493 ILE A O 1
ATOM 3756 N N . GLY A 1 494 ? -14.304 6.636 2.741 1.00 94.06 494 GLY A N 1
ATOM 3757 C CA . GLY A 1 494 ? -15.199 6.622 1.589 1.00 94.06 494 GLY A CA 1
ATOM 3758 C C . GLY A 1 494 ? -15.939 5.301 1.488 1.00 94.06 494 GLY A C 1
ATOM 3759 O O . GLY A 1 494 ? -15.317 4.270 1.317 1.00 94.06 494 GLY A O 1
ATOM 3760 N N . ASP A 1 495 ? -17.259 5.347 1.596 1.00 91.38 495 ASP A N 1
ATOM 3761 C CA . ASP A 1 495 ? -18.090 4.148 1.719 1.00 91.38 495 ASP A CA 1
ATOM 3762 C C . ASP A 1 495 ? -17.616 3.193 2.827 1.00 91.38 495 ASP A C 1
ATOM 3764 O O . ASP A 1 495 ? -17.509 1.987 2.667 1.00 91.38 495 ASP A O 1
ATOM 3768 N N . SER A 1 496 ? -17.283 3.760 3.987 1.00 89.75 496 SER A N 1
ATOM 3769 C CA . SER A 1 496 ? -16.700 3.046 5.134 1.00 89.75 496 SER A CA 1
ATOM 3770 C C . SER A 1 496 ? -15.286 2.508 4.935 1.00 89.75 496 SER A C 1
ATOM 3772 O O . SER A 1 496 ? -14.666 2.173 5.937 1.00 89.75 496 SER A O 1
ATOM 3774 N N . ASP A 1 497 ? -14.726 2.514 3.731 1.00 91.12 497 ASP A N 1
ATOM 3775 C CA . ASP A 1 497 ? -13.336 2.134 3.490 1.00 91.12 497 ASP A CA 1
ATOM 3776 C C . ASP A 1 497 ? -12.365 3.271 3.819 1.00 91.12 497 ASP A C 1
ATOM 3778 O O . ASP A 1 497 ? -12.661 4.460 3.647 1.00 91.12 497 ASP A O 1
ATOM 3782 N N . LEU A 1 498 ? -11.165 2.907 4.261 1.00 92.06 498 LEU A N 1
ATOM 3783 C CA . LEU A 1 498 ? -10.042 3.810 4.462 1.00 92.06 498 LEU A CA 1
ATOM 3784 C C . LEU A 1 498 ? -9.188 3.865 3.200 1.00 92.06 498 LEU A C 1
ATOM 3786 O O . LEU A 1 498 ? -8.735 2.845 2.694 1.00 92.06 498 LEU A O 1
ATOM 3790 N N . TYR A 1 499 ? -8.916 5.079 2.737 1.00 90.69 499 TYR A N 1
ATOM 3791 C CA . TYR A 1 499 ? -8.022 5.362 1.622 1.00 90.69 499 TYR A CA 1
ATOM 3792 C C . TYR A 1 499 ? -6.864 6.242 2.070 1.00 90.69 499 TYR A C 1
ATOM 3794 O O . TYR A 1 499 ? -6.995 7.069 2.981 1.00 90.69 499 TYR A O 1
ATOM 3802 N N . ASP A 1 500 ? -5.731 6.138 1.381 1.00 89.50 500 ASP A N 1
ATOM 3803 C CA . ASP A 1 500 ? -4.600 7.000 1.655 1.00 89.50 500 ASP A CA 1
ATOM 3804 C C . ASP A 1 500 ? -4.943 8.462 1.328 1.00 89.50 500 ASP A C 1
ATOM 3806 O O . ASP A 1 500 ? -5.788 8.780 0.489 1.00 89.50 500 ASP A O 1
ATOM 3810 N N . ALA A 1 501 ? -4.269 9.396 2.000 1.00 87.81 501 ALA A N 1
ATOM 3811 C CA . ALA A 1 501 ? -4.472 10.828 1.782 1.00 87.81 501 ALA A CA 1
ATOM 3812 C C . ALA A 1 501 ? -3.930 11.329 0.420 1.00 87.81 501 ALA A C 1
ATOM 3814 O O . ALA A 1 501 ? -3.772 12.537 0.224 1.00 87.81 501 ALA A O 1
ATOM 3815 N N . SER A 1 502 ? -3.578 10.430 -0.509 1.00 83.62 502 SER A N 1
ATOM 3816 C CA . SER A 1 502 ? -3.058 10.806 -1.822 1.00 83.62 502 SER A CA 1
ATOM 3817 C C . SER A 1 502 ? -4.184 11.219 -2.775 1.00 83.62 502 SER A C 1
ATOM 3819 O O . SER A 1 502 ? -5.355 10.896 -2.587 1.00 83.62 502 SER A O 1
ATOM 3821 N N . ALA A 1 503 ? -3.827 11.936 -3.843 1.00 75.06 503 ALA A N 1
ATOM 3822 C CA . ALA A 1 503 ? -4.796 12.374 -4.849 1.00 75.06 503 ALA A CA 1
ATOM 3823 C C . ALA A 1 503 ? -5.476 11.207 -5.590 1.00 75.06 503 ALA A C 1
ATOM 3825 O O . ALA A 1 503 ? -6.565 11.388 -6.128 1.00 75.06 503 ALA A O 1
ATOM 3826 N N . GLU A 1 504 ? -4.838 10.036 -5.626 1.00 76.06 504 GLU A N 1
ATOM 3827 C CA . GLU A 1 504 ? -5.335 8.855 -6.336 1.00 76.06 504 GLU A CA 1
ATOM 3828 C C . GLU A 1 504 ? -6.287 8.001 -5.488 1.00 76.06 504 GLU A C 1
ATOM 3830 O O . GLU A 1 504 ? -6.910 7.112 -6.051 1.00 76.06 504 GLU A O 1
ATOM 3835 N N . ARG A 1 505 ? -6.433 8.292 -4.182 1.00 82.44 505 ARG A N 1
ATOM 3836 C CA . ARG A 1 505 ? -7.292 7.565 -3.227 1.00 82.44 505 ARG A CA 1
ATOM 3837 C C . ARG A 1 505 ? -7.141 6.053 -3.351 1.00 82.44 505 ARG A C 1
ATOM 3839 O O . ARG A 1 505 ? -8.012 5.354 -3.858 1.00 82.44 505 ARG A O 1
ATOM 3846 N N . ARG A 1 506 ? -6.003 5.551 -2.890 1.00 81.88 506 ARG A N 1
ATOM 3847 C CA . ARG A 1 506 ? -5.714 4.114 -2.896 1.00 81.88 506 ARG A CA 1
ATOM 3848 C C . ARG A 1 506 ? -6.221 3.497 -1.598 1.00 81.88 506 ARG A C 1
ATOM 3850 O O . ARG A 1 506 ? -5.977 4.091 -0.552 1.00 81.88 506 ARG A O 1
ATOM 3857 N N . LEU A 1 507 ? -6.905 2.352 -1.669 1.00 82.25 507 LEU A N 1
ATOM 3858 C CA . LEU A 1 507 ? -7.404 1.639 -0.487 1.00 82.25 507 LEU A CA 1
ATOM 3859 C C . LEU A 1 507 ? -6.260 1.350 0.503 1.00 82.25 507 LEU A C 1
ATOM 3861 O O . LEU A 1 507 ? -5.125 1.089 0.088 1.00 82.25 507 LEU A O 1
ATOM 3865 N N . GLY A 1 508 ? -6.574 1.411 1.794 1.00 81.44 508 GLY A N 1
ATOM 3866 C CA . GLY A 1 508 ? -5.647 1.317 2.914 1.00 81.44 508 GLY A CA 1
ATOM 3867 C C . GLY A 1 508 ? -5.153 2.684 3.384 1.00 81.44 508 GLY A C 1
ATOM 3868 O O . GLY A 1 508 ? -5.572 3.734 2.907 1.00 81.44 508 GLY A O 1
ATOM 3869 N N . CYS A 1 509 ? -4.214 2.698 4.324 1.00 82.31 509 CYS A N 1
ATOM 3870 C CA . CYS A 1 509 ? -3.555 3.922 4.771 1.00 82.31 509 CYS A CA 1
ATOM 3871 C C . CYS A 1 509 ? -2.038 3.737 4.828 1.00 82.31 509 CYS A C 1
ATOM 3873 O O . CYS A 1 509 ? -1.533 2.627 4.933 1.00 82.31 509 CYS A O 1
ATOM 3875 N N . ARG A 1 510 ? -1.281 4.840 4.792 1.00 82.19 510 ARG A N 1
ATOM 3876 C CA . ARG A 1 510 ? 0.192 4.815 4.908 1.00 82.19 510 ARG A CA 1
ATOM 3877 C C . ARG A 1 510 ? 0.664 4.979 6.351 1.00 82.19 510 ARG A C 1
ATOM 3879 O O . ARG A 1 510 ? 1.600 5.735 6.613 1.00 82.19 510 ARG A O 1
ATOM 3886 N N . ILE A 1 511 ? -0.036 4.348 7.284 1.00 86.38 511 ILE A N 1
ATOM 3887 C CA . ILE A 1 511 ? 0.342 4.326 8.697 1.00 86.38 511 ILE A CA 1
ATOM 3888 C C . ILE A 1 511 ? 0.799 2.893 8.976 1.00 86.38 511 ILE A C 1
ATOM 3890 O O . ILE A 1 511 ? -0.057 2.065 9.266 1.00 86.38 511 ILE A O 1
ATOM 3894 N N . PRO A 1 512 ? 2.098 2.582 8.813 1.00 86.31 512 PRO A N 1
ATOM 3895 C CA . PRO A 1 512 ? 2.602 1.224 9.005 1.00 86.31 512 PRO A CA 1
ATOM 3896 C C . PRO A 1 512 ? 2.492 0.816 10.472 1.00 86.31 512 PRO A C 1
ATOM 3898 O O . PRO A 1 512 ? 2.503 1.686 11.345 1.00 86.31 512 PRO A O 1
ATOM 3901 N N . PHE A 1 513 ? 2.459 -0.480 10.772 1.00 86.56 513 PHE A N 1
ATOM 3902 C CA . PHE A 1 513 ? 2.556 -0.931 12.158 1.00 86.56 513 PHE A CA 1
ATOM 3903 C C . PHE A 1 513 ? 3.953 -0.652 12.725 1.00 86.56 513 PHE A C 1
ATOM 3905 O O . PHE A 1 513 ? 4.982 -0.979 12.130 1.00 86.56 513 PHE A O 1
ATOM 3912 N N . GLY A 1 514 ? 4.000 -0.042 13.906 1.00 90.25 514 GLY A N 1
ATOM 3913 C CA . GLY A 1 514 ? 5.243 0.103 14.656 1.00 90.25 514 GLY A CA 1
ATOM 3914 C C . GLY A 1 514 ? 5.503 -1.068 15.618 1.00 90.25 514 GLY A C 1
ATOM 3915 O O . GLY A 1 514 ? 4.632 -1.901 15.870 1.00 90.25 514 GLY A O 1
ATOM 3916 N N . PRO A 1 515 ? 6.710 -1.149 16.208 1.00 90.75 515 PRO A N 1
ATOM 3917 C CA . PRO A 1 515 ? 7.077 -2.230 17.130 1.00 90.75 515 PRO A CA 1
ATOM 3918 C C . PRO A 1 515 ? 6.371 -2.142 18.492 1.00 90.75 515 PRO A C 1
ATOM 3920 O O . PRO A 1 515 ? 6.398 -3.095 19.275 1.00 90.75 515 PRO A O 1
ATOM 3923 N N . ARG A 1 516 ? 5.766 -0.991 18.813 1.00 92.50 516 ARG A N 1
ATOM 3924 C CA . ARG A 1 516 ? 4.989 -0.815 20.037 1.00 92.50 516 ARG A CA 1
ATOM 3925 C C . ARG A 1 516 ? 3.667 -1.579 19.891 1.00 92.50 516 ARG A C 1
ATOM 3927 O O . ARG A 1 516 ? 3.177 -1.815 18.798 1.00 92.50 516 ARG A O 1
ATOM 3934 N N . TRP A 1 517 ? 3.131 -2.055 21.003 1.00 93.88 517 TRP A N 1
ATOM 3935 C CA . TRP A 1 517 ? 1.883 -2.815 21.141 1.00 93.88 517 TRP A CA 1
ATOM 3936 C C . TRP A 1 517 ? 1.715 -4.040 20.235 1.00 93.88 517 TRP A C 1
ATOM 3938 O O . TRP A 1 517 ? 0.639 -4.636 20.204 1.00 93.88 517 TRP A O 1
ATOM 3948 N N . SER A 1 518 ? 2.784 -4.471 19.568 1.00 91.06 518 SER A N 1
ATOM 3949 C CA . SER A 1 518 ? 2.838 -5.758 18.893 1.00 91.06 518 SER A CA 1
ATOM 3950 C C . SER A 1 518 ? 2.486 -6.871 19.882 1.00 91.06 518 SER A C 1
ATOM 3952 O O . SER A 1 518 ? 2.834 -6.800 21.067 1.00 91.06 518 SER A O 1
ATOM 3954 N N . ARG A 1 519 ? 1.773 -7.894 19.402 1.00 92.56 519 ARG A N 1
ATOM 3955 C CA . ARG A 1 519 ? 1.448 -9.077 20.207 1.00 92.56 519 ARG A CA 1
ATOM 3956 C C . ARG A 1 519 ? 2.740 -9.792 20.591 1.00 92.56 519 ARG A C 1
ATOM 3958 O O . ARG A 1 519 ? 3.624 -9.962 19.757 1.00 92.56 519 ARG A O 1
ATOM 3965 N N . CYS A 1 520 ? 2.835 -10.252 21.831 1.00 94.88 520 CYS A N 1
ATOM 3966 C CA . CYS A 1 520 ? 4.003 -10.987 22.304 1.00 94.88 520 CYS A CA 1
ATOM 3967 C C . CYS A 1 520 ? 3.597 -12.153 23.199 1.00 94.88 520 CYS A C 1
ATOM 3969 O O . CYS A 1 520 ? 2.652 -12.066 23.969 1.00 94.88 520 CYS A O 1
ATOM 3971 N N . TRP A 1 521 ? 4.325 -13.260 23.110 1.00 95.25 521 TRP A N 1
ATOM 3972 C CA . TRP A 1 521 ? 4.112 -14.436 23.966 1.00 95.25 521 TRP A CA 1
ATOM 3973 C C . TRP A 1 521 ? 5.181 -14.558 25.055 1.00 95.25 521 TRP A C 1
ATOM 3975 O O . TRP A 1 521 ? 5.023 -15.279 26.035 1.00 95.25 521 TRP A O 1
ATOM 3985 N N . SER A 1 522 ? 6.287 -13.847 24.864 1.00 94.56 522 SER A N 1
ATOM 3986 C CA . SER A 1 522 ? 7.420 -13.754 25.769 1.00 94.56 522 SER A CA 1
ATOM 3987 C C . SER A 1 522 ? 8.182 -12.462 25.474 1.00 94.56 522 SER A C 1
ATOM 3989 O O . SER A 1 522 ? 7.927 -11.782 24.476 1.00 94.56 522 SER A O 1
ATOM 3991 N N . GLN A 1 523 ? 9.157 -12.144 26.324 1.00 95.31 523 GLN A N 1
ATOM 3992 C CA . GLN A 1 523 ? 10.032 -10.988 26.142 1.00 95.31 523 GLN A CA 1
ATOM 3993 C C . GLN A 1 523 ? 10.764 -10.986 24.787 1.00 95.31 523 GLN A C 1
ATOM 3995 O O . GLN A 1 523 ? 10.954 -9.921 24.205 1.00 95.31 523 GLN A O 1
ATOM 4000 N N . ASP A 1 524 ? 11.139 -12.160 24.273 1.00 94.69 524 ASP A N 1
ATOM 4001 C CA . ASP A 1 524 ? 11.880 -12.294 23.011 1.00 94.69 524 ASP A CA 1
ATOM 4002 C C . ASP A 1 524 ? 11.029 -11.940 21.779 1.00 94.69 524 ASP A C 1
ATOM 4004 O O . ASP A 1 524 ? 11.572 -11.705 20.701 1.00 94.69 524 ASP A O 1
ATOM 4008 N N . GLY A 1 525 ? 9.700 -11.884 21.931 1.00 90.69 525 GLY A N 1
ATOM 4009 C CA . GLY A 1 525 ? 8.778 -11.449 20.880 1.00 90.69 525 GLY A CA 1
ATOM 4010 C C . GLY A 1 525 ? 8.729 -9.932 20.681 1.00 90.69 525 GLY A C 1
ATOM 4011 O O . GLY A 1 525 ? 8.122 -9.473 19.719 1.00 90.69 525 GLY A O 1
ATOM 4012 N N . CYS A 1 526 ? 9.351 -9.150 21.566 1.00 95.31 526 CYS A N 1
ATOM 4013 C CA . CYS A 1 526 ? 9.357 -7.694 21.483 1.00 95.31 526 CYS A CA 1
ATOM 4014 C C . CYS A 1 526 ? 10.678 -7.149 20.934 1.00 95.31 526 CYS A C 1
ATOM 4016 O O . CYS A 1 526 ? 11.760 -7.664 21.215 1.00 95.31 526 CYS A O 1
ATOM 4018 N N . ALA A 1 527 ? 10.597 -6.047 20.183 1.00 93.25 527 ALA A N 1
ATOM 4019 C CA . ALA A 1 527 ? 11.780 -5.323 19.729 1.00 93.25 527 ALA A CA 1
ATOM 4020 C C . ALA A 1 527 ? 12.582 -4.735 20.910 1.00 93.25 527 ALA A C 1
ATOM 4022 O O . ALA A 1 527 ? 12.065 -4.524 22.009 1.00 93.25 527 ALA A O 1
ATOM 4023 N N . ASN A 1 528 ? 13.859 -4.416 20.672 1.00 93.06 528 ASN A N 1
ATOM 4024 C CA . ASN A 1 528 ? 14.719 -3.788 21.680 1.00 93.06 528 ASN A CA 1
ATOM 4025 C C . ASN A 1 528 ? 14.092 -2.492 22.227 1.00 93.06 528 ASN A C 1
ATOM 4027 O O . ASN A 1 528 ? 13.711 -1.617 21.453 1.00 93.06 528 ASN A O 1
ATOM 4031 N N . GLY A 1 529 ? 14.045 -2.355 23.557 1.00 91.94 529 GLY A N 1
ATOM 4032 C CA . GLY A 1 529 ? 13.425 -1.212 24.248 1.00 91.94 529 GLY A CA 1
ATOM 4033 C C . GLY A 1 529 ? 11.971 -1.442 24.676 1.00 91.94 529 GLY A C 1
ATOM 4034 O O . GLY A 1 529 ? 11.428 -0.640 25.436 1.00 91.94 529 GLY A O 1
ATOM 4035 N N . PHE A 1 530 ? 11.367 -2.556 24.258 1.00 94.94 530 PHE A N 1
ATOM 4036 C CA . PHE A 1 530 ? 10.023 -2.959 24.656 1.00 94.94 530 PHE A CA 1
ATOM 4037 C C . PHE A 1 530 ? 10.067 -4.189 25.564 1.00 94.94 530 PHE A C 1
ATOM 4039 O O . PHE A 1 530 ? 11.008 -4.985 25.520 1.00 94.94 530 PHE A O 1
ATOM 4046 N N . ARG A 1 531 ? 9.038 -4.356 26.390 1.00 95.00 531 ARG A N 1
ATOM 4047 C CA . ARG A 1 531 ? 8.805 -5.551 27.199 1.00 95.00 531 ARG A CA 1
ATOM 4048 C C . ARG A 1 531 ? 7.430 -6.131 26.936 1.00 95.00 531 ARG A C 1
ATOM 4050 O O . ARG A 1 531 ? 6.520 -5.392 26.569 1.00 95.00 531 ARG A O 1
ATOM 4057 N N . CYS A 1 532 ? 7.298 -7.435 27.127 1.00 96.44 532 CYS A N 1
ATOM 4058 C CA . CYS A 1 532 ? 6.023 -8.110 26.952 1.00 96.44 532 CYS A CA 1
ATOM 4059 C C . CYS A 1 532 ? 5.188 -8.032 28.235 1.00 96.44 532 CYS A C 1
ATOM 4061 O O . CYS A 1 532 ? 5.600 -8.592 29.248 1.00 96.44 532 CYS A O 1
ATOM 4063 N N . GLU A 1 533 ? 4.040 -7.353 28.189 1.00 96.12 533 GLU A N 1
ATOM 4064 C CA . GLU A 1 533 ? 3.134 -7.187 29.336 1.00 96.12 533 GLU A CA 1
ATOM 4065 C C . GLU A 1 533 ? 1.777 -7.852 29.130 1.00 96.12 533 GLU A C 1
ATOM 4067 O O . GLU A 1 533 ? 1.295 -7.960 28.003 1.00 96.12 533 GLU A O 1
ATOM 4072 N N . GLY A 1 534 ? 1.151 -8.270 30.231 1.00 95.56 534 GLY A N 1
ATOM 4073 C CA . GLY A 1 534 ? -0.225 -8.773 30.247 1.00 95.56 534 GLY A CA 1
ATOM 4074 C C . GLY A 1 534 ? -0.454 -10.074 29.469 1.00 95.56 534 GLY A C 1
ATOM 4075 O O . GLY A 1 534 ? -1.525 -10.256 28.894 1.00 95.56 534 GLY A O 1
ATOM 4076 N N . VAL A 1 535 ? 0.543 -10.966 29.407 1.00 96.50 535 VAL A N 1
ATOM 4077 C CA . VAL A 1 535 ? 0.371 -12.318 28.842 1.00 96.50 535 VAL A CA 1
ATOM 4078 C C . VAL A 1 535 ? -0.570 -13.116 29.743 1.00 96.50 535 VAL A C 1
ATOM 4080 O O . VAL A 1 535 ? -0.316 -13.243 30.940 1.00 96.50 535 VAL A O 1
ATOM 4083 N N . VAL A 1 536 ? -1.626 -13.702 29.174 1.00 96.00 536 VAL A N 1
ATOM 4084 C CA . VAL A 1 536 ? -2.552 -14.539 29.946 1.00 96.00 536 VAL A CA 1
ATOM 4085 C C . VAL A 1 536 ? -2.059 -15.972 29.935 1.00 96.00 536 VAL A C 1
ATOM 4087 O O . VAL A 1 536 ? -1.982 -16.613 28.885 1.00 96.00 536 VAL A O 1
ATOM 4090 N N . LEU A 1 537 ? -1.758 -16.481 31.121 1.00 93.69 537 LEU A N 1
ATOM 4091 C CA . LEU A 1 537 ? -1.241 -17.821 31.332 1.00 93.69 537 LEU A CA 1
ATOM 4092 C C . LEU A 1 537 ? -2.314 -18.698 31.984 1.00 93.69 537 LEU A C 1
ATOM 4094 O O . LEU A 1 537 ? -2.910 -18.307 32.985 1.00 93.69 537 LEU A O 1
ATOM 4098 N N . THR A 1 538 ? -2.527 -19.896 31.445 1.00 89.81 538 THR A N 1
ATOM 4099 C CA . THR A 1 538 ? -3.246 -20.974 32.131 1.00 89.81 538 THR A CA 1
ATOM 4100 C C . THR A 1 538 ? -2.248 -21.978 32.694 1.00 89.81 538 THR A C 1
ATOM 4102 O O . THR A 1 538 ? -1.172 -22.187 32.127 1.00 89.81 538 THR A O 1
ATOM 4105 N N . TYR A 1 539 ? -2.598 -22.593 33.819 1.00 88.75 539 TYR A N 1
ATOM 4106 C CA . TYR A 1 539 ? -1.841 -23.692 34.403 1.00 88.75 539 TYR A CA 1
ATOM 4107 C C . TYR A 1 539 ? -2.619 -24.983 34.190 1.00 88.75 539 TYR A C 1
ATOM 4109 O O . TYR A 1 539 ? -3.681 -25.165 34.790 1.00 88.75 539 TYR A O 1
ATOM 4117 N N . ASP A 1 540 ? -2.085 -25.870 33.357 1.00 83.81 540 ASP A N 1
ATOM 4118 C CA . ASP A 1 540 ? -2.600 -27.228 33.264 1.00 83.81 540 ASP A CA 1
ATOM 4119 C C . ASP A 1 540 ? -1.955 -28.062 34.379 1.00 83.81 540 ASP A C 1
ATOM 4121 O O . ASP A 1 540 ? -0.742 -28.038 34.586 1.00 83.81 540 ASP A O 1
ATOM 4125 N N . GLU A 1 541 ? -2.768 -28.774 35.166 1.00 86.44 541 GLU A N 1
ATOM 4126 C CA . GLU A 1 541 ? -2.243 -29.584 36.277 1.00 86.44 541 GLU A CA 1
ATOM 4127 C C . GLU A 1 541 ? -1.461 -30.811 35.763 1.00 86.44 541 GLU A C 1
ATOM 4129 O O . GLU A 1 541 ? -0.509 -31.258 36.412 1.00 86.44 541 GLU A O 1
ATOM 4134 N N . GLU A 1 542 ? -1.819 -31.330 34.580 1.00 85.44 542 GLU A N 1
ATOM 4135 C CA . GLU A 1 542 ? -1.208 -32.506 33.952 1.00 85.44 542 GLU A CA 1
ATOM 4136 C C . GLU A 1 542 ? -1.089 -32.351 32.418 1.00 85.44 542 GLU A C 1
ATOM 4138 O O . GLU A 1 542 ? -2.089 -32.523 31.715 1.00 85.44 542 GLU A O 1
ATOM 4143 N N . PRO A 1 543 ? 0.120 -32.123 31.864 1.00 77.81 543 PRO A N 1
ATOM 4144 C CA . PRO A 1 543 ? 1.398 -31.894 32.550 1.00 77.81 543 PRO A CA 1
ATOM 4145 C C . PRO A 1 543 ? 1.410 -30.531 33.251 1.00 77.81 543 PRO A C 1
ATOM 4147 O O . PRO A 1 543 ? 0.729 -29.631 32.791 1.00 77.81 543 PRO A O 1
ATOM 4150 N N . SER A 1 544 ? 2.193 -30.383 34.330 1.00 84.31 544 SER A N 1
ATOM 4151 C CA . SER A 1 544 ? 2.400 -29.126 35.077 1.00 84.31 544 SER A CA 1
ATOM 4152 C C . SER A 1 544 ? 3.116 -28.052 34.243 1.00 84.31 544 SER A C 1
ATOM 4154 O O . SER A 1 544 ? 4.225 -27.621 34.572 1.00 84.31 544 SER A O 1
ATOM 4156 N N . GLU A 1 545 ? 2.503 -27.670 33.135 1.00 90.19 545 GLU A N 1
ATOM 4157 C CA . GLU A 1 545 ? 2.986 -26.728 32.147 1.00 90.19 545 GLU A CA 1
ATOM 4158 C C . GLU A 1 545 ? 2.085 -25.497 32.159 1.00 90.19 545 GLU A C 1
ATOM 4160 O O . GLU A 1 545 ? 0.870 -25.549 32.361 1.00 90.19 545 GLU A O 1
ATOM 4165 N N . THR A 1 546 ? 2.727 -24.348 32.000 1.00 88.19 546 THR A N 1
ATOM 4166 C CA . THR A 1 546 ? 2.039 -23.076 31.862 1.00 88.19 546 THR A CA 1
ATOM 4167 C C . THR A 1 546 ? 1.948 -22.770 30.380 1.00 88.19 546 THR A C 1
ATOM 4169 O O . THR A 1 546 ? 2.977 -22.634 29.715 1.00 88.19 546 THR A O 1
ATOM 4172 N N . HIS A 1 547 ? 0.728 -22.655 29.870 1.00 89.94 547 HIS A N 1
ATOM 4173 C CA . HIS A 1 547 ? 0.477 -22.322 28.475 1.00 89.94 547 HIS A CA 1
ATOM 4174 C C . HIS A 1 547 ? -0.111 -20.920 28.395 1.00 89.94 547 HIS A C 1
ATOM 4176 O O . HIS A 1 547 ? -0.994 -20.554 29.169 1.00 89.94 547 HIS A O 1
ATOM 4182 N N . ALA A 1 548 ? 0.389 -20.117 27.464 1.00 92.06 548 ALA A N 1
ATOM 4183 C CA . ALA A 1 548 ? -0.222 -18.832 27.189 1.00 92.06 548 ALA A CA 1
ATOM 4184 C C . ALA A 1 548 ? -1.507 -19.052 26.383 1.00 92.06 548 ALA A C 1
ATOM 4186 O O . ALA A 1 548 ? -1.474 -19.679 25.327 1.00 92.06 548 ALA A O 1
ATOM 4187 N N . ILE A 1 549 ? -2.630 -18.550 26.894 1.00 92.06 549 ILE A N 1
ATOM 4188 C CA . ILE A 1 549 ? -3.944 -18.636 26.237 1.00 92.06 549 ILE A CA 1
ATOM 4189 C C . ILE A 1 549 ? -4.316 -17.341 25.515 1.00 92.06 549 ILE A C 1
ATOM 4191 O O . ILE A 1 549 ? -5.203 -17.348 24.667 1.00 92.06 549 ILE A O 1
ATOM 4195 N N . ALA A 1 550 ? -3.626 -16.241 25.822 1.00 92.75 550 ALA A N 1
ATOM 4196 C CA . ALA A 1 550 ? -3.675 -15.011 25.045 1.00 92.75 550 ALA A CA 1
ATOM 4197 C C . ALA A 1 550 ? -2.309 -14.307 25.069 1.00 92.75 550 ALA A C 1
ATOM 4199 O O . ALA A 1 550 ? -1.598 -14.381 26.081 1.00 92.75 550 ALA A O 1
ATOM 4200 N N . PRO A 1 551 ? -1.930 -13.632 23.969 1.00 95.12 551 PRO A N 1
ATOM 4201 C CA . PRO A 1 551 ? -0.683 -12.889 23.906 1.00 95.12 551 PRO A CA 1
ATOM 4202 C C . PRO A 1 551 ? -0.735 -11.673 24.833 1.00 95.12 551 PRO A C 1
ATOM 4204 O O . PRO A 1 551 ? -1.796 -11.139 25.120 1.00 95.12 551 PRO A O 1
ATOM 4207 N N . GLY A 1 552 ? 0.425 -11.204 25.265 1.00 95.81 552 GLY A N 1
ATOM 4208 C CA . GLY A 1 552 ? 0.605 -9.880 25.837 1.00 95.81 552 GLY A CA 1
ATOM 4209 C C . GLY A 1 552 ? 0.788 -8.798 24.770 1.00 95.81 552 GLY A C 1
ATOM 4210 O O . GLY A 1 552 ? 0.583 -9.012 23.571 1.00 95.81 552 GLY A O 1
ATOM 4211 N N . LYS A 1 553 ? 1.224 -7.624 25.224 1.00 94.94 553 LYS A N 1
ATOM 4212 C CA . LYS A 1 553 ? 1.462 -6.415 24.431 1.00 94.94 553 LYS A CA 1
ATOM 4213 C C . LYS A 1 553 ? 2.899 -5.929 24.639 1.00 94.94 553 LYS A C 1
ATOM 4215 O O . LYS A 1 553 ? 3.352 -5.813 25.777 1.00 94.94 553 LYS A O 1
ATOM 4220 N N . CYS A 1 554 ? 3.611 -5.606 23.560 1.00 95.94 554 CYS A N 1
ATOM 4221 C CA . CYS A 1 554 ? 4.932 -4.983 23.648 1.00 95.94 554 CYS A CA 1
ATOM 4222 C C . CYS A 1 554 ? 4.816 -3.518 24.087 1.00 95.94 554 CYS A C 1
ATOM 4224 O O . CYS A 1 554 ? 4.340 -2.669 23.337 1.00 95.94 554 CYS A O 1
ATOM 4226 N N . VAL A 1 555 ? 5.268 -3.183 25.290 1.00 94.38 555 VAL A N 1
ATOM 4227 C CA . VAL A 1 555 ? 5.189 -1.819 25.840 1.00 94.38 555 VAL A CA 1
ATOM 4228 C C . VAL A 1 555 ? 6.575 -1.285 26.178 1.00 94.38 555 VAL A C 1
ATOM 4230 O O . VAL A 1 555 ? 7.487 -2.051 26.479 1.00 94.38 555 VAL A O 1
ATOM 4233 N N . GLU A 1 556 ? 6.767 0.029 26.107 1.00 91.44 556 GLU A N 1
ATOM 4234 C CA . GLU A 1 556 ? 8.054 0.651 26.450 1.00 91.44 556 GLU A CA 1
ATOM 4235 C C . GLU A 1 556 ? 8.395 0.427 27.920 1.00 91.44 556 GLU A C 1
ATOM 4237 O O . GLU A 1 556 ? 7.500 0.475 28.759 1.00 91.44 556 GLU A O 1
ATOM 4242 N N . SER A 1 557 ? 9.669 0.163 28.238 1.00 81.06 557 SER A N 1
ATOM 4243 C CA . SER A 1 557 ? 10.154 -0.084 29.609 1.00 81.06 557 SER A CA 1
ATOM 4244 C C . SER A 1 557 ? 9.722 1.006 30.615 1.00 81.06 557 SER A C 1
ATOM 4246 O O . SER A 1 557 ? 9.968 2.172 30.342 1.00 81.06 557 SER A O 1
ATOM 4248 N N . ILE A 1 558 ? 9.193 0.618 31.794 1.00 65.69 558 ILE A N 1
ATOM 4249 C CA . ILE A 1 558 ? 8.572 1.444 32.875 1.00 65.69 558 ILE A CA 1
ATOM 4250 C C . ILE A 1 558 ? 9.292 2.763 33.189 1.00 65.69 558 ILE A C 1
ATOM 4252 O O . ILE A 1 558 ? 8.661 3.740 33.581 1.00 65.69 558 ILE A O 1
ATOM 4256 N N . GLU A 1 559 ? 10.610 2.839 32.989 1.00 60.47 559 GLU A N 1
ATOM 4257 C CA . GLU A 1 559 ? 11.367 4.092 33.122 1.00 60.47 559 GLU A CA 1
ATOM 4258 C C . GLU A 1 559 ? 10.822 5.240 32.235 1.00 60.47 559 GLU A C 1
ATOM 4260 O O . GLU A 1 559 ? 11.192 6.397 32.442 1.00 60.47 559 GLU A O 1
ATOM 4265 N N . SER A 1 560 ? 9.924 4.944 31.286 1.00 60.56 560 SER A N 1
ATOM 4266 C CA . SER A 1 560 ? 9.250 5.885 30.392 1.00 60.56 560 SER A CA 1
ATOM 4267 C C . SER A 1 560 ? 7.827 6.307 30.791 1.00 60.56 560 SER A C 1
ATOM 4269 O O . SER A 1 560 ? 7.258 7.103 30.049 1.00 60.56 560 SER A O 1
ATOM 4271 N N . ASP A 1 561 ? 7.243 5.857 31.914 1.00 66.88 561 ASP A N 1
ATOM 4272 C CA . ASP A 1 561 ? 5.831 6.168 32.266 1.00 66.88 561 ASP A CA 1
ATOM 4273 C C . ASP A 1 561 ? 5.555 7.670 32.531 1.00 66.88 561 ASP A C 1
ATOM 4275 O O . ASP A 1 561 ? 4.419 8.084 32.745 1.00 66.88 561 ASP A O 1
ATOM 4279 N N . GLY A 1 562 ? 6.573 8.524 32.390 1.00 77.62 562 GLY A N 1
ATOM 4280 C CA . GLY A 1 562 ? 6.437 9.970 32.260 1.00 77.62 562 GLY A CA 1
ATOM 4281 C C . GLY A 1 562 ? 5.981 10.673 33.546 1.00 77.62 562 GLY A C 1
ATOM 4282 O O . GLY A 1 562 ? 5.557 10.053 34.514 1.00 77.62 562 GLY A O 1
ATOM 4283 N N . PRO A 1 563 ? 6.093 12.008 33.607 1.00 85.50 563 PRO A N 1
ATOM 4284 C CA . PRO A 1 563 ? 5.689 12.767 34.790 1.00 85.50 563 PRO A CA 1
ATOM 4285 C C . PRO A 1 563 ? 4.164 12.900 34.951 1.00 85.50 563 PRO A C 1
ATOM 4287 O O . PRO A 1 563 ? 3.728 13.440 35.966 1.00 85.50 563 PRO A O 1
ATOM 4290 N N . GLU A 1 564 ? 3.369 12.489 33.954 1.00 91.44 564 GLU A N 1
ATOM 4291 C CA . GLU A 1 564 ? 1.904 12.607 33.975 1.00 91.44 564 GLU A CA 1
ATOM 4292 C C . GLU A 1 564 ? 1.193 11.377 34.559 1.00 91.44 564 GLU A C 1
ATOM 4294 O O . GLU A 1 564 ? 0.040 11.520 34.958 1.00 91.44 564 GLU A O 1
ATOM 4299 N N . ASP A 1 565 ? 1.834 10.205 34.675 1.00 92.69 565 ASP A N 1
ATOM 4300 C CA . ASP A 1 565 ? 1.186 9.046 35.306 1.00 92.69 565 ASP A CA 1
ATOM 4301 C C . ASP A 1 565 ? 0.809 9.351 36.768 1.00 92.69 565 ASP A C 1
ATOM 4303 O O . ASP A 1 565 ? 1.617 9.820 37.574 1.00 92.69 565 ASP A O 1
ATOM 4307 N N . GLY A 1 566 ? -0.461 9.122 37.102 1.00 92.25 566 GLY A N 1
ATOM 4308 C CA . GLY A 1 566 ? -1.046 9.434 38.402 1.00 92.25 566 GLY A CA 1
ATOM 4309 C C . GLY A 1 566 ? -1.397 10.912 38.615 1.00 92.25 566 GLY A C 1
ATOM 4310 O O . GLY A 1 566 ? -1.836 11.269 39.711 1.00 92.25 566 GLY A O 1
ATOM 4311 N N . ALA A 1 567 ? -1.233 11.790 37.619 1.00 95.06 567 ALA A N 1
ATOM 4312 C CA . ALA A 1 567 ? -1.726 13.163 37.709 1.00 95.06 567 ALA A CA 1
ATOM 4313 C C . ALA A 1 567 ? -3.261 13.188 37.687 1.00 95.06 567 ALA A C 1
ATOM 4315 O O . ALA A 1 567 ? -3.886 12.448 36.935 1.00 95.06 567 ALA A O 1
ATOM 4316 N N . ALA A 1 568 ? -3.885 14.052 38.491 1.00 93.38 568 ALA A N 1
ATOM 4317 C CA . ALA A 1 568 ? -5.338 14.190 38.475 1.00 93.38 568 ALA A CA 1
ATOM 4318 C C . ALA A 1 568 ? -5.826 14.773 37.137 1.00 93.38 568 ALA A C 1
ATOM 4320 O O . ALA A 1 568 ? -5.258 15.748 36.638 1.00 93.38 568 ALA A O 1
ATOM 4321 N N . CYS A 1 569 ? -6.906 14.215 36.601 1.00 93.06 569 CYS A N 1
ATOM 4322 C CA . CYS A 1 569 ? -7.539 14.650 35.360 1.00 93.06 569 CYS A CA 1
ATOM 4323 C C . CYS A 1 569 ? -9.050 14.797 35.517 1.00 93.06 569 CYS A C 1
ATOM 4325 O O . CYS A 1 569 ? -9.672 14.157 36.361 1.00 93.06 569 CYS A O 1
ATOM 4327 N N . THR A 1 570 ? -9.631 15.670 34.696 1.00 89.38 570 THR A N 1
ATOM 4328 C CA . THR A 1 570 ? -11.079 15.914 34.600 1.00 89.38 570 THR A CA 1
ATOM 4329 C C . THR A 1 570 ? -11.438 16.222 33.148 1.00 89.38 570 THR A C 1
ATOM 4331 O O . THR A 1 570 ? -10.552 16.467 32.331 1.00 89.38 570 THR A O 1
ATOM 4334 N N . SER A 1 571 ? -12.726 16.324 32.814 1.00 82.38 571 SER A N 1
ATOM 4335 C CA . SER A 1 571 ? -13.137 16.810 31.486 1.00 82.38 571 SER A CA 1
ATOM 4336 C C . SER A 1 571 ? -12.672 18.246 31.191 1.00 82.38 571 SER A C 1
ATOM 4338 O O . SER A 1 571 ? -12.462 18.602 30.036 1.00 82.38 571 SER A O 1
ATOM 4340 N N . ALA A 1 572 ? -12.459 19.071 32.224 1.00 86.06 572 ALA A N 1
ATOM 4341 C CA . ALA A 1 572 ? -11.933 20.431 32.086 1.00 86.06 572 ALA A CA 1
ATOM 4342 C C . ALA A 1 572 ? -10.395 20.490 32.011 1.00 86.06 572 ALA A C 1
ATOM 4344 O O . ALA A 1 572 ? -9.836 21.481 31.543 1.00 86.06 572 ALA A O 1
ATOM 4345 N N . GLN A 1 573 ? -9.716 19.448 32.489 1.00 90.88 573 GLN A N 1
ATOM 4346 C CA . GLN A 1 573 ? -8.263 19.314 32.480 1.00 90.88 573 GLN A CA 1
ATOM 4347 C C . GLN A 1 573 ? -7.907 17.885 32.040 1.00 90.88 573 GLN A C 1
ATOM 4349 O O . GLN A 1 573 ? -7.621 17.037 32.894 1.00 90.88 573 GLN A O 1
ATOM 4354 N N . PRO A 1 574 ? -7.990 17.595 30.728 1.00 91.00 574 PRO A N 1
ATOM 4355 C CA . PRO A 1 574 ? -7.689 16.272 30.201 1.00 91.00 574 PRO A CA 1
ATOM 4356 C C . PRO A 1 574 ? -6.184 15.986 30.262 1.00 91.00 574 PRO A C 1
ATOM 4358 O O . PRO A 1 574 ? -5.361 16.903 30.306 1.00 91.00 574 PRO A O 1
ATOM 4361 N N . CYS A 1 575 ? -5.832 14.702 30.236 1.00 93.69 575 CYS A N 1
ATOM 4362 C CA . CYS A 1 575 ? -4.446 14.258 30.104 1.00 93.69 575 CYS A CA 1
ATOM 4363 C C . CYS A 1 575 ? -3.867 14.644 28.741 1.00 93.69 575 CYS A C 1
ATOM 4365 O O . CYS A 1 575 ? -4.608 14.844 27.771 1.00 93.69 575 CYS A O 1
ATOM 4367 N N . SER A 1 576 ? -2.540 14.720 28.644 1.00 93.56 576 SER A N 1
ATOM 4368 C CA . SER A 1 576 ? -1.887 14.988 27.370 1.00 93.56 576 SER A CA 1
ATOM 4369 C C . SER A 1 576 ? -1.984 13.769 26.454 1.00 93.56 576 SER A C 1
ATOM 4371 O O . SER A 1 576 ? -1.130 12.878 26.480 1.00 93.56 576 SER A O 1
ATOM 4373 N N . LEU A 1 577 ? -3.012 13.754 25.597 1.00 92.00 577 LEU A N 1
ATOM 4374 C CA . LEU A 1 577 ? -3.176 12.699 24.601 1.00 92.00 577 LEU A CA 1
ATOM 4375 C C . LEU A 1 577 ? -1.910 12.567 23.756 1.00 92.00 577 LEU A C 1
ATOM 4377 O O . LEU A 1 577 ? -1.405 11.470 23.627 1.00 92.00 577 LEU A O 1
ATOM 4381 N N . GLY A 1 578 ? -1.327 13.680 23.290 1.00 90.44 578 GLY A N 1
ATOM 4382 C CA . GLY A 1 578 ? -0.070 13.711 22.526 1.00 90.44 578 GLY A CA 1
ATOM 4383 C C . GLY A 1 578 ? 1.148 13.101 23.229 1.00 90.44 578 GLY A C 1
ATOM 4384 O O . GLY A 1 578 ? 2.093 12.703 22.553 1.00 90.44 578 GLY A O 1
ATOM 4385 N N . ALA A 1 579 ? 1.134 13.015 24.561 1.00 91.00 579 ALA A N 1
ATOM 4386 C CA . ALA A 1 579 ? 2.178 12.358 25.344 1.00 91.00 579 ALA A CA 1
ATOM 4387 C C . ALA A 1 579 ? 1.864 10.881 25.645 1.00 91.00 579 ALA A C 1
ATOM 4389 O O . ALA A 1 579 ? 2.649 10.221 26.318 1.00 91.00 579 ALA A O 1
ATOM 4390 N N . GLY A 1 580 ? 0.747 10.353 25.138 1.00 92.62 580 GLY A N 1
ATOM 4391 C CA . GLY A 1 580 ? 0.353 8.963 25.318 1.00 92.62 580 GLY A CA 1
ATOM 4392 C C . GLY A 1 580 ? -0.415 8.694 26.610 1.00 92.62 580 GLY A C 1
ATOM 4393 O O . GLY A 1 580 ? -0.336 7.577 27.116 1.00 92.62 580 GLY A O 1
ATOM 4394 N N . PHE A 1 581 ? -1.142 9.681 27.147 1.00 94.25 581 PHE A N 1
ATOM 4395 C CA . PHE A 1 581 ? -1.918 9.542 28.385 1.00 94.25 581 PHE A CA 1
ATOM 4396 C C . PHE A 1 581 ? -3.422 9.720 28.160 1.00 94.25 581 PHE A C 1
ATOM 4398 O O . PHE A 1 581 ? -3.851 10.583 27.394 1.00 94.25 581 PHE A O 1
ATOM 4405 N N . ALA A 1 582 ? -4.226 8.950 28.893 1.00 93.00 582 ALA A N 1
ATOM 4406 C CA . ALA A 1 582 ? -5.676 9.114 28.991 1.00 93.00 582 ALA A CA 1
ATOM 4407 C C . ALA A 1 582 ? -6.138 9.085 30.450 1.00 93.00 582 ALA A C 1
ATOM 4409 O O . ALA A 1 582 ? -5.431 8.612 31.336 1.00 93.00 582 ALA A O 1
ATOM 4410 N N . CYS A 1 583 ? -7.328 9.627 30.700 1.00 92.69 583 CYS A N 1
ATOM 4411 C CA . CYS A 1 583 ? -7.891 9.740 32.040 1.00 92.69 583 CYS A CA 1
ATOM 4412 C C . CYS A 1 583 ? -8.699 8.482 32.394 1.00 92.69 583 CYS A C 1
ATOM 4414 O O . CYS A 1 583 ? -9.658 8.167 31.691 1.00 92.69 583 CYS A O 1
ATOM 4416 N N . SER A 1 584 ? -8.344 7.785 33.478 1.00 88.12 584 SER A N 1
ATOM 4417 C CA . SER A 1 584 ? -8.986 6.524 33.893 1.00 88.12 584 SER A CA 1
ATOM 4418 C C . SER A 1 584 ? -10.476 6.661 34.241 1.00 88.12 584 SER A C 1
ATOM 4420 O O . SER A 1 584 ? -11.237 5.739 33.971 1.00 88.12 584 SER A O 1
ATOM 4422 N N . SER A 1 585 ? -10.912 7.814 34.768 1.00 76.56 585 SER A N 1
ATOM 4423 C CA . SER A 1 585 ? -12.315 8.077 35.150 1.00 76.56 585 SER A CA 1
ATOM 4424 C C . SER A 1 585 ? -13.180 8.692 34.047 1.00 76.56 585 SER A C 1
ATOM 4426 O O . SER A 1 585 ? -14.410 8.648 34.120 1.00 76.56 585 SER A O 1
ATOM 4428 N N . ALA A 1 586 ? -12.558 9.306 33.034 1.00 61.97 586 ALA A N 1
ATOM 4429 C CA . ALA A 1 586 ? -13.284 10.056 32.008 1.00 61.97 586 ALA A CA 1
ATOM 4430 C C . ALA A 1 586 ? -14.052 9.140 31.046 1.00 61.97 586 ALA A C 1
ATOM 4432 O O . ALA A 1 586 ? -14.899 9.608 30.285 1.00 61.97 586 ALA A O 1
ATOM 4433 N N . ILE A 1 587 ? -13.765 7.835 31.066 1.00 58.50 587 ILE A N 1
ATOM 4434 C CA . ILE A 1 587 ? -14.395 6.873 30.164 1.00 58.50 587 ILE A CA 1
ATOM 4435 C C . ILE A 1 587 ? -15.884 6.720 30.509 1.00 58.50 587 ILE A C 1
ATOM 4437 O O . ILE A 1 587 ? -16.697 6.600 29.584 1.00 58.50 587 ILE A O 1
ATOM 4441 N N . ALA A 1 588 ? -16.267 6.790 31.792 1.00 53.44 588 ALA A N 1
ATOM 4442 C CA . ALA A 1 588 ? -17.655 6.618 32.227 1.00 53.44 588 ALA A CA 1
ATOM 4443 C C . ALA A 1 588 ? -18.351 7.859 32.814 1.00 53.44 588 ALA A C 1
ATOM 4445 O O . ALA A 1 588 ? -19.582 7.933 32.742 1.00 53.44 588 ALA A O 1
ATOM 4446 N N . SER A 1 589 ? -17.636 8.814 33.415 1.00 56.28 589 SER A N 1
ATOM 4447 C CA . SER A 1 589 ? -18.267 9.965 34.078 1.00 56.28 589 SER A CA 1
ATOM 4448 C C . SER A 1 589 ? -17.393 11.222 34.045 1.00 56.28 589 SER A C 1
ATOM 4450 O O . SER A 1 589 ? -16.177 11.154 33.931 1.00 56.28 589 SER A O 1
ATOM 4452 N N . ASN A 1 590 ? -18.006 12.407 34.163 1.00 61.34 590 ASN A N 1
ATOM 4453 C CA . ASN A 1 590 ? -17.304 13.696 34.311 1.00 61.34 590 ASN A CA 1
ATOM 4454 C C . ASN A 1 590 ? -16.578 13.828 35.676 1.00 61.34 590 ASN A C 1
ATOM 4456 O O . ASN A 1 590 ? -16.476 14.932 36.212 1.00 61.34 590 ASN A O 1
ATOM 4460 N N . ASP A 1 591 ? -16.146 12.714 36.265 1.00 72.25 591 ASP A N 1
ATOM 4461 C CA . ASP A 1 591 ? -15.542 12.640 37.591 1.00 72.25 591 ASP A CA 1
ATOM 4462 C C . ASP A 1 591 ? -14.019 12.810 37.516 1.00 72.25 591 ASP A C 1
ATOM 4464 O O . ASP A 1 591 ? -13.392 12.567 36.482 1.00 72.25 591 ASP A O 1
ATOM 4468 N N . ASP A 1 592 ? -13.421 13.185 38.646 1.00 84.56 592 ASP A N 1
ATOM 4469 C CA . ASP A 1 592 ? -11.969 13.226 38.817 1.00 84.56 592 ASP A CA 1
ATOM 4470 C C . ASP A 1 592 ? -11.365 11.824 38.620 1.00 84.56 592 ASP A C 1
ATOM 4472 O O . ASP A 1 592 ? -11.860 10.839 39.175 1.00 84.56 592 ASP A O 1
ATOM 4476 N N . GLY A 1 593 ? -10.280 11.739 37.855 1.00 90.62 593 GLY A N 1
ATOM 4477 C CA . GLY A 1 593 ? -9.539 10.500 37.610 1.00 90.62 593 GLY A CA 1
ATOM 4478 C C . GLY A 1 593 ? -8.048 10.714 37.636 1.00 90.62 593 GLY A C 1
ATOM 4479 O O . GLY A 1 593 ? -7.571 11.782 38.025 1.00 90.62 593 GLY A O 1
ATOM 4480 N N . LEU A 1 594 ? -7.317 9.694 37.197 1.00 93.25 594 LEU A N 1
ATOM 4481 C CA . LEU A 1 594 ? -5.870 9.742 37.084 1.00 93.25 594 LEU A CA 1
ATOM 4482 C C . LEU A 1 594 ? -5.443 9.563 35.630 1.00 93.25 594 LEU A C 1
ATOM 4484 O O . LEU A 1 594 ? -5.986 8.737 34.896 1.00 93.25 594 LEU A O 1
ATOM 4488 N N . CYS A 1 595 ? -4.459 10.348 35.213 1.00 95.12 595 CYS A N 1
ATOM 4489 C CA . CYS A 1 595 ? -3.784 10.137 33.951 1.00 95.12 595 CYS A CA 1
ATOM 4490 C C . CYS A 1 595 ? -3.002 8.835 34.020 1.00 95.12 595 CYS A C 1
ATOM 4492 O O . CYS A 1 595 ? -2.229 8.615 34.949 1.00 95.12 595 CYS A O 1
ATOM 4494 N N . ARG A 1 596 ? -3.222 7.983 33.026 1.00 94.69 596 ARG A N 1
ATOM 4495 C CA . ARG A 1 596 ? -2.549 6.701 32.857 1.00 94.69 596 ARG A CA 1
ATOM 4496 C C . ARG A 1 596 ? -1.959 6.616 31.456 1.00 94.69 596 ARG A C 1
ATOM 4498 O O . ARG A 1 596 ? -2.568 7.148 30.520 1.00 94.69 596 ARG A O 1
ATOM 4505 N N . PRO A 1 597 ? -0.814 5.943 31.281 1.00 94.94 597 PRO A N 1
ATOM 4506 C CA . PRO A 1 597 ? -0.316 5.597 29.960 1.00 94.94 597 PRO A CA 1
ATOM 4507 C C . PRO A 1 597 ? -1.367 4.821 29.156 1.00 94.94 597 PRO A C 1
ATOM 4509 O O . PRO A 1 597 ? -1.992 3.890 29.662 1.00 94.94 597 PRO A O 1
ATOM 4512 N N . LEU A 1 598 ? -1.534 5.158 27.879 1.00 94.44 598 LEU A N 1
ATOM 4513 C CA . LEU A 1 598 ? -2.558 4.577 27.002 1.00 94.44 598 LEU A CA 1
ATOM 4514 C C . LEU A 1 598 ? -2.422 3.065 26.809 1.00 94.44 598 LEU A C 1
ATOM 4516 O O . LEU A 1 598 ? -3.404 2.393 26.518 1.00 94.44 598 LEU A O 1
ATOM 4520 N N . TRP A 1 599 ? -1.227 2.506 27.016 1.00 94.31 599 TRP A N 1
ATOM 4521 C CA . TRP A 1 599 ? -1.017 1.062 26.924 1.00 94.31 599 TRP A CA 1
ATOM 4522 C C . TRP A 1 599 ? -1.753 0.287 28.028 1.00 94.31 599 TRP A C 1
ATOM 4524 O O . TRP A 1 599 ? -2.082 -0.878 27.814 1.00 94.31 599 TRP A O 1
ATOM 4534 N N . MET A 1 600 ? -2.063 0.949 29.153 1.00 95.38 600 MET A N 1
ATOM 4535 C CA . MET A 1 600 ? -2.845 0.412 30.272 1.00 95.38 600 MET A CA 1
ATOM 4536 C C . MET A 1 600 ? -4.359 0.411 30.011 1.00 95.38 600 MET A C 1
ATOM 4538 O O . MET A 1 600 ? -5.124 0.013 30.893 1.00 95.38 600 MET A O 1
ATOM 4542 N N . PHE A 1 601 ? -4.792 0.852 28.828 1.00 94.50 601 PHE A N 1
ATOM 4543 C CA . PHE A 1 601 ? -6.176 0.802 28.376 1.00 94.50 601 PHE A CA 1
ATOM 4544 C C . PHE A 1 601 ? -6.337 -0.251 27.277 1.00 94.50 601 PHE A C 1
ATOM 4546 O O . PHE A 1 601 ? -5.440 -0.467 26.455 1.00 94.50 601 PHE A O 1
ATOM 4553 N N . GLY A 1 602 ? -7.499 -0.894 27.239 1.00 91.56 602 GLY A N 1
ATOM 4554 C CA . GLY A 1 602 ? -7.845 -1.833 26.176 1.00 91.56 602 GLY A CA 1
ATOM 4555 C C . GLY A 1 602 ? -9.348 -2.002 26.028 1.00 91.56 602 GLY A C 1
ATOM 4556 O O . GLY A 1 602 ? -10.077 -1.963 27.019 1.00 91.56 602 GLY A O 1
ATOM 4557 N N . GLY A 1 603 ? -9.795 -2.167 24.785 1.00 91.31 603 GLY A N 1
ATOM 4558 C CA . GLY A 1 603 ? -11.139 -2.616 24.438 1.00 91.31 603 GLY A CA 1
ATOM 4559 C C . GLY A 1 603 ? -11.115 -4.097 24.075 1.00 91.31 603 GLY A C 1
ATOM 4560 O O . GLY A 1 603 ? -10.240 -4.539 23.332 1.00 91.31 603 GLY A O 1
ATOM 4561 N N . PHE A 1 604 ? -12.064 -4.859 24.611 1.00 92.31 604 PHE A N 1
ATOM 4562 C CA . PHE A 1 604 ? -12.179 -6.294 24.375 1.00 92.31 604 PHE A CA 1
ATOM 4563 C C . PHE A 1 604 ? -13.613 -6.629 23.977 1.00 92.31 604 PHE A C 1
ATOM 4565 O O . PHE A 1 604 ? -14.548 -6.402 24.749 1.00 92.31 604 PHE A O 1
ATOM 4572 N N . ALA A 1 605 ? -13.785 -7.142 22.762 1.00 91.06 605 ALA A N 1
ATOM 4573 C CA . ALA A 1 605 ? -15.093 -7.473 22.218 1.00 91.06 605 ALA A CA 1
ATOM 4574 C C . ALA A 1 605 ? -15.573 -8.846 22.714 1.00 91.06 605 ALA A C 1
ATOM 4576 O O . ALA A 1 605 ? -14.836 -9.833 22.702 1.00 91.06 605 ALA A O 1
ATOM 4577 N N . PHE A 1 606 ? -16.831 -8.905 23.133 1.00 92.38 606 PHE A N 1
ATOM 4578 C CA . PHE A 1 606 ? -17.590 -10.144 23.283 1.00 92.38 606 PHE A CA 1
ATOM 4579 C C . PHE A 1 606 ? -18.046 -10.659 21.903 1.00 92.38 606 PHE A C 1
ATOM 4581 O O . PHE A 1 606 ? -17.877 -9.958 20.903 1.00 92.38 606 PHE A O 1
ATOM 4588 N N . PRO A 1 607 ? -18.672 -11.852 21.819 1.00 88.69 607 PRO A N 1
ATOM 4589 C CA . PRO A 1 607 ? -19.356 -12.268 20.598 1.00 88.69 607 PRO A CA 1
ATOM 4590 C C . PRO A 1 607 ? -20.314 -11.185 20.076 1.00 88.69 607 PRO A C 1
ATOM 4592 O O . PRO A 1 607 ? -21.051 -10.581 20.861 1.00 88.69 607 PRO A O 1
ATOM 4595 N N . GLU A 1 608 ? -20.332 -10.980 18.753 1.00 84.12 608 GLU A N 1
ATOM 4596 C CA . GLU A 1 608 ? -21.078 -9.893 18.083 1.00 84.12 608 GLU A CA 1
ATOM 4597 C C . GLU A 1 608 ? -22.570 -9.891 18.419 1.00 84.12 608 GLU A C 1
ATOM 4599 O O . GLU A 1 608 ? -23.230 -8.849 18.417 1.00 84.12 608 GLU A O 1
ATOM 4604 N N . SER A 1 609 ? -23.103 -11.069 18.745 1.00 87.62 609 SER A N 1
ATOM 4605 C CA . SER A 1 609 ? -24.440 -11.205 19.285 1.00 87.62 609 SER A CA 1
ATOM 4606 C C . SER A 1 609 ? -24.485 -12.186 20.454 1.00 87.62 609 SER A C 1
ATOM 4608 O O . SER A 1 609 ? -23.922 -13.280 20.418 1.00 87.62 609 SER A O 1
ATOM 4610 N N . MET A 1 610 ? -25.186 -11.789 21.513 1.00 94.25 610 MET A N 1
ATOM 4611 C CA . MET A 1 610 ? -25.378 -12.579 22.724 1.00 94.25 610 MET A CA 1
ATOM 4612 C C . MET A 1 610 ? -26.863 -12.628 23.068 1.00 94.25 610 MET A C 1
ATOM 4614 O O . MET A 1 610 ? -27.544 -11.604 23.145 1.00 94.25 610 MET A O 1
ATOM 4618 N N . SER A 1 611 ? -27.395 -13.822 23.300 1.00 93.19 611 SER A N 1
ATOM 4619 C CA . SER A 1 611 ? -28.803 -13.982 23.662 1.00 93.19 611 SER A CA 1
ATOM 4620 C C . SER A 1 611 ? -29.092 -13.482 25.084 1.00 93.19 611 SER A C 1
ATOM 4622 O O . SER A 1 611 ? -28.331 -13.730 26.023 1.00 93.19 611 SER A O 1
ATOM 4624 N N . ILE A 1 612 ? -30.223 -12.804 25.275 1.00 93.69 612 ILE A N 1
ATOM 4625 C CA . ILE A 1 612 ? -30.743 -12.527 26.617 1.00 93.69 612 ILE A CA 1
ATOM 4626 C C . ILE A 1 612 ? -31.754 -13.635 26.946 1.00 93.69 612 ILE A C 1
ATOM 4628 O O . ILE A 1 612 ? -32.790 -13.727 26.273 1.00 93.69 612 ILE A O 1
ATOM 4632 N N . PRO A 1 613 ? -31.498 -14.493 27.955 1.00 92.50 613 PRO A N 1
ATOM 4633 C CA . PRO A 1 613 ? -32.393 -15.601 28.263 1.00 92.50 613 PRO A CA 1
ATOM 4634 C C . PRO A 1 613 ? -33.771 -15.074 28.672 1.00 92.50 613 PRO A C 1
ATOM 4636 O O . PRO A 1 613 ? -33.880 -14.081 29.378 1.00 92.50 613 PRO A O 1
ATOM 4639 N N . ALA A 1 614 ? -34.850 -15.758 28.285 1.00 87.25 614 ALA A N 1
ATOM 4640 C CA . ALA A 1 614 ? -36.203 -15.378 28.721 1.00 87.25 614 ALA A CA 1
ATOM 4641 C C . ALA A 1 614 ? -36.422 -15.580 30.239 1.00 87.25 614 ALA A C 1
ATOM 4643 O O . ALA A 1 614 ? -37.295 -14.961 30.857 1.00 87.25 614 ALA A O 1
ATOM 4644 N N . SER A 1 615 ? -35.663 -16.507 30.825 1.00 89.31 615 SER A N 1
ATOM 4645 C CA . SER A 1 615 ? -35.606 -16.783 32.258 1.00 89.31 615 SER A CA 1
ATOM 4646 C C . SER A 1 615 ? -34.288 -17.477 32.587 1.00 89.31 615 SER A C 1
ATOM 4648 O O . SER A 1 615 ? -33.927 -18.422 31.883 1.00 89.31 615 SER A O 1
ATOM 4650 N N . GLY A 1 616 ? -33.646 -17.101 33.690 1.00 92.44 616 GLY A N 1
ATOM 4651 C CA . GLY A 1 616 ? -32.411 -17.733 34.152 1.00 92.44 616 GLY A CA 1
ATOM 4652 C C . GLY A 1 616 ? -31.174 -16.925 33.784 1.00 92.44 616 GLY A C 1
ATOM 4653 O O . GLY A 1 616 ? -31.256 -15.714 33.601 1.00 92.44 616 GLY A O 1
ATOM 4654 N N . THR A 1 617 ? -30.033 -17.605 33.706 1.00 95.06 617 THR A N 1
ATOM 4655 C CA . THR A 1 617 ? -28.718 -16.969 33.626 1.00 95.06 617 THR A CA 1
ATOM 4656 C C . THR A 1 617 ? -27.915 -17.542 32.467 1.00 95.06 617 THR A C 1
ATOM 4658 O O . THR A 1 617 ? -27.738 -18.756 32.406 1.00 95.06 617 THR A O 1
ATOM 4661 N N . GLU A 1 618 ? -27.386 -16.667 31.617 1.00 96.00 618 GLU A N 1
ATOM 4662 C CA . GLU A 1 618 ? -26.409 -16.992 30.573 1.00 96.00 618 GLU A CA 1
ATOM 4663 C C . GLU A 1 618 ? -25.059 -16.342 30.884 1.00 96.00 618 GLU A C 1
ATOM 4665 O O . GLU A 1 618 ? -24.988 -15.361 31.637 1.00 96.00 618 GLU A O 1
ATOM 4670 N N . ARG A 1 619 ? -23.981 -16.916 30.341 1.00 96.50 619 ARG A N 1
ATOM 4671 C CA . ARG A 1 619 ? -22.613 -16.424 30.534 1.00 96.50 619 ARG A CA 1
ATOM 4672 C C . ARG A 1 619 ? -21.894 -16.293 29.205 1.00 96.50 619 ARG A C 1
ATOM 4674 O O . ARG A 1 619 ? -21.937 -17.215 28.399 1.00 96.50 619 ARG A O 1
ATOM 4681 N N . TYR A 1 620 ? -21.185 -15.187 29.047 1.00 96.31 620 TYR A N 1
ATOM 4682 C CA . TYR A 1 620 ? -20.364 -14.899 27.881 1.00 96.31 620 TYR A CA 1
ATOM 4683 C C . TYR A 1 620 ? -18.975 -14.505 28.348 1.00 96.31 620 TYR A C 1
ATOM 4685 O O . TYR A 1 620 ? -18.847 -13.715 29.283 1.00 96.31 620 TYR A O 1
ATOM 4693 N N . SER A 1 621 ? -17.953 -15.072 27.726 1.00 95.25 621 SER A N 1
ATOM 4694 C CA . SER A 1 621 ? -16.565 -14.841 28.107 1.00 95.25 621 SER A CA 1
ATOM 4695 C C . SER A 1 621 ? -15.888 -13.868 27.151 1.00 95.25 621 SER A C 1
ATOM 4697 O O . SER A 1 621 ? -16.217 -13.826 25.967 1.00 95.25 621 SER A O 1
ATOM 4699 N N . VAL A 1 622 ? -14.927 -13.117 27.673 1.00 94.62 622 VAL A N 1
ATOM 4700 C CA . VAL A 1 622 ? -13.976 -12.320 26.899 1.00 94.62 622 VAL A CA 1
ATOM 4701 C C . VAL A 1 622 ?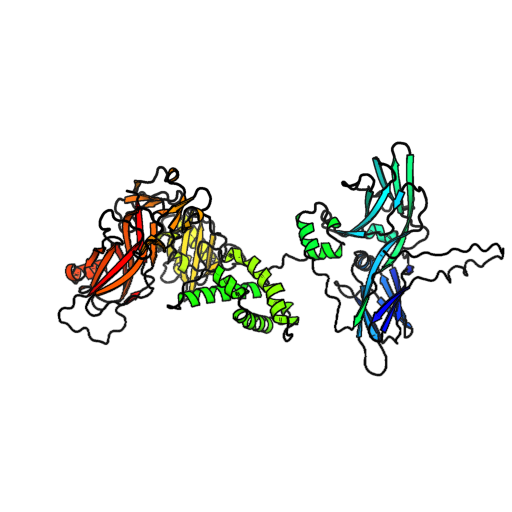 -12.605 -12.425 27.558 1.00 94.62 622 VAL A C 1
ATOM 4703 O O . VAL A 1 622 ? -12.492 -12.327 28.780 1.00 94.62 622 VAL A O 1
ATOM 4706 N N . THR A 1 623 ? -11.558 -12.641 26.765 1.00 95.25 623 THR A N 1
ATOM 4707 C CA . THR A 1 623 ? -10.187 -12.702 27.282 1.00 95.25 623 THR A CA 1
ATOM 4708 C C . THR A 1 623 ? -9.556 -11.319 27.217 1.00 95.25 623 THR A C 1
ATOM 4710 O O . THR A 1 623 ? -9.362 -10.764 26.138 1.00 95.25 623 THR A O 1
ATOM 4713 N N . VAL A 1 624 ? -9.234 -10.769 28.383 1.00 95.25 624 VAL A N 1
ATOM 4714 C CA . VAL A 1 624 ? -8.539 -9.491 28.559 1.00 95.25 624 VAL A CA 1
ATOM 4715 C C . VAL A 1 624 ? -7.047 -9.758 28.674 1.00 95.25 624 VAL A C 1
ATOM 4717 O O . VAL A 1 624 ? -6.642 -10.654 29.408 1.00 95.25 624 VAL A O 1
ATOM 4720 N N . TYR A 1 625 ? -6.228 -9.000 27.956 1.00 96.06 625 TYR A N 1
ATOM 4721 C CA . TYR A 1 625 ? -4.781 -9.195 27.906 1.00 96.06 625 TYR A CA 1
ATOM 4722 C C . TYR A 1 625 ? -4.051 -7.897 27.548 1.00 96.06 625 TYR A C 1
ATOM 4724 O O . TYR A 1 625 ? -4.657 -6.936 27.066 1.00 96.06 625 TYR A O 1
ATOM 4732 N N . GLY A 1 626 ? -2.731 -7.876 27.730 1.00 94.69 626 GLY A N 1
ATOM 4733 C CA . GLY A 1 626 ? -1.888 -6.754 27.317 1.00 94.69 626 GLY A CA 1
ATOM 4734 C C . GLY A 1 626 ? -2.079 -5.469 28.129 1.00 94.69 626 GLY A C 1
ATOM 4735 O O . GLY A 1 626 ? -1.764 -4.392 27.617 1.00 94.69 626 GLY A O 1
ATOM 4736 N N . LEU A 1 627 ? -2.622 -5.571 29.344 1.00 95.38 627 LEU A N 1
ATOM 4737 C CA . LEU A 1 627 ? -2.806 -4.471 30.293 1.00 95.38 627 LEU A CA 1
ATOM 4738 C C . LEU A 1 627 ? -1.800 -4.563 31.454 1.00 95.38 627 LEU A C 1
ATOM 4740 O O . LEU A 1 627 ? -1.011 -5.505 31.520 1.00 95.38 627 LEU A O 1
ATOM 4744 N N . ALA A 1 628 ? -1.815 -3.578 32.365 1.00 94.00 628 ALA A N 1
ATOM 4745 C CA . ALA A 1 628 ? -1.064 -3.640 33.627 1.00 94.00 628 ALA A CA 1
ATOM 4746 C C . ALA A 1 628 ? -1.665 -4.707 34.567 1.00 94.00 628 ALA A C 1
ATOM 4748 O O . ALA A 1 628 ? -2.420 -5.553 34.110 1.00 94.00 628 ALA A O 1
ATOM 4749 N N . THR A 1 629 ? -1.347 -4.700 35.865 1.00 93.00 629 THR A N 1
ATOM 4750 C CA . THR A 1 629 ? -1.744 -5.792 36.776 1.00 93.00 629 THR A CA 1
ATOM 4751 C C . THR A 1 629 ? -3.165 -5.657 37.318 1.00 93.00 629 THR A C 1
ATOM 4753 O O . THR A 1 629 ? -3.889 -6.641 37.357 1.00 93.00 629 THR A O 1
ATOM 4756 N N . VAL A 1 630 ? -3.602 -4.459 37.721 1.00 93.81 630 VAL A N 1
ATOM 4757 C CA . VAL A 1 630 ? -4.877 -4.272 38.442 1.00 93.81 630 VAL A CA 1
ATOM 4758 C C . VAL A 1 630 ? -5.824 -3.382 37.651 1.00 93.81 630 VAL A C 1
ATOM 4760 O O . VAL A 1 630 ? -5.428 -2.316 37.179 1.00 93.81 630 VAL A O 1
ATOM 4763 N N . ALA A 1 631 ? -7.091 -3.779 37.530 1.00 92.88 631 ALA A N 1
ATOM 4764 C CA . ALA A 1 631 ? -8.114 -2.950 36.899 1.00 92.88 631 ALA A CA 1
ATOM 4765 C C . ALA A 1 631 ? -8.478 -1.740 37.784 1.00 92.88 631 ALA A C 1
ATOM 4767 O O . ALA A 1 631 ? -8.643 -1.847 38.996 1.00 92.88 631 ALA A O 1
ATOM 4768 N N . GLU A 1 632 ? -8.607 -0.567 37.172 1.00 91.75 632 GLU A N 1
ATOM 4769 C CA . GLU A 1 632 ? -8.972 0.689 37.841 1.00 91.75 632 GLU A CA 1
ATOM 4770 C C . GLU A 1 632 ? -10.404 1.102 37.479 1.00 91.75 632 GLU A C 1
ATOM 4772 O O . GLU A 1 632 ? -11.200 1.451 38.351 1.00 91.75 632 GLU A O 1
ATOM 4777 N N . GLU A 1 633 ? -10.757 0.991 36.199 1.00 91.19 633 GLU A N 1
ATOM 4778 C CA . GLU A 1 633 ? -12.099 1.246 35.690 1.00 91.19 633 GLU A CA 1
ATOM 4779 C C . GLU A 1 633 ? -12.437 0.250 34.584 1.00 91.19 633 GLU A C 1
ATOM 4781 O O . GLU A 1 633 ? -11.571 -0.158 33.814 1.00 91.19 633 GLU A O 1
ATOM 4786 N N . ALA A 1 634 ? -13.710 -0.128 34.498 1.00 92.75 634 ALA A N 1
ATOM 4787 C CA . ALA A 1 634 ? -14.239 -0.921 33.406 1.00 92.75 634 ALA A CA 1
ATOM 4788 C C . ALA A 1 634 ? -15.558 -0.314 32.908 1.00 92.75 634 ALA A C 1
ATOM 4790 O O . ALA A 1 634 ? -16.372 0.176 33.695 1.00 92.75 634 ALA A O 1
ATOM 4791 N N . VAL A 1 635 ? -15.789 -0.349 31.598 1.00 92.38 635 VAL A N 1
ATOM 4792 C CA . VAL A 1 635 ? -16.988 0.179 30.941 1.00 92.38 635 VAL A CA 1
ATOM 4793 C C . VAL A 1 635 ? -17.498 -0.838 29.937 1.00 92.38 635 VAL A C 1
ATOM 4795 O O . VAL A 1 635 ? -16.751 -1.318 29.093 1.00 92.38 635 VAL A O 1
ATOM 4798 N N . PHE A 1 636 ? -18.782 -1.160 30.033 1.00 93.88 636 PHE A N 1
ATOM 4799 C CA . PHE A 1 636 ? -19.467 -2.040 29.101 1.00 93.88 636 PHE A CA 1
ATOM 4800 C C . PHE A 1 636 ? -20.285 -1.216 28.105 1.00 93.88 636 PHE A C 1
ATOM 4802 O O . PHE A 1 636 ? -21.195 -0.484 28.507 1.00 93.88 636 PHE A O 1
ATOM 4809 N N . THR A 1 637 ? -19.987 -1.364 26.817 1.00 91.94 637 THR A N 1
ATOM 4810 C CA . THR A 1 637 ? -20.693 -0.697 25.717 1.00 91.94 637 THR A CA 1
ATOM 4811 C C . THR A 1 637 ? -21.382 -1.742 24.851 1.00 91.94 637 THR A C 1
ATOM 4813 O O . THR A 1 637 ? -20.738 -2.695 24.434 1.00 91.94 637 THR A O 1
ATOM 4816 N N . ALA A 1 638 ? -22.680 -1.592 24.586 1.00 94.25 638 ALA A N 1
ATOM 4817 C CA . ALA A 1 638 ? -23.424 -2.497 23.703 1.00 94.25 638 ALA A CA 1
ATOM 4818 C C . ALA A 1 638 ? -24.750 -1.881 23.243 1.00 94.25 638 ALA A C 1
ATOM 4820 O O . ALA A 1 638 ? -25.225 -0.911 23.833 1.00 94.25 638 ALA A O 1
ATOM 4821 N N . THR A 1 639 ? -25.408 -2.493 22.261 1.00 93.19 639 THR A N 1
ATOM 4822 C CA . THR A 1 639 ? -26.837 -2.287 21.992 1.00 93.19 639 THR A CA 1
ATOM 4823 C C . THR A 1 639 ? -27.648 -3.401 22.640 1.00 93.19 639 THR A C 1
ATOM 4825 O O . THR A 1 639 ? -27.423 -4.586 22.400 1.00 93.19 639 THR A O 1
ATOM 4828 N N . LEU A 1 640 ? -28.599 -3.027 23.493 1.00 94.38 640 LEU A N 1
ATOM 4829 C CA . LEU A 1 640 ? -29.516 -3.947 24.151 1.00 94.38 640 LEU A CA 1
ATOM 4830 C C . LEU A 1 640 ? -30.883 -3.864 23.478 1.00 94.38 640 LEU A C 1
ATOM 4832 O O . LEU A 1 640 ? -31.493 -2.799 23.492 1.00 94.38 640 LEU A O 1
ATOM 4836 N N . ASN A 1 641 ? -31.405 -4.985 22.984 1.00 93.62 641 ASN A N 1
ATOM 4837 C CA . ASN A 1 641 ? -32.812 -5.114 22.616 1.00 93.62 641 ASN A CA 1
ATOM 4838 C C . ASN A 1 641 ? -33.494 -6.089 23.573 1.00 93.62 641 ASN A C 1
ATOM 4840 O O . ASN A 1 641 ? -33.180 -7.282 23.605 1.00 93.62 641 ASN A O 1
ATOM 4844 N N . TYR A 1 642 ? -34.397 -5.570 24.408 1.00 92.75 642 TYR A N 1
ATOM 4845 C CA . TYR A 1 642 ? -35.085 -6.391 25.396 1.00 92.75 642 TYR A CA 1
ATOM 4846 C C . TYR A 1 642 ? -36.517 -5.935 25.662 1.00 92.75 642 TYR A C 1
ATOM 4848 O O . TYR A 1 642 ? -36.838 -4.747 25.733 1.00 92.75 642 TYR A O 1
ATOM 4856 N N . THR A 1 643 ? -37.396 -6.913 25.870 1.00 90.25 643 THR A N 1
ATOM 4857 C CA . THR A 1 643 ? -38.834 -6.688 26.096 1.00 90.25 643 THR A CA 1
ATOM 4858 C C . THR A 1 643 ? -39.161 -6.079 27.459 1.00 90.25 643 THR A C 1
ATOM 4860 O O . THR A 1 643 ? -40.203 -5.440 27.599 1.00 90.25 643 THR A O 1
ATOM 4863 N N . ASN A 1 644 ? -38.319 -6.269 28.483 1.00 91.06 644 ASN A N 1
ATOM 4864 C CA . ASN A 1 644 ? -38.548 -5.672 29.799 1.00 91.06 644 ASN A CA 1
ATOM 4865 C C . ASN A 1 644 ? -37.263 -5.528 30.626 1.00 91.06 644 ASN A C 1
ATOM 4867 O O . ASN A 1 644 ? -36.933 -6.387 31.447 1.00 91.06 644 ASN A O 1
ATOM 4871 N N . PHE A 1 645 ? -36.588 -4.390 30.491 1.00 93.62 645 PHE A N 1
ATOM 4872 C CA . PHE A 1 645 ? -35.357 -4.072 31.215 1.00 93.62 645 PHE A CA 1
ATOM 4873 C C . PHE A 1 645 ? -35.497 -4.106 32.742 1.00 93.62 645 PHE A C 1
ATOM 4875 O O . PHE A 1 645 ? -34.511 -4.363 33.420 1.00 93.62 645 PHE A O 1
ATOM 4882 N N . THR A 1 646 ? -36.703 -3.974 33.311 1.00 93.56 646 THR A N 1
ATOM 4883 C CA . THR A 1 646 ? -36.913 -4.109 34.773 1.00 93.56 646 THR A CA 1
ATOM 4884 C C . THR A 1 646 ? -36.711 -5.531 35.300 1.00 93.56 646 THR A C 1
ATOM 4886 O O . THR A 1 646 ? -36.716 -5.744 36.508 1.00 93.56 646 THR A O 1
ATOM 4889 N N . LYS A 1 647 ? -36.549 -6.517 34.412 1.00 93.50 647 LYS A N 1
ATOM 4890 C CA . LYS A 1 647 ? -36.249 -7.913 34.759 1.00 93.50 647 LYS A CA 1
ATOM 4891 C C . LYS A 1 647 ? -34.806 -8.307 34.454 1.00 93.50 647 LYS A C 1
ATOM 4893 O O . LYS A 1 647 ? -34.440 -9.439 34.753 1.00 93.50 647 LYS A O 1
ATOM 4898 N N . LEU A 1 648 ? -34.035 -7.424 33.822 1.00 95.19 648 LEU A N 1
ATOM 4899 C CA . LEU A 1 648 ? -32.673 -7.698 33.387 1.00 95.19 648 LEU A CA 1
ATOM 4900 C C . LEU A 1 648 ? -31.679 -7.302 34.478 1.00 95.19 648 LEU A C 1
ATOM 4902 O O . LEU A 1 648 ? -31.760 -6.211 35.045 1.00 95.19 648 LEU A O 1
ATOM 4906 N N . LYS A 1 649 ? -30.719 -8.184 34.726 1.00 96.38 649 LYS A N 1
ATOM 4907 C CA . LYS A 1 649 ? -29.560 -7.937 35.567 1.00 96.38 649 LYS A CA 1
ATOM 4908 C C . LYS A 1 649 ? -28.299 -8.290 34.784 1.00 96.38 649 LYS A C 1
ATOM 4910 O O . LYS A 1 649 ? -28.186 -9.397 34.266 1.00 96.38 649 LYS A O 1
ATOM 4915 N N . LEU A 1 650 ? -27.357 -7.354 34.718 1.00 96.56 650 LEU A N 1
ATOM 4916 C CA . LEU A 1 650 ? -26.046 -7.556 34.106 1.00 96.56 650 LEU A CA 1
ATOM 4917 C C . LEU A 1 650 ? -24.976 -7.486 35.189 1.00 96.56 650 LEU A C 1
ATOM 4919 O O . LEU A 1 650 ? -24.966 -6.583 36.032 1.00 96.56 650 LEU A O 1
ATOM 4923 N N . SER A 1 651 ? -24.103 -8.484 35.209 1.00 96.44 651 SER A N 1
ATOM 4924 C CA . SER A 1 651 ? -22.959 -8.544 36.117 1.00 96.44 651 SER A CA 1
ATOM 4925 C C . SER A 1 651 ? -21.718 -8.990 35.366 1.00 96.44 651 SER A C 1
ATOM 4927 O O . SER A 1 651 ? -21.829 -9.674 34.356 1.00 96.44 651 SER A O 1
ATOM 4929 N N . LEU A 1 652 ? -20.547 -8.618 35.861 1.00 95.62 652 LEU A N 1
ATOM 4930 C CA . LEU A 1 652 ? -19.269 -9.025 35.297 1.00 95.62 652 LEU A CA 1
ATOM 4931 C C . LEU A 1 652 ? -18.467 -9.763 36.369 1.00 95.62 652 LEU A C 1
ATOM 4933 O O . LEU A 1 652 ? -18.396 -9.283 37.500 1.00 95.62 652 LEU A O 1
ATOM 4937 N N . ALA A 1 653 ? -17.925 -10.931 36.035 1.00 94.94 653 ALA A N 1
ATOM 4938 C CA . ALA A 1 653 ? -17.024 -11.688 36.897 1.00 94.94 653 ALA A CA 1
ATOM 4939 C C . ALA A 1 653 ? -15.572 -11.482 36.458 1.00 94.94 653 ALA A C 1
ATOM 4941 O O . ALA A 1 653 ? -15.295 -11.562 35.257 1.00 94.94 653 ALA A O 1
ATOM 4942 N N . ASN A 1 654 ? -14.679 -11.240 37.419 1.00 91.62 654 ASN A N 1
ATOM 4943 C CA . ASN A 1 654 ? -13.247 -11.094 37.163 1.00 91.62 654 ASN A CA 1
ATOM 4944 C C . ASN A 1 654 ? -12.549 -12.450 36.876 1.00 91.62 654 ASN A C 1
ATOM 4946 O O . ASN A 1 654 ? -1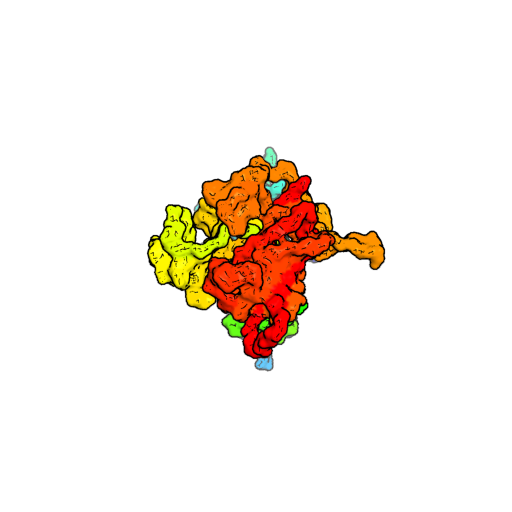3.156 -13.509 37.095 1.00 91.62 654 ASN A O 1
ATOM 4950 N N . PRO A 1 655 ? -11.285 -12.437 36.405 1.00 91.12 655 PRO A N 1
ATOM 4951 C CA . PRO A 1 655 ? -10.578 -13.653 36.003 1.00 91.12 655 PRO A CA 1
ATOM 4952 C C . PRO A 1 655 ? -10.183 -14.610 37.135 1.00 91.12 655 PRO A C 1
ATOM 4954 O O . PRO A 1 655 ? -10.282 -15.821 36.951 1.00 91.12 655 PRO A O 1
ATOM 4957 N N . GLN A 1 656 ? -9.724 -14.102 38.286 1.00 82.94 656 GLN A N 1
ATOM 4958 C CA . GLN A 1 656 ? -9.079 -14.935 39.317 1.00 82.94 656 GLN A CA 1
ATOM 4959 C C . GLN A 1 656 ? -10.065 -15.692 40.213 1.00 82.94 656 GLN A C 1
ATOM 4961 O O . GLN A 1 656 ? -9.985 -16.914 40.324 1.00 82.94 656 GLN A O 1
ATOM 4966 N N . ASP A 1 657 ? -11.020 -14.987 40.818 1.00 79.69 657 ASP A N 1
ATOM 4967 C CA . ASP A 1 657 ? -11.869 -15.554 41.877 1.00 79.69 657 ASP A CA 1
ATOM 4968 C C . ASP A 1 657 ? -13.343 -15.660 41.462 1.00 79.69 657 ASP A C 1
ATOM 4970 O O . ASP A 1 657 ? -14.194 -16.157 42.210 1.00 79.69 657 ASP A O 1
ATOM 4974 N N . GLY A 1 658 ? -13.667 -15.184 40.255 1.00 78.94 658 GLY A N 1
ATOM 4975 C CA . GLY A 1 658 ? -15.038 -15.050 39.785 1.00 78.94 658 GLY A CA 1
ATOM 4976 C C . GLY A 1 658 ? -15.850 -14.079 40.642 1.00 78.94 658 GLY A C 1
ATOM 4977 O O . GLY A 1 658 ? -17.075 -14.222 40.714 1.00 78.94 658 GLY A O 1
ATOM 4978 N N . THR A 1 659 ? -15.199 -13.116 41.311 1.00 89.12 659 THR A N 1
ATOM 4979 C CA . THR A 1 659 ? -15.897 -12.070 42.064 1.00 89.12 659 THR A CA 1
ATOM 4980 C C . THR A 1 659 ? -16.758 -11.280 41.087 1.00 89.12 659 THR A C 1
ATOM 4982 O O . THR A 1 659 ? -16.304 -10.817 40.042 1.00 89.12 659 THR A O 1
ATOM 4985 N N . THR A 1 660 ? -18.056 -11.203 41.385 1.00 93.12 660 THR A N 1
ATOM 4986 C CA . THR A 1 660 ? -19.042 -10.624 40.470 1.00 93.12 660 THR A CA 1
ATOM 4987 C C . THR A 1 660 ? -19.432 -9.218 40.895 1.00 93.12 660 THR A C 1
ATOM 4989 O O . THR A 1 660 ? -19.945 -9.037 42.003 1.00 93.12 660 THR A O 1
ATOM 4992 N N . SER A 1 661 ? -19.331 -8.265 39.978 1.00 93.88 661 SER A N 1
ATOM 4993 C CA . SER A 1 661 ? -19.857 -6.911 40.137 1.00 93.88 661 SER A CA 1
ATOM 4994 C C . SER A 1 661 ? -21.107 -6.718 39.287 1.00 93.88 661 SER A C 1
ATOM 4996 O O . SER A 1 661 ? -21.075 -6.859 38.066 1.00 93.88 661 SER A O 1
ATOM 4998 N N . THR A 1 662 ? -22.234 -6.388 39.919 1.00 95.44 662 THR A N 1
ATOM 4999 C CA . THR A 1 662 ? -23.463 -6.011 39.206 1.00 95.44 662 THR A CA 1
ATOM 5000 C C . THR A 1 662 ? -23.398 -4.538 38.819 1.00 95.44 662 THR A C 1
ATOM 5002 O O . THR A 1 662 ? -23.293 -3.680 39.691 1.00 95.44 662 THR A O 1
ATOM 5005 N N . PHE A 1 663 ? -23.508 -4.253 37.522 1.00 94.44 663 PHE A N 1
ATOM 5006 C CA . PHE A 1 663 ? -23.460 -2.891 36.977 1.00 94.44 663 PHE A CA 1
ATOM 5007 C C . PHE A 1 663 ? -24.793 -2.425 36.378 1.00 94.44 663 PHE A C 1
ATOM 5009 O O . PHE A 1 663 ? -24.996 -1.236 36.147 1.00 94.44 663 PHE A O 1
ATOM 5016 N N . PHE A 1 664 ? -25.740 -3.345 36.183 1.00 95.88 664 PHE A N 1
ATOM 5017 C CA . PHE A 1 664 ? -27.125 -3.023 35.859 1.00 95.88 664 PHE A CA 1
ATOM 5018 C C . PHE A 1 664 ? -28.062 -3.961 36.621 1.00 95.88 664 PHE A C 1
ATOM 5020 O O . PHE A 1 664 ? -27.982 -5.178 36.469 1.00 95.88 664 PHE A O 1
ATOM 5027 N N . ASP A 1 665 ? -28.960 -3.399 37.431 1.00 96.06 665 ASP A N 1
ATOM 5028 C CA . ASP A 1 665 ? -29.976 -4.143 38.184 1.00 96.06 665 ASP A CA 1
ATOM 5029 C C . ASP A 1 665 ? -31.350 -3.508 37.938 1.00 96.06 665 ASP A C 1
ATOM 5031 O O . ASP A 1 665 ? -31.835 -2.664 38.697 1.00 96.06 665 ASP A O 1
ATOM 5035 N N . GLY A 1 666 ? -31.967 -3.890 36.819 1.00 93.44 666 GLY A N 1
ATOM 5036 C CA . GLY A 1 666 ? -33.305 -3.444 36.448 1.00 93.44 666 GLY A CA 1
ATOM 5037 C C . GLY A 1 666 ? -34.359 -3.673 37.541 1.00 93.44 666 GLY A C 1
ATOM 5038 O O . GLY A 1 666 ? -35.146 -2.754 37.798 1.00 93.44 666 GLY A O 1
ATOM 5039 N N . PRO A 1 667 ? -34.383 -4.839 38.219 1.00 92.12 667 PRO A N 1
ATOM 5040 C CA . PRO A 1 667 ? -35.280 -5.080 39.347 1.00 92.12 667 PRO A CA 1
ATOM 5041 C C . PRO A 1 667 ? -35.117 -4.080 40.496 1.00 92.12 667 PRO A C 1
ATOM 5043 O O . PRO A 1 667 ? -36.122 -3.597 41.023 1.00 92.12 667 PRO A O 1
ATOM 5046 N N . ALA A 1 668 ? -33.880 -3.749 40.877 1.00 91.56 668 ALA A N 1
ATOM 5047 C CA . ALA A 1 668 ? -33.608 -2.787 41.944 1.00 91.56 668 ALA A CA 1
ATOM 5048 C C . ALA A 1 668 ? -33.957 -1.343 41.544 1.00 91.56 668 ALA A C 1
ATOM 5050 O O . ALA A 1 668 ? -34.473 -0.584 42.366 1.00 91.56 668 ALA A O 1
ATOM 5051 N N . LEU A 1 669 ? -33.716 -0.967 40.283 1.00 91.50 669 LEU A N 1
ATOM 5052 C CA . LEU A 1 669 ? -34.047 0.357 39.740 1.00 91.50 669 LEU A CA 1
ATOM 5053 C C . LEU A 1 669 ? -35.562 0.574 39.577 1.00 91.50 669 LEU A C 1
ATOM 5055 O O . LEU A 1 669 ? -36.054 1.703 39.680 1.00 91.50 669 LEU A O 1
ATOM 5059 N N . GLY A 1 670 ? -36.307 -0.497 39.293 1.00 91.25 670 GLY A N 1
ATOM 5060 C CA . GLY A 1 670 ? -37.715 -0.432 38.914 1.00 91.25 670 GLY A CA 1
ATOM 5061 C C . GLY A 1 670 ? -37.947 0.314 37.591 1.00 91.25 670 GLY A C 1
ATOM 5062 O O . GLY A 1 670 ? -37.026 0.801 36.940 1.00 91.25 670 GLY A O 1
ATOM 5063 N N . ALA A 1 671 ? -39.211 0.434 37.176 1.00 89.25 671 ALA A N 1
ATOM 5064 C CA . ALA A 1 671 ? -39.562 1.034 35.882 1.00 89.25 671 ALA A CA 1
ATOM 5065 C C . ALA A 1 671 ? -39.086 2.490 35.727 1.00 89.25 671 ALA A C 1
ATOM 5067 O O . ALA A 1 671 ? -38.600 2.866 34.664 1.00 89.25 671 ALA A O 1
ATOM 5068 N N . ALA A 1 672 ? -39.203 3.303 36.782 1.00 86.12 672 ALA A N 1
ATOM 5069 C CA . ALA A 1 672 ? -38.798 4.706 36.742 1.00 86.12 672 ALA A CA 1
ATOM 5070 C C . ALA A 1 672 ? -37.273 4.871 36.636 1.00 86.12 672 ALA A C 1
ATOM 5072 O O . ALA A 1 672 ? -36.817 5.689 35.844 1.00 86.12 672 ALA A O 1
ATOM 5073 N N . GLY A 1 673 ? -36.494 4.085 37.390 1.00 88.31 673 GLY A N 1
ATOM 5074 C CA . GLY A 1 673 ? -35.031 4.132 37.331 1.00 88.31 673 GLY A CA 1
ATOM 5075 C C . GLY A 1 673 ? -34.494 3.627 35.995 1.00 88.31 673 GLY A C 1
ATOM 5076 O O . GLY A 1 673 ? -33.634 4.266 35.399 1.00 88.31 673 GLY A O 1
ATOM 5077 N N . VAL A 1 674 ? -35.067 2.538 35.474 1.00 88.62 674 VAL A N 1
ATOM 5078 C CA . VAL A 1 674 ? -34.729 2.013 34.143 1.00 88.62 674 VAL A CA 1
ATOM 5079 C C . VAL A 1 674 ? -35.048 3.031 33.048 1.00 88.62 674 VAL A C 1
ATOM 5081 O O . VAL A 1 674 ? -34.197 3.303 32.210 1.00 88.62 674 VAL A O 1
ATOM 5084 N N . HIS A 1 675 ? -36.237 3.642 33.070 1.00 88.62 675 HIS A N 1
ATOM 5085 C CA . HIS A 1 675 ? -36.596 4.667 32.089 1.00 88.62 675 HIS A CA 1
ATOM 5086 C C . HIS A 1 675 ? -35.691 5.902 32.182 1.00 88.62 675 HIS A C 1
ATOM 5088 O O . HIS A 1 675 ? -35.332 6.462 31.156 1.00 88.62 675 HIS A O 1
ATOM 5094 N N . ALA A 1 676 ? -35.296 6.314 33.389 1.00 86.25 676 ALA A N 1
ATOM 5095 C CA . ALA A 1 676 ? -34.369 7.428 33.571 1.00 86.25 676 ALA A CA 1
ATOM 5096 C C . ALA A 1 676 ? -32.962 7.123 33.029 1.00 86.25 676 ALA A C 1
ATOM 5098 O O . ALA A 1 676 ? -32.310 8.027 32.518 1.00 86.25 676 ALA A O 1
ATOM 5099 N N . LEU A 1 677 ? -32.508 5.870 33.135 1.00 86.19 677 LEU A N 1
ATOM 5100 C CA . LEU A 1 677 ? -31.183 5.454 32.678 1.00 86.19 677 LEU A CA 1
ATOM 5101 C C . LEU A 1 677 ? -31.133 5.177 31.168 1.00 86.19 677 LEU A C 1
ATOM 5103 O O . LEU A 1 677 ? -30.172 5.562 30.514 1.00 86.19 677 LEU A O 1
ATOM 5107 N N . LEU A 1 678 ? -32.148 4.499 30.624 1.00 88.94 678 LEU A N 1
ATOM 5108 C CA . LEU A 1 678 ? -32.149 4.005 29.241 1.00 88.94 678 LEU A CA 1
ATOM 5109 C C . LEU A 1 678 ? -33.066 4.799 28.301 1.00 88.94 678 LEU A C 1
ATOM 5111 O O . LEU A 1 678 ? -32.984 4.639 27.095 1.00 88.94 678 LEU A O 1
ATOM 5115 N N . GLY A 1 679 ? -33.978 5.625 28.817 1.00 87.31 679 GLY A N 1
ATOM 5116 C CA . GLY A 1 679 ? -35.020 6.284 28.015 1.00 87.31 679 GLY A CA 1
ATOM 5117 C C . GLY A 1 679 ? -36.248 5.406 27.731 1.00 87.31 679 GLY A C 1
ATOM 5118 O O . GLY A 1 679 ? -37.220 5.862 27.128 1.00 87.31 679 GLY A O 1
ATOM 5119 N N . GLY A 1 680 ? -36.264 4.156 28.207 1.00 89.25 680 GLY A N 1
ATOM 5120 C CA . GLY A 1 680 ? -37.369 3.213 28.032 1.00 89.25 680 GLY A CA 1
ATOM 5121 C C . GLY A 1 680 ? -37.265 2.002 28.954 1.00 89.25 680 GLY A C 1
ATOM 5122 O O . GLY A 1 680 ? -36.207 1.707 29.492 1.00 89.25 680 GLY A O 1
ATOM 5123 N N . VAL A 1 681 ? -38.382 1.297 29.155 1.00 90.12 681 VAL A N 1
ATOM 5124 C CA . VAL A 1 681 ? -38.415 0.016 29.900 1.00 90.12 681 VAL A CA 1
ATOM 5125 C C . VAL A 1 681 ? -38.348 -1.204 28.982 1.00 90.12 681 VAL A C 1
ATOM 5127 O O . VAL A 1 681 ? -38.259 -2.331 29.463 1.00 90.12 681 VAL A O 1
ATOM 5130 N N . SER A 1 682 ? -38.386 -0.978 27.672 1.00 89.50 682 SER A N 1
ATOM 5131 C CA . SER A 1 682 ? -38.344 -1.986 26.617 1.00 89.50 682 SER A CA 1
ATOM 5132 C C . SER A 1 682 ? -37.899 -1.337 25.311 1.00 89.50 682 SER A C 1
ATOM 5134 O O . SER A 1 682 ? -38.152 -0.145 25.124 1.00 89.50 682 SER A O 1
ATOM 5136 N N . GLY A 1 683 ? -37.342 -2.123 24.398 1.00 89.69 683 GLY A N 1
ATOM 5137 C CA . GLY A 1 683 ? -36.900 -1.667 23.082 1.00 89.69 683 GLY A CA 1
ATOM 5138 C C . GLY A 1 683 ? -35.397 -1.813 22.908 1.00 89.69 683 GLY A C 1
ATOM 5139 O O . GLY A 1 683 ? -34.760 -2.572 23.636 1.00 89.69 683 GLY A O 1
ATOM 5140 N N . GLU A 1 684 ? -34.873 -1.081 21.935 1.00 91.94 684 GLU A N 1
ATOM 5141 C CA . GLU A 1 684 ? -33.474 -1.081 21.532 1.00 91.94 684 GLU A CA 1
ATOM 5142 C C . GLU A 1 684 ? -32.768 0.169 22.065 1.00 91.94 684 GLU A C 1
ATOM 5144 O O . GLU A 1 684 ? -33.200 1.290 21.791 1.00 91.94 684 GLU A O 1
ATOM 5149 N N . PHE A 1 685 ? -31.689 -0.022 22.823 1.00 90.50 685 PHE A N 1
ATOM 5150 C CA . PHE A 1 685 ? -30.898 1.069 23.389 1.00 90.50 685 PHE A CA 1
ATOM 5151 C C . PHE A 1 685 ? -29.409 0.778 23.285 1.00 90.50 685 PHE A C 1
ATOM 5153 O O . PHE A 1 685 ? -28.946 -0.257 23.762 1.00 90.50 685 PHE A O 1
ATOM 5160 N N . ARG A 1 686 ? -28.646 1.732 22.747 1.00 88.31 686 ARG A N 1
ATOM 5161 C CA . ARG A 1 686 ? -27.189 1.756 22.903 1.00 88.31 686 ARG A CA 1
ATOM 5162 C C . ARG A 1 686 ? -26.865 2.226 24.318 1.00 88.31 686 ARG A C 1
ATOM 5164 O O . ARG A 1 686 ? -27.328 3.283 24.745 1.00 88.31 686 ARG A O 1
ATOM 5171 N N . VAL A 1 687 ? -26.109 1.425 25.056 1.00 90.06 687 VAL A N 1
ATOM 5172 C CA . VAL A 1 687 ? -25.740 1.681 26.448 1.00 90.06 687 VAL A CA 1
ATOM 5173 C C . VAL A 1 687 ? -24.228 1.771 26.587 1.00 90.06 687 VAL A C 1
ATOM 5175 O O . VAL A 1 687 ? -23.496 1.055 25.910 1.00 90.06 687 VAL A O 1
ATOM 5178 N N . LYS A 1 688 ? -23.783 2.633 27.501 1.00 91.06 688 LYS A N 1
ATOM 5179 C CA . LYS A 1 688 ? -22.403 2.732 27.982 1.00 91.06 688 LYS A CA 1
ATOM 5180 C C . LYS A 1 688 ? -22.464 2.737 29.507 1.00 91.06 688 LYS A C 1
ATOM 5182 O O . LYS A 1 688 ? -22.873 3.728 30.110 1.00 91.06 688 LYS A O 1
ATOM 5187 N N . LEU A 1 689 ? -22.193 1.592 30.125 1.00 92.50 689 LEU A N 1
ATOM 5188 C CA . LEU A 1 689 ? -22.437 1.338 31.545 1.00 92.50 689 LEU A CA 1
ATOM 5189 C C . LEU A 1 689 ? -21.116 1.153 32.287 1.00 92.50 689 LEU A C 1
ATOM 5191 O O . LEU A 1 689 ? -20.320 0.285 31.937 1.00 92.50 689 LEU A O 1
ATOM 5195 N N . ARG A 1 690 ? -20.904 1.935 33.349 1.00 92.31 690 ARG A N 1
ATOM 5196 C CA . ARG A 1 690 ? -19.745 1.776 34.233 1.00 92.31 690 ARG A CA 1
ATOM 5197 C C . ARG A 1 690 ? -19.840 0.460 34.992 1.00 92.31 690 ARG A C 1
ATOM 5199 O O . ARG A 1 690 ? -20.843 0.209 35.660 1.00 92.31 690 ARG A O 1
ATOM 5206 N N . VAL A 1 691 ? -18.786 -0.340 34.941 1.00 92.56 691 VAL A N 1
ATOM 5207 C CA . VAL A 1 691 ? -18.660 -1.587 35.686 1.00 92.56 691 VAL A CA 1
ATOM 5208 C C . VAL A 1 691 ? -17.814 -1.330 36.934 1.00 92.56 691 VAL A C 1
ATOM 5210 O O . VAL A 1 691 ? -16.654 -0.937 36.812 1.00 92.56 691 VAL A O 1
ATOM 5213 N N . PRO A 1 692 ? -18.354 -1.542 38.148 1.00 90.44 692 PRO A N 1
ATOM 5214 C CA . PRO A 1 692 ? -17.546 -1.496 39.358 1.00 90.44 692 PRO A CA 1
ATOM 5215 C C . PRO A 1 692 ? -16.475 -2.585 39.292 1.00 90.44 692 PRO A C 1
ATOM 5217 O O . PRO A 1 692 ? -16.811 -3.768 39.226 1.00 90.44 692 PRO A O 1
ATOM 5220 N N . VAL A 1 693 ? -15.201 -2.207 39.313 1.00 86.12 693 VAL A N 1
ATOM 5221 C CA . VAL A 1 693 ? -14.110 -3.181 39.355 1.00 86.12 693 VAL A CA 1
ATOM 5222 C C . VAL A 1 693 ? -14.033 -3.752 40.776 1.00 86.12 693 VAL A C 1
ATOM 5224 O O . VAL A 1 693 ? -13.916 -2.977 41.731 1.00 86.12 693 VAL A O 1
ATOM 5227 N N . PRO A 1 694 ? -14.189 -5.072 40.964 1.00 70.69 694 PRO A N 1
ATOM 5228 C CA . PRO A 1 694 ? -13.948 -5.687 42.260 1.00 70.69 694 PRO A CA 1
ATOM 5229 C C . PRO A 1 694 ? -12.432 -5.739 42.520 1.00 70.69 694 PRO A C 1
ATOM 5231 O O . PRO A 1 694 ? -11.701 -6.108 41.615 1.00 70.69 694 PRO A O 1
ATOM 5234 N N . GLY A 1 695 ? -12.018 -5.343 43.732 1.00 77.25 695 GLY A N 1
ATOM 5235 C CA . GLY A 1 695 ? -10.719 -5.657 44.354 1.00 77.25 695 GLY A CA 1
ATOM 5236 C C . GLY A 1 695 ? -9.431 -5.179 43.661 1.00 77.25 695 GLY A C 1
ATOM 5237 O O . GLY A 1 695 ? -9.415 -4.163 42.967 1.00 77.25 695 GLY A O 1
ATOM 5238 N N . ASP A 1 696 ? -8.329 -5.850 44.007 1.00 85.94 696 ASP A N 1
ATOM 5239 C CA . ASP A 1 696 ? -6.941 -5.662 43.558 1.00 85.94 696 ASP A CA 1
ATOM 5240 C C . ASP A 1 696 ? -6.432 -6.868 42.736 1.00 85.94 696 ASP A C 1
ATOM 5242 O O . ASP A 1 696 ? -5.231 -7.124 42.659 1.00 85.94 696 ASP A O 1
ATOM 5246 N N . GLU A 1 697 ? -7.351 -7.628 42.134 1.00 89.19 697 GLU A N 1
ATOM 5247 C CA . GLU A 1 697 ? -7.041 -8.835 41.368 1.00 89.19 697 GLU A CA 1
ATOM 5248 C C . GLU A 1 697 ? -6.419 -8.547 39.988 1.00 89.19 697 GLU A C 1
ATOM 5250 O O . GLU A 1 697 ? -6.541 -7.454 39.423 1.00 89.19 697 GLU A O 1
ATOM 5255 N N . GLU A 1 698 ? -5.793 -9.585 39.420 1.00 92.62 698 GLU A N 1
ATOM 5256 C CA . GLU A 1 698 ? -5.199 -9.554 38.080 1.00 92.62 698 GLU A CA 1
ATOM 5257 C C . GLU A 1 698 ? -6.255 -9.238 37.004 1.00 92.62 698 GLU A C 1
ATOM 5259 O O . GLU A 1 698 ? -7.265 -9.938 36.866 1.00 92.62 698 GLU A O 1
ATOM 5264 N N . VAL A 1 699 ? -6.011 -8.189 36.216 1.00 94.94 699 VAL A N 1
ATOM 5265 C CA . VAL A 1 699 ? -6.908 -7.754 35.134 1.00 94.94 699 VAL A CA 1
ATOM 5266 C C . VAL A 1 699 ? -6.810 -8.647 33.900 1.00 94.94 699 VAL A C 1
ATOM 5268 O O . VAL A 1 699 ? -7.808 -8.819 33.195 1.00 94.94 699 VAL A O 1
ATOM 5271 N N . ASN A 1 700 ? -5.634 -9.214 33.623 1.00 96.00 700 ASN A N 1
ATOM 5272 C CA . ASN A 1 700 ? -5.411 -10.048 32.448 1.00 96.00 700 ASN A CA 1
ATOM 5273 C C . ASN A 1 700 ? -5.956 -11.466 32.699 1.00 96.00 700 ASN A C 1
ATOM 5275 O O . ASN A 1 700 ? -5.521 -12.171 33.608 1.00 96.00 700 ASN A O 1
ATOM 5279 N N . GLY A 1 701 ? -6.917 -11.902 31.885 1.00 95.62 701 GLY A N 1
ATOM 5280 C CA . GLY A 1 701 ? -7.552 -13.214 31.986 1.00 95.62 701 GLY A CA 1
ATOM 5281 C C . GLY A 1 701 ? -8.971 -13.259 31.422 1.00 95.62 701 GLY A C 1
ATOM 5282 O O . GLY A 1 701 ? -9.412 -12.353 30.717 1.00 95.62 701 GLY A O 1
ATOM 5283 N N . GLU A 1 702 ? -9.697 -14.338 31.707 1.00 95.75 702 GLU A N 1
ATOM 5284 C CA . GLU A 1 702 ? -11.061 -14.541 31.209 1.00 95.75 702 GLU A CA 1
ATOM 5285 C C . GLU A 1 702 ? -12.098 -13.812 32.083 1.00 95.75 702 GLU A C 1
ATOM 5287 O O . GLU A 1 702 ? -12.442 -14.254 33.182 1.00 95.75 702 GLU A O 1
ATOM 5292 N N . TRP A 1 703 ? -12.653 -12.717 31.569 1.00 95.69 703 TRP A N 1
ATOM 5293 C CA . TRP A 1 703 ? -13.789 -12.020 32.168 1.00 95.69 703 TRP A CA 1
ATOM 5294 C C . TRP A 1 703 ? -15.101 -12.632 31.687 1.00 95.69 703 TRP A C 1
ATOM 5296 O O . TRP A 1 703 ? -15.236 -13.011 30.525 1.00 95.69 703 TRP A O 1
ATOM 5306 N N . ARG A 1 704 ? -16.102 -12.708 32.570 1.00 96.38 704 ARG A N 1
ATOM 5307 C CA . ARG A 1 704 ? -17.399 -13.328 32.248 1.00 96.38 704 ARG A CA 1
ATOM 5308 C C . ARG A 1 704 ? -18.561 -12.366 32.462 1.00 96.38 704 ARG A C 1
ATOM 5310 O O . ARG A 1 704 ? -18.886 -12.026 33.600 1.00 96.38 704 ARG A O 1
ATOM 5317 N N . LEU A 1 705 ? -19.228 -11.968 31.380 1.00 96.94 705 LEU A N 1
ATOM 5318 C CA . LEU A 1 705 ? -20.513 -11.273 31.414 1.00 96.94 705 LEU A CA 1
ATOM 5319 C C . LEU A 1 705 ? -21.611 -12.265 31.798 1.00 96.94 705 LEU A C 1
ATOM 5321 O O . LEU A 1 705 ? -21.819 -13.280 31.139 1.00 96.94 705 LEU A O 1
ATOM 5325 N N . ILE A 1 706 ? -22.329 -11.954 32.868 1.00 96.88 706 ILE A N 1
ATOM 5326 C CA . ILE A 1 706 ? -23.440 -12.735 33.398 1.00 96.88 706 ILE A CA 1
ATOM 5327 C C . ILE A 1 706 ? -24.728 -11.972 33.104 1.00 96.88 706 ILE A C 1
ATOM 5329 O O . ILE A 1 706 ? -24.968 -10.897 33.662 1.00 96.88 706 ILE A O 1
ATOM 5333 N N . VAL A 1 707 ? -25.565 -12.554 32.248 1.00 96.75 707 VAL A N 1
ATOM 5334 C CA . VAL A 1 707 ? -26.871 -12.011 31.866 1.00 96.75 707 VAL A CA 1
ATOM 5335 C C . VAL A 1 707 ? -27.945 -12.796 32.605 1.00 96.75 707 VAL A C 1
ATOM 5337 O O . VAL A 1 707 ? -28.203 -13.955 32.287 1.00 96.75 707 VAL A O 1
ATOM 5340 N N . ASP A 1 708 ? -28.559 -12.178 33.610 1.00 96.06 708 ASP A N 1
ATOM 5341 C CA . ASP A 1 708 ? -29.571 -12.807 34.458 1.00 96.06 708 ASP A CA 1
ATOM 5342 C C . ASP A 1 708 ? -30.938 -12.145 34.263 1.00 96.06 708 ASP A C 1
ATOM 5344 O O . ASP A 1 708 ? -31.070 -10.919 34.229 1.00 96.06 708 ASP A O 1
ATOM 5348 N N . THR A 1 709 ? -31.977 -12.965 34.134 1.00 93.38 709 THR A N 1
ATOM 5349 C CA . THR A 1 709 ? -33.360 -12.510 34.016 1.00 93.38 709 THR A CA 1
ATOM 5350 C C . THR A 1 709 ? -34.221 -13.122 35.110 1.00 93.38 709 THR A C 1
ATOM 5352 O O . THR A 1 709 ? -34.531 -14.319 35.145 1.00 93.38 709 THR A O 1
ATOM 5355 N N . THR A 1 710 ? -34.664 -12.269 36.034 1.00 80.25 710 THR A N 1
ATOM 5356 C CA . THR A 1 710 ? -35.477 -12.708 37.165 1.00 80.25 710 THR A CA 1
ATOM 5357 C C . THR A 1 710 ? -36.942 -12.802 36.746 1.00 80.25 710 THR A C 1
ATOM 5359 O O . THR A 1 710 ? -37.699 -11.835 36.833 1.00 80.25 710 THR A O 1
ATOM 5362 N N . SER A 1 711 ? -37.387 -13.981 36.320 1.00 58.97 711 SER A N 1
ATOM 5363 C CA . SER A 1 711 ? -38.813 -14.289 36.174 1.00 58.97 711 SER A CA 1
ATOM 5364 C C . SER A 1 711 ? -39.181 -15.511 37.018 1.00 58.97 711 SER A C 1
ATOM 5366 O O . SER A 1 711 ? -39.349 -16.630 36.537 1.00 58.97 711 SER A O 1
ATOM 5368 N N . ARG A 1 712 ? -39.371 -15.318 38.333 1.00 52.44 712 ARG A N 1
ATOM 5369 C CA . ARG A 1 712 ? -40.099 -16.319 39.130 1.00 52.44 712 ARG A CA 1
ATOM 5370 C C . ARG A 1 712 ? -41.582 -16.283 38.739 1.00 52.44 712 ARG A C 1
ATOM 5372 O O . ARG A 1 712 ? -42.373 -15.588 39.361 1.00 52.44 712 ARG A O 1
ATOM 5379 N N . GLY A 1 713 ? -41.949 -17.060 37.718 1.00 57.25 713 GLY A N 1
ATOM 5380 C CA . GLY A 1 713 ? -43.320 -17.544 37.510 1.00 57.25 713 GLY A CA 1
ATOM 5381 C C . GLY A 1 713 ? -44.122 -16.948 36.350 1.00 57.25 713 GLY A C 1
ATOM 5382 O O . GLY A 1 713 ? -45.223 -17.431 36.096 1.00 57.25 713 GLY A O 1
ATOM 5383 N N . GLU A 1 714 ? -43.602 -15.968 35.613 1.00 56.00 714 GLU A N 1
ATOM 5384 C CA . GLU A 1 714 ? -44.310 -15.384 34.469 1.00 56.00 714 GLU A CA 1
ATOM 5385 C C . GLU A 1 714 ? -43.703 -15.912 33.164 1.00 56.00 714 GLU A C 1
ATOM 5387 O O . GLU A 1 714 ? -42.582 -15.559 32.804 1.00 56.00 714 GLU A O 1
ATOM 5392 N N . ARG A 1 715 ? -44.424 -16.811 32.478 1.00 59.28 715 ARG A N 1
ATOM 5393 C CA . ARG A 1 715 ? -44.027 -17.296 31.149 1.00 59.28 715 ARG A CA 1
ATOM 5394 C C . ARG A 1 715 ? -43.995 -16.105 30.195 1.00 59.28 715 ARG A C 1
ATOM 5396 O O . ARG A 1 715 ? -45.053 -15.612 29.812 1.00 59.28 715 ARG A O 1
ATOM 5403 N N . VAL A 1 716 ? -42.798 -15.680 29.800 1.00 57.97 716 VAL A N 1
ATOM 5404 C CA . VAL A 1 716 ? -42.621 -14.766 28.668 1.00 57.97 716 VAL A CA 1
ATOM 5405 C C . VAL A 1 716 ? -43.220 -15.457 27.432 1.00 57.97 716 VAL A C 1
ATOM 5407 O O . VAL A 1 716 ? -42.925 -16.639 27.206 1.00 57.97 716 VAL A O 1
ATOM 5410 N N . PRO A 1 717 ? -44.120 -14.804 26.675 1.00 59.28 717 PRO A N 1
ATOM 5411 C CA . PRO A 1 717 ? -44.657 -15.364 25.443 1.00 59.28 717 PRO A CA 1
ATOM 5412 C C . PRO A 1 717 ? -43.512 -15.806 24.530 1.00 59.28 717 PRO A C 1
ATOM 5414 O O . PRO A 1 717 ? -42.570 -15.062 24.289 1.00 59.28 717 PRO A O 1
ATOM 5417 N N . ARG A 1 718 ? -43.587 -17.039 24.022 1.00 57.41 718 ARG A N 1
ATOM 5418 C CA . ARG A 1 718 ? -42.527 -17.706 23.243 1.00 57.41 718 ARG A CA 1
ATOM 5419 C C . ARG A 1 718 ? -42.314 -17.113 21.834 1.00 57.41 718 ARG A C 1
ATOM 5421 O O . ARG A 1 718 ? -41.780 -17.814 20.984 1.00 57.41 718 ARG A O 1
ATOM 5428 N N . TYR A 1 719 ? -42.807 -15.901 21.573 1.00 51.31 719 TYR A N 1
ATOM 5429 C CA . TYR A 1 719 ? -43.025 -15.376 20.223 1.00 51.31 719 TYR A CA 1
ATOM 5430 C C . TYR A 1 719 ? -42.395 -14.017 19.908 1.00 51.31 719 TYR A C 1
ATOM 5432 O O . TYR A 1 719 ? -42.469 -13.618 18.750 1.00 51.31 719 TYR A O 1
ATOM 5440 N N . ASP A 1 720 ? -41.723 -13.350 20.845 1.00 49.81 720 ASP A N 1
ATOM 5441 C CA . ASP A 1 720 ? -41.049 -12.090 20.518 1.00 49.81 720 ASP A CA 1
ATOM 5442 C C . ASP A 1 720 ? -39.592 -12.373 20.159 1.00 49.81 720 ASP A C 1
ATOM 5444 O O . ASP A 1 720 ? -38.754 -12.705 21.000 1.00 49.81 720 ASP A O 1
ATOM 5448 N N . ALA A 1 721 ? -39.331 -12.330 18.857 1.00 53.62 721 ALA A N 1
ATOM 5449 C CA . ALA A 1 721 ? -38.000 -12.416 18.303 1.00 53.62 721 ALA A CA 1
ATOM 5450 C C . ALA A 1 721 ? -37.150 -11.230 18.806 1.00 53.62 721 ALA A C 1
ATOM 5452 O O . ALA A 1 721 ? -37.618 -10.092 18.821 1.00 53.62 721 ALA A O 1
ATOM 5453 N N . TYR A 1 722 ? -35.901 -11.545 19.169 1.00 75.06 722 TYR A N 1
ATOM 5454 C CA . TYR A 1 722 ? -34.771 -10.639 19.426 1.00 75.06 722 TYR A CA 1
ATOM 5455 C C . TYR A 1 722 ? -34.632 -10.016 20.832 1.00 75.06 722 TYR A C 1
ATOM 5457 O O . TYR A 1 722 ? -34.365 -8.829 20.966 1.00 75.06 722 TYR A O 1
ATOM 5465 N N . ASN A 1 723 ? -34.703 -10.831 21.894 1.00 88.25 723 ASN A N 1
ATOM 5466 C CA . ASN A 1 723 ? -34.052 -10.491 23.172 1.00 88.25 723 ASN A CA 1
ATOM 5467 C C . ASN A 1 723 ? -32.535 -10.742 23.039 1.00 88.25 723 ASN A C 1
ATOM 5469 O O . ASN A 1 723 ? -32.084 -11.884 23.170 1.00 88.25 723 ASN A O 1
ATOM 5473 N N . ILE A 1 724 ? -31.759 -9.709 22.721 1.00 92.31 724 ILE A N 1
ATOM 5474 C CA . ILE A 1 724 ? -30.373 -9.855 22.258 1.00 92.31 724 ILE A CA 1
ATOM 5475 C C . ILE A 1 724 ? -29.517 -8.642 22.647 1.00 92.31 724 ILE A C 1
ATOM 5477 O O . ILE A 1 724 ? -30.008 -7.517 22.730 1.00 92.31 724 ILE A O 1
ATOM 5481 N N . ILE A 1 725 ? -28.236 -8.890 22.903 1.00 90.31 725 ILE A N 1
ATOM 5482 C CA . ILE A 1 725 ? -27.176 -7.888 23.032 1.00 90.31 725 ILE A CA 1
ATOM 5483 C C . ILE A 1 725 ? -26.355 -7.959 21.741 1.00 90.31 725 ILE A C 1
ATOM 5485 O O . ILE A 1 725 ? -25.934 -9.051 21.372 1.00 90.31 725 ILE A O 1
ATOM 5489 N N . TYR A 1 726 ? -26.165 -6.841 21.047 1.00 90.44 726 TYR A N 1
ATOM 5490 C CA . TYR A 1 726 ? -25.463 -6.771 19.757 1.00 90.44 726 TYR A CA 1
ATOM 5491 C C . TYR A 1 726 ? -24.846 -5.387 19.538 1.00 90.44 726 TYR A C 1
ATOM 5493 O O . TYR A 1 726 ? -24.882 -4.543 20.436 1.00 90.44 726 TYR A O 1
ATOM 5501 N N . GLY A 1 727 ? -24.298 -5.147 18.346 1.00 80.75 727 GLY A N 1
ATOM 5502 C CA . GLY A 1 727 ? -23.608 -3.900 18.018 1.00 80.75 727 GLY A CA 1
ATOM 5503 C C . GLY A 1 727 ? -22.253 -3.853 18.708 1.00 80.75 727 GLY A C 1
ATOM 5504 O O . GLY A 1 727 ? -22.007 -2.939 19.490 1.00 80.75 727 GLY A O 1
ATOM 5505 N N . ASP A 1 728 ? -21.464 -4.903 18.471 1.00 84.81 728 ASP A N 1
ATOM 5506 C CA . ASP A 1 728 ? -20.086 -5.092 18.930 1.00 84.81 728 ASP A CA 1
ATOM 5507 C C . ASP A 1 728 ? -19.901 -4.858 20.441 1.00 84.81 728 ASP A C 1
ATOM 5509 O O . ASP A 1 728 ? -19.219 -3.924 20.878 1.00 84.81 728 ASP A O 1
ATOM 5513 N N . PRO A 1 729 ? -20.543 -5.697 21.285 1.00 91.25 729 PRO A N 1
ATOM 5514 C CA . PRO A 1 729 ? -20.525 -5.515 22.729 1.00 91.25 729 PRO A CA 1
ATOM 5515 C C . PRO A 1 729 ? -19.085 -5.557 23.246 1.00 91.25 729 PRO A C 1
ATOM 5517 O O . PRO A 1 729 ? -18.402 -6.568 23.113 1.00 91.25 729 PRO A O 1
ATOM 5520 N N . THR A 1 730 ? -18.626 -4.469 23.852 1.00 91.88 730 THR A N 1
ATOM 5521 C CA . THR A 1 730 ? -17.215 -4.257 24.184 1.00 91.88 730 THR A CA 1
ATOM 5522 C C . THR A 1 730 ? -17.045 -3.938 25.663 1.00 91.88 730 THR A C 1
ATOM 5524 O O . THR A 1 730 ? -17.824 -3.186 26.256 1.00 91.88 730 THR A O 1
ATOM 5527 N N . LEU A 1 731 ? -16.007 -4.512 26.264 1.00 93.56 731 LEU A N 1
ATOM 5528 C CA . LEU A 1 731 ? -15.516 -4.190 27.595 1.00 93.56 731 LEU A CA 1
ATOM 5529 C C . LEU A 1 731 ? -14.251 -3.338 27.462 1.00 93.56 731 LEU A C 1
ATOM 5531 O O . LEU A 1 731 ? -13.214 -3.834 27.030 1.00 93.56 731 LEU A O 1
ATOM 5535 N N . THR A 1 732 ? -14.325 -2.063 27.830 1.00 92.38 732 THR A N 1
ATOM 5536 C CA . THR A 1 732 ? -13.155 -1.181 27.918 1.00 92.38 732 THR A CA 1
ATOM 5537 C C . THR A 1 732 ? -12.639 -1.178 29.345 1.00 92.38 732 THR A C 1
ATOM 5539 O O . THR A 1 732 ? -13.418 -0.924 30.260 1.00 92.38 732 THR A O 1
ATOM 5542 N N . ILE A 1 733 ? -11.351 -1.436 29.551 1.00 93.31 733 ILE A N 1
ATOM 5543 C CA . ILE A 1 733 ? -10.726 -1.456 30.878 1.00 93.31 733 ILE A CA 1
ATOM 5544 C C . ILE A 1 733 ? -9.540 -0.499 30.898 1.00 93.31 733 ILE A C 1
ATOM 5546 O O . ILE A 1 733 ? -8.749 -0.485 29.956 1.00 93.31 733 ILE A O 1
ATOM 5550 N N . SER A 1 734 ? -9.401 0.266 31.981 1.00 93.38 734 SER A N 1
ATOM 5551 C CA . SER A 1 734 ? -8.148 0.916 32.363 1.00 93.38 734 SER A CA 1
ATOM 5552 C C . SER A 1 734 ? -7.520 0.167 33.533 1.00 93.38 734 SER A C 1
ATOM 5554 O O . SER A 1 734 ? -8.224 -0.336 34.410 1.00 93.38 734 SER A O 1
ATOM 5556 N N . SER A 1 735 ? -6.196 0.124 33.578 1.00 93.31 735 SER A N 1
ATOM 5557 C CA . SER A 1 735 ? -5.438 -0.602 34.597 1.00 93.31 735 SER A CA 1
ATOM 5558 C C . SER A 1 735 ? -4.326 0.252 35.203 1.00 93.31 735 SER A C 1
ATOM 5560 O O . SER A 1 735 ? -4.033 1.347 34.722 1.00 93.31 735 SER A O 1
ATOM 5562 N N . ARG A 1 736 ? -3.725 -0.247 36.282 1.00 92.56 736 ARG A N 1
ATOM 5563 C CA . ARG A 1 736 ? -2.553 0.320 36.953 1.00 92.56 736 ARG A CA 1
ATOM 5564 C C . ARG A 1 736 ? -1.658 -0.796 37.483 1.00 92.56 736 ARG A C 1
ATOM 5566 O O . ARG A 1 736 ? -2.114 -1.926 37.655 1.00 92.56 736 ARG A O 1
ATOM 5573 N N . TYR A 1 737 ? -0.406 -0.466 37.781 1.00 89.75 737 TYR A N 1
ATOM 5574 C CA . TYR A 1 737 ? 0.412 -1.311 38.649 1.00 89.75 737 TYR A CA 1
ATOM 5575 C C . TYR A 1 737 ? -0.021 -1.148 40.110 1.00 89.75 737 TYR A C 1
ATOM 5577 O O . TYR A 1 737 ? -0.465 -0.063 40.514 1.00 89.75 737 TYR A O 1
ATOM 5585 N N . ASP A 1 738 ? 0.088 -2.232 40.874 1.00 81.31 738 ASP A N 1
ATOM 5586 C CA . ASP A 1 738 ? -0.059 -2.205 42.333 1.00 81.31 738 ASP A CA 1
ATOM 5587 C C . ASP A 1 738 ? 1.224 -1.738 43.037 1.00 81.31 738 ASP A C 1
ATOM 5589 O O . ASP A 1 738 ? 2.329 -2.158 42.609 1.00 81.31 738 ASP A O 1
#

Radius of gyration: 39.74 Å; chains: 1; bounding box: 103×59×110 Å

Secondary structure (DSSP, 8-state):
-----PPPP----------TTSSTT-S---EEEEEETTEEEEEESSPEEE--TTS-EEEEEEEESS-EEEEEEEETTEE-SEEEEEETTEEEEEEESHHHHHHHHTT--EEEEEEE--TTS--EEEEEEEEEEEEEEEEE-TTEEEEEEEEEEE-TT-TT--EEEEEEEEESS--SEEEEEES-TTS-STT--EEPEEPTT-TTEEEEEE-HHHHGGGBS-TT-EEEEEEE-SS-EEEEEEEEEEEEEEEEEEETTSPPPP----HHHHHHHHH-SSGGGSS-HHHHHHHHHS------HHHHHHHHHHHHHHHHHHHH-TTSPPPPHHHHHHHHHH-HHHHHHHHHHHHHH-TTSGGGGGTTSTTHHHHHIIIIIHHHHHHHHHHH--TT-SBHHHHHS--TTEEEEEEEEE-GGG--SHHHHHHHHHHHHHHH---SHHHHHHHSGGG-EEEEEEEETTTTEEEEEEEEEETTEEEEEEEETTS--EEEEEETTEEEESSTT--BS-S-PPPSTT-EESSGGGSPTTEEEE--EEEEETTTTEEEEEE-EEEEE-GGGSTTTTT-EEBTTB---GGGTEEESSTTT-SS-EEEEEGGGEEEEE--SEEE--SSEEEEEEEEE-SS-SEEEEEEEEEEEEES-GGGEEEEEE-TTT--EEEEEEHHHHHHHHHHHHHS-SSEEEEEEEEEPPPSS-BSSEEEEEEEEE--SS----TT----EEEEEEEEEEEEE--